Protein AF-A0A5B9FSU8-F1 (afdb_monomer)

Nearest PDB structures (foldseek):
  2pqa-assembly1_A  TM=5.858E-01  e=2.608E-02  Homo sapiens
  4exr-assembly1_A-2  TM=2.260E-01  e=2.233E+00  Clostridioides difficile 630
  5mk8-assembly2_B  TM=1.313E-01  e=3.035E+00  Clostridium botulinum

Solvent-accessible surface area (backbone atoms only — not comparable to full-atom values): 20271 Å² total; per-residue (Å²): 118,74,71,61,54,55,52,50,53,52,50,53,59,64,72,58,73,62,74,68,72,44,78,46,45,26,26,36,35,77,44,79,93,44,38,36,32,27,41,51,53,94,92,38,58,42,76,50,27,38,45,44,40,88,88,60,67,81,46,90,87,69,56,80,27,26,34,28,37,40,30,25,35,77,41,88,46,75,45,87,53,85,61,52,87,26,59,34,31,30,44,42,78,44,62,44,71,48,99,54,96,48,35,47,62,60,49,30,61,76,59,55,76,74,89,66,89,75,56,91,86,38,66,44,62,39,57,35,75,49,39,31,23,41,21,42,64,64,92,53,36,27,34,41,31,42,54,98,90,36,76,68,49,59,22,30,51,27,46,33,51,70,37,50,61,69,70,46,83,79,87,58,86,58,77,51,90,66,68,58,28,74,43,9,24,31,36,30,38,32,34,40,29,40,34,57,49,62,30,63,66,95,41,76,27,61,17,36,32,36,31,65,38,73,84,43,80,39,80,89,45,35,44,45,57,53,48,41,51,40,23,73,76,69,66,34,36,68,54,98,91,30,44,34,31,69,56,76,82,60,50,77,73,44,76,46,43,27,43,29,73,89,89,45,50,30,37,39,38,39,27,30,58,78,52,29,32,46,36,40,43,39,34,37,63,82,93,43,78,74,46,74,54,70,53,59,24,44,43,47,67,90,31,38,39,60,82,71,74,76,98,79,74,77,63,60,41,36,43,24,31,43,72,73,62,93,61,52,56,93,88,37,50,41,42,31,42,35,40,39,70,64,53,48,96,90,65,37,48,38,34,39,38,40,34,53,82,75,75,45,73,52,63,31,39,45,59,88,129

Structure (mmCIF, N/CA/C/O backbone):
data_AF-A0A5B9FSU8-F1
#
_entry.id   AF-A0A5B9FSU8-F1
#
loop_
_atom_site.group_PDB
_atom_site.id
_atom_site.type_symbol
_atom_site.label_atom_id
_atom_site.label_alt_id
_atom_site.label_comp_id
_atom_site.label_asym_id
_atom_site.label_entity_id
_atom_site.label_seq_id
_atom_site.pdbx_PDB_ins_code
_atom_site.Cartn_x
_atom_site.Cartn_y
_atom_site.Cartn_z
_atom_site.occupancy
_atom_site.B_iso_or_equiv
_atom_site.auth_seq_id
_atom_site.auth_comp_id
_atom_site.auth_asym_id
_atom_site.auth_atom_id
_atom_site.pdbx_PDB_model_num
ATOM 1 N N . MET A 1 1 ? 50.768 40.064 -26.486 1.00 48.19 1 MET A N 1
ATOM 2 C CA . MET A 1 1 ? 49.608 39.611 -27.293 1.00 48.19 1 MET A CA 1
ATOM 3 C C . MET A 1 1 ? 49.328 38.103 -27.244 1.00 48.19 1 MET A C 1
ATOM 5 O O . MET A 1 1 ? 48.160 37.755 -27.229 1.00 48.19 1 MET A O 1
ATOM 9 N N . LYS A 1 2 ? 50.318 37.195 -27.144 1.00 49.34 2 LYS A N 1
ATOM 10 C CA . LYS A 1 2 ? 50.050 35.735 -27.096 1.00 49.34 2 LYS A CA 1
ATOM 11 C C . LYS A 1 2 ? 49.323 35.229 -25.831 1.00 49.34 2 LYS A C 1
ATOM 13 O O . LYS A 1 2 ? 48.567 34.277 -25.930 1.00 49.34 2 LYS A O 1
ATOM 18 N N . LYS A 1 3 ? 49.486 35.880 -24.669 1.00 46.88 3 LYS A N 1
ATOM 19 C CA . LYS A 1 3 ? 48.870 35.435 -23.396 1.00 46.88 3 LYS A CA 1
ATOM 20 C C . LYS A 1 3 ? 47.359 35.701 -23.288 1.00 46.88 3 LYS A C 1
ATOM 22 O O . LYS A 1 3 ? 46.664 34.942 -22.628 1.00 46.88 3 LYS A O 1
ATOM 27 N N . HIS A 1 4 ? 46.842 36.733 -23.960 1.00 50.47 4 HIS A N 1
ATOM 28 C CA . HIS A 1 4 ? 45.401 37.024 -23.954 1.00 50.47 4 HIS A CA 1
ATOM 29 C C . HIS A 1 4 ? 44.621 36.155 -24.946 1.00 50.47 4 HIS A C 1
ATOM 31 O O . HIS A 1 4 ? 43.456 35.871 -24.702 1.00 50.47 4 HIS A O 1
ATOM 37 N N . LEU A 1 5 ? 45.270 35.662 -26.009 1.00 48.59 5 LEU A N 1
ATOM 38 C CA . LEU A 1 5 ? 44.647 34.752 -26.973 1.00 48.59 5 LEU A CA 1
ATOM 39 C C . LEU A 1 5 ? 44.392 33.363 -26.362 1.00 48.59 5 LEU A C 1
ATOM 41 O O . LEU A 1 5 ? 43.337 32.782 -26.584 1.00 48.59 5 LEU A O 1
ATOM 45 N N . THR A 1 6 ? 45.317 32.860 -25.536 1.00 53.78 6 THR A N 1
ATOM 46 C CA . THR A 1 6 ? 45.153 31.579 -24.824 1.00 53.78 6 THR A CA 1
ATOM 47 C C . THR A 1 6 ? 44.050 31.648 -23.769 1.00 53.78 6 THR A C 1
ATOM 49 O O . THR A 1 6 ? 43.286 30.700 -23.628 1.00 53.78 6 THR A O 1
ATOM 52 N N . LEU A 1 7 ? 43.922 32.781 -23.067 1.00 48.00 7 LEU A N 1
ATOM 53 C CA . LEU A 1 7 ? 42.854 32.982 -22.085 1.00 48.00 7 LEU A CA 1
ATOM 54 C C . LEU A 1 7 ? 41.479 33.101 -22.762 1.00 48.00 7 LEU A C 1
ATOM 56 O O . LEU A 1 7 ? 40.510 32.552 -22.253 1.00 48.00 7 LEU A O 1
ATOM 60 N N . LEU A 1 8 ? 41.402 33.752 -23.931 1.00 49.97 8 LEU A N 1
ATOM 61 C CA . LEU A 1 8 ? 40.165 33.831 -24.711 1.00 49.97 8 LEU A CA 1
ATOM 62 C C . LEU A 1 8 ? 39.762 32.461 -25.282 1.00 49.97 8 LEU A C 1
ATOM 64 O O . LEU A 1 8 ? 38.589 32.122 -25.253 1.00 49.97 8 LEU A O 1
ATOM 68 N N . LEU A 1 9 ? 40.719 31.646 -25.742 1.00 49.94 9 LEU A N 1
ATOM 69 C CA . LEU A 1 9 ? 40.464 30.273 -26.209 1.00 49.94 9 LEU A CA 1
ATOM 70 C C . LEU A 1 9 ? 40.021 29.335 -25.074 1.00 49.94 9 LEU A C 1
ATOM 72 O O . LEU A 1 9 ? 39.143 28.504 -25.286 1.00 49.94 9 LEU A O 1
ATOM 76 N N . LEU A 1 10 ? 40.563 29.502 -23.863 1.00 49.69 10 LEU A N 1
ATOM 77 C CA . LEU A 1 10 ? 40.094 28.795 -22.665 1.00 49.69 10 LEU A CA 1
ATOM 78 C C . LEU A 1 10 ? 38.692 29.256 -22.239 1.00 49.69 10 LEU A C 1
ATOM 80 O O . LEU A 1 10 ? 37.864 28.422 -21.898 1.00 49.69 10 LEU A O 1
ATOM 84 N N . LEU A 1 11 ? 38.385 30.553 -22.320 1.00 42.56 11 LEU A N 1
ATOM 85 C CA . LEU A 1 11 ? 37.044 31.076 -22.033 1.00 42.56 11 LEU A CA 1
ATOM 86 C C . LEU A 1 11 ? 36.007 3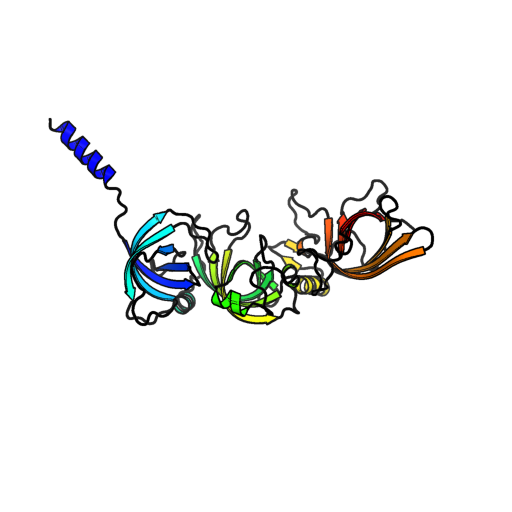0.636 -23.077 1.00 42.56 11 LEU A C 1
ATOM 88 O O . LEU A 1 11 ? 34.906 30.248 -22.703 1.00 42.56 11 LEU A O 1
ATOM 92 N N . VAL A 1 12 ? 36.362 30.594 -24.364 1.00 45.09 12 VAL A N 1
ATOM 93 C CA . VAL A 1 12 ? 35.484 30.052 -25.414 1.00 45.09 12 VAL A CA 1
ATOM 94 C C . VAL A 1 12 ? 35.287 28.542 -25.228 1.00 45.09 12 VAL A C 1
ATOM 96 O O . VAL A 1 12 ? 34.164 28.068 -25.352 1.00 45.09 12 VAL A O 1
ATOM 99 N N . SER A 1 13 ? 36.314 27.790 -24.817 1.00 38.38 13 SER A N 1
ATOM 100 C CA . SER A 1 13 ? 36.191 26.358 -24.492 1.00 38.38 13 SER A CA 1
ATOM 101 C C . SER A 1 13 ? 35.299 26.080 -23.274 1.00 38.38 13 SER A C 1
ATOM 103 O O . SER A 1 13 ? 34.675 25.024 -23.222 1.00 38.38 13 SER A O 1
ATOM 105 N N . VAL A 1 14 ? 35.212 27.000 -22.309 1.00 40.78 14 VAL A N 1
ATOM 106 C CA . VAL A 1 14 ? 34.347 26.861 -21.121 1.00 40.78 14 VAL A CA 1
ATOM 107 C C . VAL A 1 14 ? 32.910 27.332 -21.402 1.00 40.78 14 VAL A C 1
ATOM 109 O O . VAL A 1 14 ? 31.975 26.870 -20.753 1.00 40.78 14 VAL A O 1
ATOM 112 N N . CYS A 1 15 ? 32.694 28.165 -22.425 1.00 38.41 15 CYS A N 1
ATOM 113 C CA . CYS A 1 15 ? 31.359 28.555 -22.895 1.00 38.41 15 CYS A CA 1
ATOM 114 C C . CYS A 1 15 ? 30.721 27.564 -23.893 1.00 38.41 15 CYS A C 1
ATOM 116 O O . CYS A 1 15 ? 29.544 27.715 -24.211 1.00 38.41 15 CYS A O 1
ATOM 118 N N . PHE A 1 16 ? 31.449 26.532 -24.337 1.00 39.12 16 PHE A N 1
ATOM 119 C CA . PHE A 1 16 ? 30.927 25.395 -25.114 1.00 39.12 16 PHE A CA 1
ATOM 120 C C . PHE A 1 16 ? 30.671 24.145 -24.250 1.00 39.12 16 PHE A C 1
ATOM 122 O O . PHE A 1 16 ? 30.711 23.028 -24.752 1.00 39.12 16 PHE A O 1
ATOM 129 N N . TYR A 1 17 ? 30.304 24.300 -22.972 1.00 40.53 17 TYR A N 1
ATOM 130 C CA . TYR A 1 17 ? 29.610 23.234 -22.226 1.00 40.53 17 TYR A CA 1
ATOM 131 C C . TYR A 1 17 ? 28.148 23.101 -22.708 1.00 40.53 17 TYR A C 1
ATOM 133 O O . TYR A 1 17 ? 27.188 23.104 -21.939 1.00 40.53 17 TYR A O 1
ATOM 141 N N . GLY A 1 18 ? 27.955 23.006 -24.024 1.00 40.69 18 GLY A N 1
ATOM 142 C CA . GLY A 1 18 ? 26.762 22.386 -24.570 1.00 40.69 18 GLY A CA 1
ATOM 143 C C . GLY A 1 18 ? 26.937 20.896 -24.332 1.00 40.69 18 GLY A C 1
ATOM 144 O O . GLY A 1 18 ? 27.797 20.307 -24.969 1.00 40.69 18 GLY A O 1
ATOM 145 N N . GLN A 1 19 ? 26.199 20.308 -23.382 1.00 55.69 19 GLN A N 1
ATOM 146 C CA . GLN A 1 19 ? 26.177 18.849 -23.205 1.00 55.69 19 GLN A CA 1
ATOM 147 C C . GLN A 1 19 ? 26.023 18.203 -24.585 1.00 55.69 19 GLN A C 1
ATOM 149 O O . GLN A 1 19 ? 25.004 18.421 -25.248 1.00 55.69 19 GLN A O 1
ATOM 154 N N . GLU A 1 20 ? 27.070 17.509 -25.030 1.00 70.75 20 GLU A N 1
ATOM 155 C CA . GLU A 1 20 ? 27.108 16.871 -26.339 1.00 70.75 20 GLU A CA 1
ATOM 156 C C . GLU A 1 20 ? 25.967 15.854 -26.440 1.00 70.75 20 GLU A C 1
ATOM 158 O O . GLU A 1 20 ? 25.577 15.227 -25.451 1.00 70.75 20 GLU A O 1
ATOM 163 N N . SER A 1 21 ? 25.399 15.732 -27.639 1.00 82.62 21 SER A N 1
ATOM 164 C CA . SER A 1 21 ? 24.368 14.735 -27.924 1.00 82.62 21 SER A CA 1
ATOM 165 C C . SER A 1 21 ? 24.967 13.342 -27.704 1.00 82.62 21 SER A C 1
ATOM 167 O O . SER A 1 21 ? 26.018 13.020 -28.260 1.00 82.62 21 SER A O 1
ATOM 169 N N . VAL A 1 22 ? 24.322 12.534 -26.868 1.00 90.00 22 VAL A N 1
ATOM 170 C CA . VAL A 1 22 ? 24.723 11.161 -26.554 1.00 90.00 22 VAL A CA 1
ATOM 171 C C . VAL A 1 22 ? 23.886 10.187 -27.367 1.00 90.00 22 VAL A C 1
ATOM 173 O O . VAL A 1 22 ? 22.700 10.422 -27.583 1.00 90.00 22 VAL A O 1
ATOM 176 N N . GLU A 1 23 ? 24.491 9.081 -27.788 1.00 93.06 23 GLU A N 1
ATOM 177 C CA . GLU A 1 23 ? 23.778 7.939 -28.362 1.00 93.06 23 GLU A CA 1
ATOM 178 C C . GLU A 1 23 ? 23.727 6.821 -27.321 1.00 93.06 23 GLU A C 1
ATOM 180 O O . GLU A 1 23 ? 24.760 6.394 -26.802 1.00 93.06 23 GLU A O 1
ATOM 185 N N . LEU A 1 24 ? 22.519 6.375 -26.987 1.00 94.12 24 LEU A N 1
ATOM 186 C CA . LEU A 1 24 ? 22.255 5.378 -25.959 1.00 94.12 24 LEU A CA 1
ATOM 187 C C . LEU A 1 24 ? 21.382 4.262 -26.517 1.00 94.12 24 LEU A C 1
ATOM 189 O O . LEU A 1 24 ? 20.408 4.511 -27.224 1.00 94.12 24 LEU A O 1
ATOM 193 N N . GLU A 1 25 ? 21.693 3.030 -26.139 1.00 94.81 25 GLU A N 1
ATOM 194 C CA . GLU A 1 25 ? 20.806 1.886 -26.326 1.00 94.81 25 GLU A CA 1
ATOM 195 C C . GLU A 1 25 ? 20.019 1.644 -25.033 1.00 94.81 25 GLU A C 1
ATOM 197 O O . GLU A 1 25 ? 20.536 1.851 -23.933 1.00 94.81 25 GLU A O 1
ATOM 202 N N . GLY A 1 26 ? 18.755 1.251 -25.144 1.00 95.12 26 GLY A N 1
ATOM 203 C CA . GLY A 1 26 ? 17.894 1.037 -23.986 1.00 95.12 26 GLY A CA 1
ATOM 204 C C . GLY A 1 26 ? 16.468 0.680 -24.373 1.00 95.12 26 GLY A C 1
ATOM 205 O O . GLY A 1 26 ? 16.135 0.600 -25.551 1.00 95.12 26 GLY A O 1
ATOM 206 N N . PHE A 1 27 ? 15.616 0.450 -23.383 1.00 95.69 27 PHE A N 1
ATOM 207 C CA . PHE A 1 27 ? 14.222 0.073 -23.611 1.00 95.69 27 PHE A CA 1
ATOM 208 C C . PHE A 1 27 ? 13.319 1.296 -23.568 1.00 95.69 27 PHE A C 1
ATOM 210 O O . PHE A 1 27 ? 13.476 2.150 -22.698 1.00 95.69 27 PHE A O 1
ATOM 217 N N . TYR A 1 28 ? 12.358 1.383 -24.480 1.00 94.69 28 TYR A N 1
ATOM 218 C CA . TYR A 1 28 ? 11.428 2.506 -24.540 1.00 94.69 28 TYR A CA 1
ATOM 219 C C . TYR A 1 28 ? 10.029 2.081 -24.118 1.00 94.69 28 TYR A C 1
ATOM 221 O O . TYR A 1 28 ? 9.501 1.105 -24.640 1.00 94.69 28 TYR A O 1
ATOM 229 N N . LYS A 1 29 ? 9.399 2.827 -23.213 1.00 93.12 29 LYS A N 1
ATOM 230 C CA . LYS A 1 29 ? 8.042 2.569 -22.730 1.00 93.12 29 LYS A CA 1
ATOM 231 C C . LYS A 1 29 ? 7.175 3.812 -22.879 1.00 93.12 29 LYS A C 1
ATOM 233 O O . LYS A 1 29 ? 7.515 4.881 -22.381 1.00 93.12 29 LYS A O 1
ATOM 238 N N . VAL A 1 30 ? 6.024 3.638 -23.509 1.00 90.69 30 VAL A N 1
ATOM 239 C CA . VAL A 1 30 ? 4.910 4.581 -23.498 1.00 90.69 30 VAL A CA 1
ATOM 240 C C . VAL A 1 30 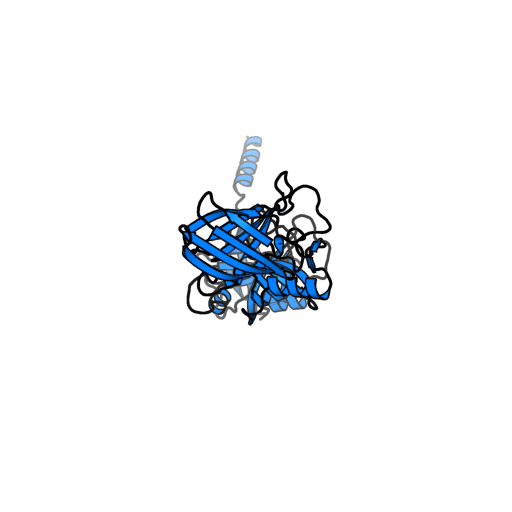? 3.980 4.187 -22.355 1.00 90.69 30 VAL A C 1
ATOM 242 O O . VAL A 1 30 ? 3.554 3.033 -22.271 1.00 90.69 30 VAL A O 1
ATOM 245 N N . ASN A 1 31 ? 3.678 5.137 -21.475 1.00 87.44 31 ASN A N 1
ATOM 246 C CA . ASN A 1 31 ? 2.759 4.968 -20.358 1.00 87.44 31 ASN A CA 1
ATOM 247 C C . ASN A 1 31 ? 1.807 6.171 -20.278 1.00 87.44 31 ASN A C 1
ATOM 249 O O . ASN A 1 31 ? 2.149 7.217 -19.727 1.00 87.44 31 ASN A O 1
ATOM 253 N N . GLY A 1 32 ? 0.622 6.056 -20.879 1.00 83.88 32 GLY A N 1
ATOM 254 C CA . GLY A 1 32 ? -0.297 7.186 -21.008 1.00 83.88 32 GLY A CA 1
ATOM 255 C C . GLY A 1 32 ? 0.342 8.343 -21.783 1.00 83.88 32 GLY A C 1
ATOM 256 O O . GLY A 1 32 ? 0.636 8.219 -22.970 1.00 83.88 32 GLY A O 1
ATOM 257 N N . ARG A 1 33 ? 0.559 9.479 -21.109 1.00 82.25 33 ARG A N 1
ATOM 258 C CA . ARG A 1 33 ? 1.248 10.657 -21.678 1.00 82.25 33 ARG A CA 1
ATOM 259 C C . ARG A 1 33 ? 2.761 10.647 -21.451 1.00 82.25 33 ARG A C 1
ATOM 261 O O . ARG A 1 33 ? 3.462 11.510 -21.980 1.00 82.25 33 ARG A O 1
ATOM 268 N N . GLU A 1 34 ? 3.259 9.714 -20.651 1.00 85.94 34 GLU A N 1
ATOM 269 C CA . GLU A 1 34 ? 4.663 9.627 -20.276 1.00 85.94 34 GLU A CA 1
ATOM 270 C C . GLU A 1 34 ? 5.426 8.754 -21.266 1.00 85.94 34 GLU A C 1
ATOM 272 O O . GLU A 1 34 ? 4.993 7.670 -21.657 1.00 85.94 34 GLU A O 1
ATOM 277 N N . ASN A 1 35 ? 6.599 9.241 -21.649 1.00 91.19 35 ASN A N 1
ATOM 278 C CA . ASN A 1 35 ? 7.537 8.542 -22.505 1.00 91.19 35 ASN A CA 1
ATOM 279 C C . ASN A 1 35 ? 8.789 8.278 -21.677 1.00 91.19 35 ASN A C 1
ATOM 281 O O . ASN A 1 35 ? 9.449 9.215 -21.228 1.00 91.19 35 ASN A O 1
ATOM 285 N N . LEU A 1 36 ? 9.089 7.009 -21.440 1.00 92.69 36 LEU A N 1
ATOM 286 C CA . LEU A 1 36 ? 10.152 6.563 -20.553 1.00 92.69 36 LEU A CA 1
ATOM 287 C C . LEU A 1 36 ? 11.209 5.833 -21.372 1.00 92.69 36 LEU A C 1
ATOM 289 O O . LEU A 1 36 ? 10.890 4.971 -22.188 1.00 92.69 36 LEU A O 1
ATOM 293 N N . PHE A 1 37 ? 12.473 6.144 -21.125 1.00 94.56 37 PHE A N 1
ATOM 294 C CA . PHE A 1 37 ? 13.600 5.440 -21.718 1.00 94.56 37 PHE A CA 1
ATOM 295 C C . PHE A 1 37 ? 14.468 4.860 -20.610 1.00 94.56 37 PHE A C 1
ATOM 297 O O . PHE A 1 37 ? 14.911 5.600 -19.741 1.00 94.56 37 PHE A O 1
ATOM 304 N N . PHE A 1 38 ? 14.706 3.553 -20.642 1.00 94.38 38 PHE A N 1
ATOM 305 C CA . PHE A 1 38 ? 15.491 2.796 -19.672 1.00 94.38 38 PHE A CA 1
ATOM 306 C C . PHE A 1 38 ? 16.858 2.469 -20.286 1.00 94.38 38 PHE A C 1
ATOM 308 O O . PHE A 1 38 ? 16.955 1.499 -21.047 1.00 94.38 38 PHE A O 1
ATOM 315 N N . PRO A 1 39 ? 17.912 3.258 -20.006 1.00 94.31 39 PRO A N 1
ATOM 316 C CA . PRO A 1 39 ? 19.217 3.049 -20.619 1.00 94.31 39 PRO A CA 1
ATOM 317 C C . PRO A 1 39 ? 19.784 1.675 -20.267 1.00 94.31 39 PRO A C 1
ATOM 319 O O . PRO A 1 39 ? 19.705 1.239 -19.118 1.00 94.31 39 PRO A O 1
ATOM 322 N N . LEU A 1 40 ? 20.402 1.012 -21.239 1.00 92.12 40 LEU A N 1
ATOM 323 C CA . LEU A 1 40 ? 21.154 -0.215 -21.033 1.00 92.12 40 LEU A CA 1
ATOM 324 C C . LEU A 1 40 ? 22.646 0.122 -20.985 1.00 92.12 40 LEU A C 1
ATOM 326 O O . LEU A 1 40 ? 23.246 0.501 -21.987 1.00 92.12 40 LEU A O 1
ATOM 330 N N . GLN A 1 41 ? 23.264 -0.027 -19.815 1.00 88.06 41 GLN A N 1
ATOM 331 C CA . GLN A 1 41 ? 24.688 0.241 -19.622 1.00 88.06 41 GLN A CA 1
ATOM 332 C C . GLN A 1 41 ? 25.352 -0.957 -18.954 1.00 88.06 41 GLN A C 1
ATOM 334 O O . GLN A 1 41 ? 24.918 -1.398 -17.894 1.00 88.06 41 GLN A O 1
ATOM 339 N N . ASN A 1 42 ? 26.420 -1.486 -19.557 1.00 84.62 42 ASN A N 1
ATOM 340 C CA . ASN A 1 42 ? 27.147 -2.654 -19.040 1.00 84.62 42 ASN A CA 1
ATOM 341 C C . ASN A 1 42 ? 26.222 -3.857 -18.756 1.00 84.62 42 ASN A C 1
ATOM 343 O O . ASN A 1 42 ? 26.344 -4.504 -17.719 1.00 84.62 42 ASN A O 1
ATOM 347 N N . ASN A 1 43 ? 25.274 -4.132 -19.660 1.00 84.50 43 ASN A N 1
ATOM 348 C CA . ASN A 1 43 ? 24.224 -5.155 -19.520 1.00 84.50 43 ASN A CA 1
ATOM 349 C C . ASN A 1 43 ? 23.238 -4.936 -18.355 1.00 84.50 43 ASN A C 1
ATOM 351 O O . ASN A 1 43 ? 22.410 -5.810 -18.087 1.00 84.50 43 ASN A O 1
ATOM 355 N N . LEU A 1 44 ? 23.285 -3.781 -17.689 1.00 86.81 44 LEU A N 1
ATOM 356 C CA . LEU A 1 44 ? 22.375 -3.401 -16.616 1.00 86.81 44 LEU A CA 1
ATOM 357 C C . LEU A 1 44 ? 21.402 -2.333 -17.100 1.00 86.81 44 LEU A C 1
ATOM 359 O O . LEU A 1 44 ? 21.810 -1.287 -17.613 1.00 86.81 44 LEU A O 1
ATOM 363 N N . VAL A 1 45 ? 20.114 -2.586 -16.886 1.00 91.06 45 VAL A N 1
ATOM 364 C CA . VAL A 1 45 ? 19.069 -1.593 -17.120 1.00 91.06 45 VAL A CA 1
ATOM 365 C C . VAL A 1 45 ? 19.127 -0.549 -16.007 1.00 91.06 45 VAL A C 1
ATOM 367 O O . VAL A 1 45 ? 19.099 -0.890 -14.824 1.00 91.06 45 VAL A O 1
ATOM 370 N N . GLN A 1 46 ? 19.233 0.716 -16.396 1.00 89.56 46 GLN A N 1
ATOM 371 C CA . GLN A 1 46 ? 19.279 1.865 -15.499 1.00 89.56 46 GLN A CA 1
ATOM 372 C C . GLN A 1 46 ? 17.877 2.431 -15.248 1.00 89.56 46 GLN A C 1
ATOM 374 O O . GLN A 1 46 ? 16.919 2.126 -15.964 1.00 89.56 46 GLN A O 1
ATOM 379 N N . VAL A 1 47 ? 17.761 3.276 -14.220 1.00 88.62 47 VAL A N 1
ATOM 380 C CA . VAL A 1 47 ? 16.522 4.013 -13.925 1.00 88.62 47 VAL A CA 1
ATOM 381 C C . VAL A 1 47 ? 16.075 4.842 -15.123 1.00 88.62 47 VAL A C 1
ATOM 383 O O . VAL A 1 47 ? 16.927 5.365 -15.848 1.00 88.62 47 VAL A O 1
ATOM 386 N N . PRO A 1 48 ? 14.756 4.958 -15.358 1.00 91.25 48 PRO A N 1
ATOM 387 C CA . PRO A 1 48 ? 14.279 5.597 -16.564 1.00 91.25 48 PRO A CA 1
ATOM 388 C C . PRO A 1 48 ? 14.589 7.092 -16.572 1.00 91.25 48 PRO A C 1
ATOM 390 O O . PRO A 1 48 ? 14.511 7.790 -15.557 1.00 91.25 48 PRO A O 1
ATOM 393 N N . LEU A 1 49 ? 14.885 7.574 -17.770 1.00 91.56 49 LEU A N 1
ATOM 394 C CA . LEU A 1 49 ? 14.856 8.974 -18.151 1.00 91.56 49 LEU A CA 1
ATOM 395 C C . LEU A 1 49 ? 13.483 9.278 -18.748 1.00 91.56 49 LEU A C 1
ATOM 397 O O . LEU A 1 49 ? 12.880 8.424 -19.402 1.00 91.56 49 LEU A O 1
ATOM 401 N N . ILE A 1 50 ? 13.020 10.513 -18.597 1.00 91.06 50 ILE A N 1
ATOM 402 C CA . ILE A 1 50 ? 11.885 10.987 -19.397 1.00 91.06 50 ILE A CA 1
ATOM 403 C C . ILE A 1 50 ? 12.385 11.262 -20.808 1.00 91.06 50 ILE A C 1
ATOM 405 O O . ILE A 1 50 ? 13.355 11.991 -20.976 1.00 91.06 50 ILE A O 1
ATOM 409 N N . ALA A 1 51 ? 11.741 10.701 -21.821 1.00 92.19 51 ALA A N 1
ATOM 410 C CA . ALA A 1 51 ? 12.078 10.936 -23.215 1.00 92.19 51 ALA A CA 1
ATOM 411 C C . ALA A 1 51 ? 11.149 11.999 -23.811 1.00 92.19 51 ALA A C 1
ATOM 413 O O . ALA A 1 51 ? 9.981 11.738 -24.096 1.00 92.19 51 ALA A O 1
ATOM 414 N N . ASN A 1 52 ? 11.667 13.204 -24.037 1.00 91.31 52 ASN A N 1
ATOM 415 C CA . ASN A 1 52 ? 10.937 14.234 -24.764 1.00 91.31 52 ASN A CA 1
ATOM 416 C C . ASN A 1 52 ? 11.214 14.091 -26.262 1.00 91.31 52 ASN A C 1
ATOM 418 O O . ASN A 1 52 ? 12.283 14.474 -26.740 1.00 91.31 52 ASN A O 1
ATOM 422 N N . LEU A 1 53 ? 10.239 13.558 -26.999 1.00 88.12 53 LEU A N 1
ATOM 423 C CA . LEU A 1 53 ? 10.362 13.329 -28.438 1.00 88.12 53 LEU A CA 1
ATOM 424 C C . LEU A 1 53 ? 10.405 14.618 -29.275 1.00 88.12 53 LEU A C 1
ATOM 426 O O . LEU A 1 53 ? 10.769 14.544 -30.444 1.00 88.12 53 LEU A O 1
ATOM 430 N N . LYS A 1 54 ? 10.064 15.794 -28.725 1.00 81.44 54 LYS A N 1
ATOM 431 C CA . LYS A 1 54 ? 9.913 17.055 -29.479 1.00 81.44 54 LYS A CA 1
ATOM 432 C C . LYS A 1 54 ? 9.034 16.866 -30.732 1.00 81.44 54 LYS A C 1
ATOM 434 O O . LYS A 1 54 ? 7.817 16.821 -30.609 1.00 81.44 54 LYS A O 1
ATOM 439 N N . ASN A 1 55 ? 9.650 16.737 -31.913 1.00 79.19 55 ASN A N 1
ATOM 440 C CA . ASN A 1 55 ? 8.989 16.542 -33.213 1.00 79.19 55 ASN A CA 1
ATOM 441 C C . ASN A 1 55 ? 9.175 15.128 -33.793 1.00 79.19 55 ASN A C 1
ATOM 443 O O . ASN A 1 55 ? 8.666 14.833 -34.875 1.00 79.19 55 ASN A O 1
ATOM 447 N N . ASN A 1 56 ? 9.930 14.268 -33.112 1.00 82.38 56 ASN A N 1
ATOM 448 C CA . ASN A 1 56 ? 10.167 12.900 -33.537 1.00 82.38 56 ASN A CA 1
ATOM 449 C C . ASN A 1 56 ? 8.940 12.028 -33.276 1.00 82.38 56 ASN A C 1
ATOM 451 O O . ASN A 1 56 ? 8.182 12.236 -32.327 1.00 82.38 56 ASN A O 1
ATOM 455 N N . LYS A 1 57 ? 8.760 11.023 -34.131 1.00 85.12 57 LYS A N 1
ATOM 456 C CA . LYS A 1 57 ? 7.780 9.956 -33.933 1.00 85.12 57 LYS A CA 1
ATOM 457 C C . LYS A 1 57 ? 8.503 8.694 -33.500 1.00 85.12 57 LYS A C 1
ATOM 459 O O . LYS A 1 57 ? 9.683 8.515 -33.796 1.00 85.12 57 LYS A O 1
ATOM 464 N N . LEU A 1 58 ? 7.775 7.816 -32.823 1.00 88.25 58 LEU A N 1
ATOM 465 C CA . LEU A 1 58 ? 8.254 6.460 -32.607 1.00 88.25 58 LEU A CA 1
ATOM 466 C C . LEU A 1 58 ? 8.408 5.747 -33.960 1.00 88.25 58 LEU A C 1
ATOM 468 O O . LEU A 1 58 ? 7.650 6.056 -34.885 1.00 88.25 58 LEU A O 1
ATOM 472 N N . PRO A 1 59 ? 9.368 4.817 -34.084 1.00 85.94 59 PRO A N 1
ATOM 473 C CA . PRO A 1 59 ? 9.539 4.031 -35.300 1.00 85.94 59 PRO A CA 1
ATOM 474 C C . PRO A 1 59 ? 8.257 3.285 -35.698 1.00 85.94 59 PRO A C 1
ATOM 476 O O . PRO A 1 59 ? 7.480 2.858 -34.840 1.00 85.94 59 PRO A O 1
ATOM 479 N N . ASP A 1 60 ? 8.050 3.086 -37.000 1.00 84.31 60 ASP A N 1
ATOM 480 C CA . ASP A 1 60 ? 6.913 2.307 -37.494 1.00 84.31 60 ASP A CA 1
ATOM 481 C C . ASP A 1 60 ? 6.951 0.873 -36.943 1.00 84.31 60 ASP A C 1
ATOM 483 O O . ASP A 1 60 ? 7.995 0.218 -36.931 1.00 84.31 60 ASP A O 1
ATOM 487 N N . GLY A 1 61 ? 5.799 0.375 -36.484 1.00 82.88 61 GLY A N 1
ATOM 488 C CA . GLY A 1 61 ? 5.696 -0.956 -35.877 1.00 82.88 61 GLY A CA 1
ATOM 489 C C . GLY A 1 61 ? 6.310 -1.061 -34.477 1.00 82.88 61 GLY A C 1
ATOM 490 O O . GLY A 1 61 ? 6.551 -2.174 -34.012 1.00 82.88 61 GLY A O 1
ATOM 491 N N . PHE A 1 62 ? 6.562 0.070 -33.807 1.00 87.62 62 PHE A N 1
ATOM 492 C CA . PHE A 1 62 ? 7.035 0.099 -32.427 1.00 87.62 62 PHE A CA 1
ATOM 493 C C . PHE A 1 62 ? 6.166 -0.765 -31.500 1.00 87.62 62 PHE A C 1
ATOM 495 O O . PHE A 1 62 ? 4.941 -0.631 -31.451 1.00 87.62 62 PHE A O 1
ATOM 502 N N . VAL A 1 63 ? 6.832 -1.621 -30.726 1.00 90.25 63 VAL A N 1
ATOM 503 C CA . VAL A 1 63 ? 6.230 -2.424 -29.660 1.00 90.25 63 VAL A CA 1
ATOM 504 C C . VAL A 1 63 ? 6.604 -1.792 -28.326 1.00 90.25 63 VAL A C 1
ATOM 506 O O . VAL A 1 63 ? 7.776 -1.477 -28.102 1.00 90.25 63 VAL A O 1
ATOM 509 N N . ASN A 1 64 ? 5.624 -1.600 -27.441 1.00 91.06 64 ASN A N 1
ATOM 510 C CA . ASN A 1 64 ? 5.886 -1.025 -26.125 1.00 91.06 64 ASN A CA 1
ATOM 511 C C . ASN A 1 64 ? 6.933 -1.858 -25.370 1.00 91.06 64 ASN A C 1
ATOM 513 O O . ASN A 1 64 ? 6.917 -3.078 -25.472 1.00 91.06 64 ASN A O 1
ATOM 517 N N . THR A 1 65 ? 7.831 -1.187 -24.649 1.00 93.62 65 THR A N 1
ATOM 518 C CA . THR A 1 65 ? 8.974 -1.772 -23.918 1.00 93.62 65 THR A CA 1
ATOM 519 C C . THR A 1 65 ? 10.069 -2.411 -24.778 1.00 93.62 65 THR A C 1
ATOM 521 O O . THR A 1 65 ? 10.971 -3.053 -24.239 1.00 93.62 65 THR A O 1
ATOM 524 N N . SER A 1 66 ? 10.058 -2.196 -26.098 1.00 93.94 66 SER A N 1
ATOM 525 C CA . SER A 1 66 ? 11.104 -2.699 -26.999 1.00 93.94 66 SER A CA 1
ATOM 526 C C . SER A 1 66 ? 12.437 -1.956 -26.872 1.00 93.94 66 SER A C 1
ATOM 528 O O . SER A 1 66 ? 12.503 -0.801 -26.436 1.00 93.94 66 SER A O 1
ATOM 530 N N . LEU A 1 67 ? 13.516 -2.638 -27.266 1.00 94.00 67 LEU A N 1
ATOM 531 C CA . LEU A 1 67 ? 14.858 -2.068 -27.342 1.00 94.00 67 LEU A CA 1
ATOM 532 C C . LEU A 1 67 ? 14.986 -1.089 -28.523 1.00 94.00 67 LEU A C 1
ATOM 534 O O . LEU A 1 67 ? 14.699 -1.411 -29.680 1.00 94.00 67 LEU A O 1
ATOM 538 N N . VAL A 1 68 ? 15.476 0.110 -28.231 1.00 93.62 68 VAL A N 1
ATOM 539 C CA . VAL A 1 68 ? 15.717 1.182 -29.198 1.00 93.62 68 VAL A CA 1
ATOM 540 C C . VAL A 1 68 ? 17.108 1.774 -28.999 1.00 93.62 68 VAL A C 1
ATOM 542 O O . VAL A 1 68 ? 17.712 1.660 -27.929 1.00 93.62 68 VAL A O 1
ATOM 545 N N . LYS A 1 69 ? 17.595 2.464 -30.028 1.00 93.81 69 LYS A N 1
ATOM 546 C CA . LYS A 1 69 ? 18.684 3.430 -29.893 1.00 93.81 69 LYS A CA 1
ATOM 547 C C . LYS A 1 69 ? 18.115 4.831 -29.958 1.00 93.81 69 LYS A C 1
ATOM 549 O O . LYS A 1 69 ? 17.283 5.132 -30.813 1.00 93.81 69 LYS A O 1
ATOM 554 N N . LEU A 1 70 ? 18.562 5.665 -29.036 1.00 92.94 70 LEU A N 1
ATOM 555 C CA . LEU A 1 70 ? 18.120 7.034 -28.866 1.00 92.94 70 LEU A CA 1
ATOM 556 C C . LEU A 1 70 ? 19.354 7.931 -28.902 1.00 92.94 70 LEU A C 1
ATOM 558 O O . LEU A 1 70 ? 20.308 7.708 -28.157 1.00 92.94 70 LEU A O 1
ATOM 562 N N . LYS A 1 71 ? 19.319 8.955 -29.750 1.00 93.81 71 LYS A N 1
ATOM 563 C CA . LYS A 1 71 ? 20.307 10.029 -29.764 1.00 93.81 71 LYS A CA 1
ATOM 564 C C . LYS A 1 71 ? 19.680 11.322 -29.271 1.00 93.81 71 LYS A C 1
ATOM 566 O O . LYS A 1 71 ? 18.594 11.690 -29.722 1.00 93.81 71 LYS A O 1
ATOM 571 N N . GLY A 1 72 ? 20.332 12.006 -28.340 1.00 92.69 72 GLY A N 1
ATOM 572 C CA . GLY A 1 72 ? 19.757 13.207 -27.751 1.00 92.69 72 GLY A CA 1
ATOM 573 C C . GLY A 1 72 ? 20.597 13.845 -26.659 1.00 92.69 72 GLY A C 1
ATOM 574 O O . GLY A 1 72 ? 21.707 13.415 -26.356 1.00 92.69 72 GLY A O 1
ATOM 575 N N . LYS A 1 73 ? 20.041 14.878 -26.029 1.00 92.38 73 LYS A N 1
ATOM 576 C CA . LYS A 1 73 ? 20.696 15.629 -24.954 1.00 92.38 73 LYS A CA 1
ATOM 577 C C . LYS A 1 73 ? 20.065 15.306 -23.603 1.00 92.38 73 LYS A C 1
ATOM 579 O O . LYS A 1 73 ? 18.869 15.518 -23.417 1.00 92.38 73 LYS A O 1
ATOM 584 N N . ILE A 1 74 ? 20.866 14.837 -22.645 1.00 91.06 74 ILE A N 1
ATOM 585 C CA . ILE A 1 74 ? 20.410 14.600 -21.266 1.00 91.06 74 ILE A CA 1
ATOM 586 C C . ILE A 1 74 ? 20.447 15.905 -20.479 1.00 91.06 74 ILE A C 1
ATOM 588 O O . ILE A 1 74 ? 21.471 16.577 -20.438 1.00 91.06 74 ILE A O 1
ATOM 592 N N . ILE A 1 75 ? 19.360 16.224 -19.790 1.00 89.81 75 ILE A N 1
ATOM 593 C CA . ILE A 1 75 ? 19.203 17.416 -18.964 1.00 89.81 75 ILE A CA 1
ATOM 594 C C . ILE A 1 75 ? 18.847 16.978 -17.543 1.00 89.81 75 ILE A C 1
ATOM 596 O O . ILE A 1 75 ? 17.992 16.112 -17.338 1.00 89.81 75 ILE A O 1
ATOM 600 N N . GLU A 1 76 ? 19.504 17.577 -16.548 1.00 86.81 76 GLU A N 1
ATOM 601 C CA . GLU A 1 76 ? 19.086 17.438 -15.153 1.00 86.81 76 GLU A CA 1
ATOM 602 C C . GLU A 1 76 ? 17.823 18.265 -14.927 1.00 86.81 76 GLU A C 1
ATOM 604 O O . GLU A 1 76 ? 17.862 19.484 -14.781 1.00 86.81 76 GLU A O 1
ATOM 609 N N . GLN A 1 77 ? 16.690 17.576 -14.916 1.00 79.69 77 GLN A N 1
ATOM 610 C CA . GLN A 1 77 ? 15.389 18.139 -14.619 1.00 79.69 77 GLN A CA 1
ATOM 611 C C . GLN A 1 77 ? 14.646 17.104 -13.790 1.00 79.69 77 GLN A C 1
ATOM 613 O O . GLN A 1 77 ? 14.206 16.076 -14.303 1.00 79.69 77 GLN A O 1
ATOM 618 N N . ARG A 1 78 ? 14.550 17.370 -12.485 1.00 67.19 78 ARG A N 1
ATOM 619 C CA . ARG A 1 78 ? 13.775 16.520 -11.586 1.00 67.19 78 ARG A CA 1
ATOM 620 C C . ARG A 1 78 ? 12.309 16.675 -11.941 1.00 67.19 78 ARG A C 1
ATOM 622 O O . ARG A 1 78 ? 11.784 17.789 -11.924 1.00 67.19 78 ARG A O 1
ATOM 629 N N . SER A 1 79 ? 11.660 15.559 -12.214 1.00 63.56 79 SER A N 1
ATOM 630 C CA . SER A 1 79 ? 10.235 15.541 -12.483 1.00 63.56 79 SER A CA 1
ATOM 631 C C . SER A 1 79 ? 9.574 14.480 -11.628 1.00 63.56 79 SER A C 1
ATOM 633 O O . SER A 1 79 ? 10.056 13.354 -11.507 1.00 63.56 79 SER A O 1
ATOM 635 N N . PHE A 1 80 ? 8.470 14.880 -11.008 1.00 58.47 80 PHE A N 1
ATOM 636 C CA . PHE A 1 80 ? 7.570 13.962 -10.341 1.00 58.47 80 PHE A CA 1
ATOM 637 C C . PHE A 1 80 ? 6.463 13.631 -11.334 1.00 58.47 80 PHE A C 1
ATOM 639 O O . PHE A 1 80 ? 5.611 14.470 -11.618 1.00 58.47 80 PHE A O 1
ATOM 646 N N . PHE A 1 81 ? 6.552 12.444 -11.918 1.00 60.66 81 PHE A N 1
ATOM 647 C CA . PHE A 1 81 ? 5.575 11.925 -12.862 1.00 60.66 81 PHE A CA 1
ATOM 648 C C . PHE A 1 81 ? 4.700 10.875 -12.175 1.00 60.66 81 PHE A C 1
ATOM 650 O O . PHE A 1 81 ? 5.054 10.356 -11.115 1.00 60.66 81 PHE A O 1
ATOM 657 N N . GLU A 1 82 ? 3.541 10.582 -12.760 1.00 62.28 82 GLU A N 1
ATOM 658 C CA . GLU A 1 82 ? 2.543 9.696 -12.162 1.00 62.28 82 GLU A CA 1
ATOM 659 C C . GLU A 1 82 ? 3.020 8.245 -12.073 1.00 62.28 82 GLU A C 1
ATOM 661 O O . GLU A 1 82 ? 2.402 7.459 -11.358 1.00 62.28 82 GLU A O 1
ATOM 666 N N . SER A 1 83 ? 4.093 7.874 -12.786 1.00 67.06 83 SER A N 1
ATOM 667 C CA . SER A 1 83 ? 4.642 6.520 -12.743 1.00 67.06 83 SER A CA 1
ATOM 668 C C . SER A 1 83 ? 6.073 6.415 -12.204 1.00 67.06 83 SER A C 1
ATOM 670 O O . SER A 1 83 ? 6.327 5.530 -11.394 1.00 67.06 83 SER A O 1
ATOM 672 N N . TYR A 1 84 ? 7.023 7.292 -12.550 1.00 74.06 84 TYR A N 1
ATOM 673 C CA . TYR A 1 84 ? 8.414 7.187 -12.065 1.00 74.06 84 TYR A CA 1
ATOM 674 C C . TYR A 1 84 ? 8.957 8.479 -11.455 1.00 74.06 84 TYR A C 1
ATOM 676 O O . TYR A 1 84 ? 8.769 9.570 -11.990 1.00 74.06 84 TYR A O 1
ATOM 684 N N . PHE A 1 85 ? 9.730 8.340 -10.370 1.00 72.88 85 PHE A N 1
ATOM 685 C CA . PHE A 1 85 ? 10.592 9.414 -9.885 1.00 72.88 85 PHE A CA 1
ATOM 686 C C . PHE A 1 85 ? 11.894 9.438 -10.688 1.00 72.88 85 PHE A C 1
ATOM 688 O O . PHE A 1 85 ? 12.760 8.577 -10.503 1.00 72.88 85 PHE A O 1
ATOM 695 N N . THR A 1 86 ? 12.057 10.438 -11.553 1.00 77.12 86 THR A N 1
ATOM 696 C CA . THR A 1 86 ? 13.247 10.566 -12.402 1.00 77.12 86 THR A CA 1
ATOM 697 C C . THR A 1 86 ? 13.996 11.867 -12.105 1.00 77.12 86 THR A C 1
ATOM 699 O O . THR A 1 86 ? 13.418 12.906 -11.772 1.00 77.12 86 THR A O 1
ATOM 702 N N . LYS A 1 87 ? 15.328 11.809 -12.194 1.00 79.81 87 LYS A N 1
ATOM 703 C CA . LYS A 1 87 ? 16.204 12.980 -12.019 1.00 79.81 87 LYS A CA 1
ATOM 704 C C . LYS A 1 87 ? 16.505 13.690 -13.347 1.00 79.81 87 LYS A C 1
ATOM 706 O O . LYS A 1 87 ? 16.891 14.858 -13.349 1.00 79.81 87 LYS A O 1
ATOM 711 N N . TYR A 1 88 ? 16.368 12.974 -14.457 1.00 87.31 88 TYR A N 1
ATOM 712 C CA . TYR A 1 88 ? 16.895 13.377 -15.750 1.00 87.31 88 TYR A CA 1
ATOM 713 C C . TYR A 1 88 ? 15.854 13.178 -16.854 1.00 87.31 88 TYR A C 1
ATOM 715 O O . TYR A 1 88 ? 15.086 12.212 -16.853 1.00 87.31 88 TYR A O 1
ATOM 723 N N . THR A 1 89 ? 15.887 14.084 -17.823 1.00 90.50 89 THR A N 1
ATOM 724 C CA . THR A 1 89 ? 15.128 14.020 -19.076 1.00 90.50 89 THR A CA 1
ATOM 725 C C . THR A 1 89 ? 16.118 13.936 -20.231 1.00 90.50 89 THR A C 1
ATOM 727 O O . THR A 1 89 ? 17.173 14.561 -20.177 1.00 90.50 89 THR A O 1
ATOM 730 N N . ILE A 1 90 ? 15.801 13.182 -21.276 1.00 91.75 90 ILE A N 1
ATOM 731 C CA . ILE A 1 90 ? 16.518 13.192 -22.545 1.00 91.75 90 ILE A CA 1
ATOM 732 C C . ILE A 1 90 ? 15.654 13.865 -23.612 1.00 91.75 90 ILE A C 1
ATOM 734 O O . ILE A 1 90 ? 14.532 13.445 -23.897 1.00 91.75 90 ILE A O 1
ATOM 738 N N . GLU A 1 91 ? 16.173 14.942 -24.188 1.00 92.81 91 GLU A N 1
ATOM 739 C CA . GLU A 1 91 ? 15.604 15.564 -25.376 1.00 92.81 91 GLU A CA 1
ATOM 740 C C . GLU A 1 91 ? 16.060 14.783 -26.603 1.00 92.81 91 GLU A C 1
ATOM 742 O O . GLU A 1 91 ? 17.251 14.762 -26.910 1.00 92.81 91 GLU A O 1
ATOM 747 N N . VAL A 1 92 ? 15.123 14.121 -27.277 1.00 92.81 92 VAL A N 1
ATOM 748 C CA . VAL A 1 92 ? 15.425 13.163 -28.343 1.00 92.81 92 VAL A CA 1
ATOM 749 C C . VAL A 1 92 ? 15.584 13.880 -29.678 1.00 92.81 92 VAL A C 1
ATOM 751 O O . VAL A 1 92 ? 14.640 14.503 -30.166 1.00 92.81 92 VAL A O 1
ATOM 754 N N . ASP A 1 93 ? 16.761 13.734 -30.283 1.00 90.94 93 ASP A N 1
ATOM 755 C CA . ASP A 1 93 ? 17.060 14.180 -31.644 1.00 90.94 93 ASP A CA 1
ATOM 756 C C . ASP A 1 93 ? 16.719 13.084 -32.665 1.00 90.94 93 ASP A C 1
ATOM 758 O O . ASP A 1 93 ? 16.201 13.390 -33.737 1.00 90.94 93 ASP A O 1
ATOM 762 N N . GLU A 1 94 ? 16.953 11.813 -32.320 1.00 91.19 94 GLU A N 1
ATOM 763 C CA . GLU A 1 94 ? 16.695 10.650 -33.176 1.00 91.19 94 GLU A CA 1
ATOM 764 C C . GLU A 1 94 ? 16.336 9.413 -32.334 1.00 91.19 94 GLU A C 1
ATOM 766 O O . GLU A 1 94 ? 16.893 9.199 -31.254 1.00 91.19 94 GLU A O 1
ATOM 771 N N . ILE A 1 95 ? 15.418 8.583 -32.837 1.00 91.69 95 ILE A N 1
ATOM 772 C CA . ILE A 1 95 ? 15.060 7.288 -32.249 1.00 91.69 95 ILE A CA 1
ATOM 773 C C . ILE A 1 95 ? 14.913 6.236 -33.349 1.00 91.69 95 ILE A C 1
ATOM 775 O O . ILE A 1 95 ? 14.202 6.444 -34.330 1.00 91.69 95 ILE A O 1
ATOM 779 N N . VAL A 1 96 ? 15.572 5.090 -33.177 1.00 90.38 96 VAL A N 1
ATOM 780 C CA . VAL A 1 96 ? 15.514 3.967 -34.122 1.00 90.38 96 VAL A CA 1
ATOM 781 C C . VAL A 1 96 ? 15.300 2.649 -33.387 1.00 90.38 96 VAL A C 1
ATOM 783 O O . VAL A 1 96 ? 15.914 2.386 -32.351 1.00 90.38 96 VAL A O 1
ATOM 786 N N . SER A 1 97 ? 14.433 1.793 -33.928 1.00 83.88 97 SER A N 1
ATOM 787 C CA . SER A 1 97 ? 14.243 0.441 -33.398 1.00 83.88 97 SER A CA 1
ATOM 788 C C . SER A 1 97 ? 15.470 -0.419 -33.667 1.00 83.88 97 SER A C 1
ATOM 790 O O . SER A 1 97 ? 16.018 -0.425 -34.773 1.00 83.88 97 SER A O 1
ATOM 792 N N . VAL A 1 98 ? 15.873 -1.201 -32.669 1.00 82.56 98 VAL A N 1
ATOM 793 C CA . VAL A 1 98 ? 16.855 -2.265 -32.873 1.00 82.56 98 VAL A CA 1
ATOM 794 C C . VAL A 1 98 ? 16.119 -3.475 -33.454 1.00 82.56 98 VAL A C 1
ATOM 796 O O . VAL A 1 98 ? 14.995 -3.775 -33.070 1.00 82.56 98 VAL A O 1
ATOM 799 N N . LYS A 1 99 ? 16.727 -4.193 -34.409 1.00 71.31 99 LYS A N 1
ATOM 800 C CA . LYS A 1 99 ? 16.104 -5.355 -35.086 1.00 71.31 99 LYS A CA 1
ATOM 801 C C . LYS A 1 99 ? 15.909 -6.588 -34.181 1.00 71.31 99 LYS A C 1
ATOM 803 O O . LYS A 1 99 ? 15.708 -7.689 -34.691 1.00 71.31 99 LYS A O 1
ATOM 808 N N . ASN A 1 100 ? 16.009 -6.441 -32.861 1.00 68.62 100 ASN A N 1
ATOM 809 C CA . ASN A 1 100 ? 15.714 -7.494 -31.904 1.00 68.62 100 ASN A CA 1
ATOM 810 C C . ASN A 1 100 ? 14.345 -7.228 -31.255 1.00 68.62 100 ASN A C 1
ATOM 812 O O . ASN A 1 100 ? 14.072 -6.156 -30.734 1.00 68.62 100 ASN A O 1
ATOM 816 N N . ASN A 1 101 ? 13.470 -8.233 -31.245 1.00 71.19 101 ASN A N 1
ATOM 817 C CA . ASN A 1 101 ? 12.169 -8.144 -30.568 1.00 71.19 101 ASN A CA 1
ATOM 818 C C . ASN A 1 101 ? 12.320 -8.330 -29.048 1.00 71.19 101 ASN A C 1
ATOM 820 O O . ASN A 1 101 ? 11.543 -9.047 -28.424 1.00 71.19 101 ASN A O 1
ATOM 824 N N . GLN A 1 102 ? 13.381 -7.780 -28.459 1.00 89.19 102 GLN A N 1
ATOM 825 C CA . GLN A 1 102 ? 13.655 -7.942 -27.041 1.00 89.19 102 GLN A CA 1
ATOM 826 C C . GLN A 1 102 ? 12.864 -6.908 -26.244 1.00 89.19 102 GLN A C 1
ATOM 828 O O . GLN A 1 102 ? 13.004 -5.707 -26.472 1.00 89.19 102 GLN A O 1
ATOM 833 N N . LEU A 1 103 ? 12.055 -7.395 -25.306 1.00 93.56 103 LEU A N 1
ATOM 834 C CA . LEU A 1 103 ? 11.249 -6.574 -24.409 1.00 93.56 103 LEU A CA 1
ATOM 835 C C . LEU A 1 103 ? 11.956 -6.387 -23.065 1.00 93.56 103 LEU A C 1
ATOM 837 O O . LEU A 1 103 ? 12.709 -7.262 -22.621 1.00 93.56 103 LEU A O 1
ATOM 841 N N . LEU A 1 104 ? 11.698 -5.253 -22.415 1.00 93.75 104 LEU A N 1
ATOM 842 C CA . LEU A 1 104 ? 12.280 -4.887 -21.123 1.00 93.75 104 LEU A CA 1
ATOM 843 C C . LEU A 1 104 ? 12.046 -5.964 -20.058 1.00 93.75 104 LEU A C 1
ATOM 845 O O . LEU A 1 104 ? 12.982 -6.387 -19.383 1.00 93.75 104 LEU A O 1
ATOM 849 N N . GLU A 1 105 ? 10.809 -6.433 -19.922 1.00 92.88 105 GLU A N 1
ATOM 850 C CA . GLU A 1 105 ? 10.412 -7.425 -18.927 1.00 92.88 105 GLU A CA 1
ATOM 851 C C . GLU A 1 105 ? 11.143 -8.754 -19.139 1.00 92.88 105 GLU A C 1
ATOM 853 O O . GLU A 1 105 ? 11.656 -9.341 -18.186 1.00 92.88 105 GLU A O 1
ATOM 858 N N . ASP A 1 106 ? 11.248 -9.209 -20.389 1.00 92.31 106 ASP A N 1
ATOM 859 C CA . ASP A 1 106 ? 11.957 -10.440 -20.741 1.00 92.31 106 ASP A CA 1
ATOM 860 C C . ASP A 1 106 ? 13.468 -10.301 -20.521 1.00 92.31 106 ASP A C 1
ATOM 862 O O . ASP A 1 106 ? 14.122 -11.235 -20.043 1.00 92.31 106 ASP A O 1
ATOM 866 N N . TYR A 1 107 ? 14.031 -9.122 -20.815 1.00 93.12 107 TYR A N 1
ATOM 867 C CA . TYR A 1 107 ? 15.426 -8.818 -20.509 1.00 93.12 107 TYR A CA 1
ATOM 868 C C . TYR A 1 107 ? 15.682 -8.884 -19.002 1.00 93.12 107 TYR A C 1
ATOM 870 O O . TYR A 1 107 ? 16.613 -9.575 -18.581 1.00 93.12 107 TYR A O 1
ATOM 878 N N . LEU A 1 108 ? 14.855 -8.208 -18.197 1.00 92.19 108 LEU A N 1
ATOM 879 C CA . LEU A 1 108 ? 14.980 -8.159 -16.740 1.00 92.19 108 LEU A CA 1
ATOM 880 C C . LEU A 1 108 ? 14.775 -9.535 -16.094 1.00 92.19 108 LEU A C 1
ATOM 882 O O . LEU A 1 108 ? 15.499 -9.861 -15.159 1.00 92.19 108 LEU A O 1
ATOM 886 N N . LYS A 1 109 ? 13.852 -10.366 -16.600 1.00 90.62 109 LYS A N 1
ATOM 887 C CA . LYS A 1 109 ? 13.675 -11.762 -16.152 1.00 90.62 109 LYS A CA 1
ATOM 888 C C . LYS A 1 109 ? 14.919 -12.609 -16.400 1.00 90.62 109 LYS A C 1
ATOM 890 O O . LYS A 1 109 ? 15.335 -13.362 -15.526 1.00 90.62 109 LYS A O 1
ATOM 895 N N . LYS A 1 110 ? 15.504 -12.504 -17.598 1.00 88.50 110 LYS A N 1
ATOM 896 C CA . LYS A 1 110 ? 16.669 -13.305 -17.998 1.00 88.50 110 LYS A CA 1
ATOM 897 C C . LYS A 1 110 ? 17.954 -12.859 -17.299 1.00 88.50 110 LYS A C 1
ATOM 899 O O . LYS A 1 110 ? 18.791 -13.699 -16.979 1.00 88.50 110 LYS A O 1
ATOM 904 N N . HIS A 1 111 ? 18.113 -11.556 -17.087 1.00 82.12 111 HIS A N 1
ATOM 905 C CA . HIS A 1 111 ? 19.322 -10.947 -16.532 1.00 82.12 111 HIS A CA 1
ATOM 906 C C . HIS A 1 111 ? 19.102 -10.416 -15.115 1.00 82.12 111 HIS A C 1
ATOM 908 O O . HIS A 1 111 ? 19.739 -9.431 -14.744 1.00 82.12 111 HIS A O 1
ATOM 914 N N . GLN A 1 112 ? 18.208 -11.042 -14.332 1.00 65.25 112 GLN A N 1
ATOM 915 C CA . GLN A 1 112 ? 18.014 -10.675 -12.930 1.00 65.25 112 GLN A CA 1
ATOM 916 C C . GLN A 1 112 ? 19.379 -10.574 -12.253 1.00 65.25 112 GLN A C 1
ATOM 918 O O . GLN A 1 112 ? 20.164 -11.527 -12.238 1.00 65.25 112 GLN A O 1
ATOM 923 N N . VAL A 1 113 ? 19.683 -9.378 -11.755 1.00 60.94 113 VAL A N 1
ATOM 924 C CA . VAL A 1 113 ? 20.970 -9.096 -11.138 1.00 60.94 113 VAL A CA 1
ATOM 925 C C . VAL A 1 113 ? 20.976 -9.833 -9.811 1.00 60.94 113 VAL A C 1
ATOM 927 O O . VAL A 1 113 ? 20.367 -9.389 -8.840 1.00 60.94 113 VAL A O 1
ATOM 930 N N . TYR A 1 114 ? 21.636 -10.991 -9.777 1.00 54.50 114 TYR A N 1
ATOM 931 C CA . TYR A 1 114 ? 21.916 -11.685 -8.529 1.00 54.50 114 TYR A CA 1
ATOM 932 C C . TYR A 1 114 ? 22.595 -10.695 -7.583 1.00 54.50 114 TYR A C 1
ATOM 934 O O . TYR A 1 114 ? 23.611 -10.093 -7.931 1.00 54.50 114 TYR A O 1
ATOM 942 N N . ILE A 1 115 ? 21.945 -10.505 -6.434 1.00 55.44 115 ILE A N 1
ATOM 943 C CA . ILE A 1 115 ? 22.248 -9.603 -5.320 1.00 55.44 115 ILE A CA 1
ATOM 944 C C . ILE A 1 115 ? 23.758 -9.346 -5.210 1.00 55.44 115 ILE A C 1
ATOM 946 O O . ILE A 1 115 ? 24.494 -10.104 -4.584 1.00 55.44 115 ILE A O 1
ATOM 950 N N . THR A 1 116 ? 24.215 -8.266 -5.837 1.00 56.00 116 THR A N 1
ATOM 951 C CA . THR A 1 116 ? 25.493 -7.630 -5.521 1.00 56.00 116 THR A CA 1
ATOM 952 C C . THR A 1 116 ? 25.192 -6.465 -4.593 1.00 56.00 116 THR A C 1
ATOM 954 O O . THR A 1 116 ? 24.134 -5.839 -4.694 1.00 56.00 116 THR A O 1
ATOM 957 N N . GLU A 1 117 ? 26.083 -6.222 -3.638 1.00 65.44 117 GLU A N 1
ATOM 958 C CA . GLU A 1 117 ? 25.951 -5.115 -2.696 1.00 65.44 117 GLU A CA 1
ATOM 959 C C . GLU A 1 117 ? 25.838 -3.793 -3.470 1.00 65.44 117 GLU A C 1
ATOM 961 O O . GLU A 1 117 ? 26.663 -3.493 -4.338 1.00 65.44 117 GLU A O 1
ATOM 966 N N . LEU A 1 118 ? 24.771 -3.035 -3.207 1.00 73.69 118 LEU A N 1
ATOM 967 C CA . LEU A 1 118 ? 24.551 -1.735 -3.830 1.00 73.69 118 LEU A CA 1
ATOM 968 C C . LEU A 1 118 ? 25.518 -0.717 -3.237 1.00 73.69 118 LEU A C 1
ATOM 970 O O . LEU A 1 118 ? 25.620 -0.601 -2.016 1.00 73.69 118 LEU A O 1
ATOM 974 N N . LYS A 1 119 ? 26.188 0.060 -4.091 1.00 76.38 119 LYS A N 1
ATOM 975 C CA . LYS A 1 119 ? 26.942 1.221 -3.611 1.00 76.38 119 LYS A CA 1
ATOM 976 C C . LYS A 1 119 ? 25.985 2.349 -3.238 1.00 76.38 119 LYS A C 1
ATOM 978 O O . LYS A 1 119 ? 24.872 2.439 -3.757 1.00 76.38 119 LYS A O 1
ATOM 983 N N . GLU A 1 120 ? 26.436 3.231 -2.355 1.00 72.25 120 GLU A N 1
ATOM 984 C CA . GLU A 1 120 ? 25.674 4.419 -1.976 1.00 72.25 120 GLU A CA 1
ATOM 985 C C . GLU A 1 120 ? 25.293 5.247 -3.216 1.00 72.25 120 GLU A C 1
ATOM 987 O O . GLU A 1 120 ? 26.138 5.567 -4.053 1.00 72.25 120 GLU A O 1
ATOM 992 N N . GLY A 1 121 ? 24.003 5.568 -3.341 1.00 72.44 121 GLY A N 1
ATOM 993 C CA . GLY A 1 121 ? 23.459 6.321 -4.473 1.00 72.44 121 GLY A CA 1
ATOM 994 C C . GLY A 1 121 ? 23.196 5.501 -5.741 1.00 72.44 121 GLY A C 1
ATOM 995 O O . GLY A 1 121 ? 22.700 6.072 -6.712 1.00 72.44 121 GLY A O 1
ATOM 996 N N . GLU A 1 122 ? 23.483 4.194 -5.757 1.00 80.19 122 GLU A N 1
ATOM 997 C CA . GLU A 1 122 ? 23.114 3.324 -6.876 1.00 80.19 122 GLU A CA 1
ATOM 998 C C . GLU A 1 122 ? 21.658 2.859 -6.783 1.00 80.19 122 GLU A C 1
ATOM 1000 O O . GLU A 1 122 ? 21.169 2.429 -5.740 1.00 80.19 122 GLU A O 1
ATOM 1005 N N . GLU A 1 123 ? 20.980 2.881 -7.927 1.00 85.06 123 GLU A N 1
ATOM 1006 C CA . GLU A 1 123 ? 19.643 2.326 -8.096 1.00 85.06 123 GLU A CA 1
ATOM 1007 C C . GLU A 1 123 ? 19.700 1.113 -9.033 1.00 85.06 123 GLU A C 1
ATOM 1009 O O . GLU A 1 123 ? 20.568 1.004 -9.911 1.00 85.06 123 GLU A O 1
ATOM 1014 N N . ARG A 1 124 ? 18.775 0.174 -8.841 1.00 86.62 124 ARG A N 1
ATOM 1015 C CA . ARG A 1 124 ? 18.628 -1.026 -9.672 1.00 86.62 124 ARG A CA 1
ATOM 1016 C C . ARG A 1 124 ? 17.171 -1.291 -9.982 1.00 86.62 124 ARG A C 1
ATOM 1018 O O . ARG A 1 124 ? 16.285 -0.895 -9.226 1.00 86.62 124 ARG A O 1
ATOM 1025 N N . LEU A 1 125 ? 16.969 -1.972 -11.103 1.00 89.62 125 LEU A N 1
ATOM 1026 C CA . LEU A 1 125 ? 15.672 -2.387 -11.596 1.00 89.62 125 LEU A CA 1
ATOM 1027 C C . LEU A 1 125 ? 15.649 -3.903 -11.657 1.00 89.62 125 LEU A C 1
ATOM 1029 O O . LEU A 1 125 ? 16.595 -4.531 -12.131 1.00 89.62 125 LEU A O 1
ATOM 1033 N N . GLU A 1 126 ? 14.545 -4.476 -11.212 1.00 90.75 126 GLU A N 1
ATOM 1034 C CA . GLU A 1 126 ? 14.271 -5.896 -11.353 1.00 90.75 126 GLU A CA 1
ATOM 1035 C C . GLU A 1 126 ? 12.859 -6.110 -11.886 1.00 90.75 126 GLU A C 1
ATOM 1037 O O . GLU A 1 126 ? 11.950 -5.308 -11.643 1.00 90.75 126 GLU A O 1
ATOM 1042 N N . TYR A 1 127 ? 12.678 -7.212 -12.613 1.00 93.56 127 TYR A N 1
ATOM 1043 C CA . TYR A 1 127 ? 11.339 -7.696 -12.909 1.00 93.56 127 TYR A CA 1
ATOM 1044 C C . TYR A 1 127 ? 10.656 -8.087 -11.598 1.00 93.56 127 TYR A C 1
ATOM 1046 O O . TYR A 1 127 ? 11.231 -8.821 -10.791 1.00 93.56 127 TYR A O 1
ATOM 1054 N N . PHE A 1 128 ? 9.433 -7.606 -11.412 1.00 93.44 128 PHE A N 1
ATOM 1055 C CA . PHE A 1 128 ? 8.650 -7.802 -10.205 1.00 93.44 128 PHE A CA 1
ATOM 1056 C C . PHE A 1 128 ? 7.386 -8.590 -10.541 1.00 93.44 128 PHE A C 1
ATOM 1058 O O . PHE A 1 128 ? 6.583 -8.156 -11.362 1.00 93.44 128 PHE A O 1
ATOM 1065 N N . GLU A 1 129 ? 7.207 -9.744 -9.905 1.00 95.31 129 GLU A N 1
ATOM 1066 C CA . GLU A 1 129 ? 5.993 -10.556 -10.000 1.00 95.31 129 GLU A CA 1
ATOM 1067 C C . GLU A 1 129 ? 5.716 -11.163 -8.633 1.00 95.31 129 GLU A C 1
ATOM 1069 O O . GLU A 1 129 ? 6.399 -12.087 -8.194 1.00 95.31 129 GLU A O 1
ATOM 1074 N N . GLU A 1 130 ? 4.751 -10.585 -7.928 1.00 95.81 130 GLU A N 1
ATOM 1075 C CA . GLU A 1 130 ? 4.446 -10.952 -6.552 1.00 95.81 130 GLU A CA 1
ATOM 1076 C C . GLU A 1 130 ? 2.945 -10.828 -6.284 1.00 95.81 130 GLU A C 1
ATOM 1078 O O . GLU A 1 130 ? 2.204 -10.126 -6.979 1.00 95.81 130 GLU A O 1
ATOM 1083 N N . GLU A 1 131 ? 2.509 -11.496 -5.224 1.00 96.12 131 GLU A N 1
ATOM 1084 C CA . GLU A 1 131 ? 1.202 -11.292 -4.617 1.00 96.12 131 GLU A CA 1
ATOM 1085 C C . GLU A 1 131 ? 1.337 -10.461 -3.339 1.00 96.12 131 GLU A C 1
ATOM 1087 O O . GLU A 1 131 ? 2.370 -10.478 -2.661 1.00 96.12 131 GLU A O 1
ATOM 1092 N N . GLY A 1 132 ? 0.298 -9.712 -2.993 1.00 94.06 132 GLY A N 1
ATOM 1093 C CA . GLY A 1 132 ? 0.373 -8.788 -1.875 1.00 94.06 132 GLY A CA 1
ATOM 1094 C C . GLY A 1 132 ? -0.881 -7.966 -1.692 1.00 94.06 132 GLY A C 1
ATOM 1095 O O . GLY A 1 132 ? -1.925 -8.266 -2.263 1.00 94.06 132 GLY A O 1
ATOM 1096 N N . TYR A 1 133 ? -0.755 -6.914 -0.892 1.00 90.12 133 TYR A N 1
ATOM 1097 C CA . TYR A 1 133 ? -1.844 -5.999 -0.603 1.00 90.12 133 TYR A CA 1
ATOM 1098 C C . TYR A 1 133 ? -1.482 -4.571 -0.983 1.00 90.12 133 TYR A C 1
ATOM 1100 O O . TYR A 1 133 ? -0.439 -4.059 -0.571 1.00 90.12 133 TYR A O 1
ATOM 1108 N N . TYR A 1 134 ? -2.362 -3.920 -1.736 1.00 86.19 134 TYR A N 1
ATOM 1109 C CA . TYR A 1 134 ? -2.236 -2.519 -2.112 1.00 86.19 134 TYR A CA 1
ATOM 1110 C C . TYR A 1 134 ? -3.074 -1.623 -1.201 1.00 86.19 134 TYR A C 1
ATOM 1112 O O . TYR A 1 134 ? -4.294 -1.776 -1.141 1.00 86.19 134 TYR A O 1
ATOM 1120 N N . THR A 1 135 ? -2.424 -0.673 -0.525 1.00 77.94 135 THR A N 1
ATOM 1121 C CA . THR A 1 135 ? -3.046 0.305 0.374 1.00 77.94 135 THR A CA 1
ATOM 1122 C C . THR A 1 135 ? -3.005 1.724 -0.200 1.00 77.94 135 THR A C 1
ATOM 1124 O O . THR A 1 135 ? -1.924 2.197 -0.546 1.00 77.94 135 THR A O 1
ATOM 1127 N N . GLY A 1 136 ? -4.141 2.430 -0.164 1.00 64.94 136 GLY A N 1
ATOM 1128 C CA . GLY A 1 136 ? -4.232 3.900 -0.217 1.00 64.94 136 GLY A CA 1
ATOM 1129 C C . GLY A 1 136 ? -4.226 4.575 -1.609 1.00 64.94 136 GLY A C 1
ATOM 1130 O O . GLY A 1 136 ? -3.527 4.115 -2.507 1.00 64.94 136 GLY A O 1
ATOM 1131 N N . PRO A 1 137 ? -4.967 5.694 -1.782 1.00 50.44 137 PRO A N 1
ATOM 1132 C CA . PRO A 1 137 ? -4.913 6.569 -2.961 1.00 50.44 137 PRO A CA 1
ATOM 1133 C C . PRO A 1 137 ? -4.087 7.877 -2.813 1.00 50.44 137 PRO A C 1
ATOM 1135 O O . PRO A 1 137 ? -3.979 8.604 -3.795 1.00 50.44 137 PRO A O 1
ATOM 1138 N N . PHE A 1 138 ? -3.507 8.196 -1.642 1.00 45.53 138 PHE A N 1
ATOM 1139 C CA . PHE A 1 138 ? -2.562 9.321 -1.436 1.00 45.53 138 PHE A CA 1
ATOM 1140 C C . PHE A 1 138 ? -1.655 9.085 -0.213 1.00 45.53 138 PHE A C 1
ATOM 1142 O O . PHE A 1 138 ? -2.082 8.362 0.685 1.00 45.53 138 PHE A O 1
ATOM 1149 N N . GLU A 1 139 ? -0.434 9.667 -0.209 1.00 41.88 139 GLU A N 1
ATOM 1150 C CA . GLU A 1 139 ? 0.713 9.641 0.755 1.00 41.88 139 GLU A CA 1
ATOM 1151 C C . GLU A 1 139 ? 1.112 8.303 1.430 1.00 41.88 139 GLU A C 1
ATOM 1153 O O . GLU A 1 139 ? 2.231 8.145 1.920 1.00 41.88 139 GLU A O 1
ATOM 1158 N N . GLY A 1 140 ? 0.245 7.299 1.374 1.00 54.84 140 GLY A N 1
ATOM 1159 C CA . GLY A 1 140 ? 0.365 5.946 1.886 1.00 54.84 140 GLY A CA 1
ATOM 1160 C C . GLY A 1 140 ? 0.209 4.882 0.798 1.00 54.84 140 GLY A C 1
ATOM 1161 O O . GLY A 1 140 ? -0.075 3.739 1.150 1.00 54.84 140 GLY A O 1
ATOM 1162 N N . HIS A 1 141 ? 0.415 5.228 -0.486 1.00 74.25 141 HIS A N 1
ATOM 1163 C CA . HIS A 1 141 ? 0.481 4.248 -1.578 1.00 74.25 141 HIS A CA 1
ATOM 1164 C C . HIS A 1 141 ? 1.550 3.221 -1.258 1.00 74.25 141 HIS A C 1
ATOM 1166 O O . HIS A 1 141 ? 2.754 3.510 -1.263 1.00 74.25 141 HIS A O 1
ATOM 1172 N N . THR A 1 142 ? 1.110 2.008 -0.976 1.00 81.81 142 THR A N 1
ATOM 1173 C CA . THR A 1 142 ? 2.039 0.912 -0.792 1.00 81.81 142 THR A CA 1
ATOM 1174 C C . THR A 1 142 ? 1.500 -0.387 -1.267 1.00 81.81 142 THR A C 1
ATOM 1176 O O . THR A 1 142 ? 0.350 -0.726 -1.029 1.00 81.81 142 THR A O 1
ATOM 1179 N N . PHE A 1 143 ? 2.401 -1.136 -1.878 1.00 88.75 143 PHE A N 1
ATOM 1180 C CA . PHE A 1 143 ? 2.221 -2.547 -2.079 1.00 88.75 143 PHE A CA 1
ATOM 1181 C C . PHE A 1 143 ? 3.063 -3.302 -1.055 1.00 88.75 143 PHE A C 1
ATOM 1183 O O . PHE A 1 143 ? 4.291 -3.209 -1.083 1.00 88.75 143 PHE A O 1
ATOM 1190 N N . VAL A 1 144 ? 2.402 -4.002 -0.134 1.00 90.06 144 VAL A N 1
ATOM 1191 C CA . VAL A 1 144 ? 3.031 -4.949 0.792 1.00 90.06 144 VAL A CA 1
ATOM 1192 C C . VAL A 1 144 ? 2.975 -6.318 0.135 1.00 90.06 144 VAL A C 1
ATOM 1194 O O . VAL A 1 144 ? 1.899 -6.909 0.062 1.00 90.06 144 VAL A O 1
ATOM 1197 N N . TRP A 1 145 ? 4.102 -6.835 -0.345 1.00 93.38 145 TRP A N 1
ATOM 1198 C CA . TRP A 1 145 ? 4.129 -8.164 -0.951 1.00 93.38 145 TRP A CA 1
ATOM 1199 C C . TRP A 1 145 ? 4.491 -9.237 0.068 1.00 93.38 145 TRP A C 1
ATOM 1201 O O . TRP A 1 145 ? 5.307 -9.050 0.983 1.00 93.38 145 TRP A O 1
ATOM 1211 N N . ILE A 1 146 ? 3.856 -10.386 -0.113 1.00 92.00 146 ILE A N 1
ATOM 1212 C CA . ILE A 1 146 ? 3.956 -11.531 0.777 1.00 92.00 146 ILE A CA 1
ATOM 1213 C C . ILE A 1 146 ? 4.586 -12.706 0.035 1.00 92.00 146 ILE A C 1
ATOM 1215 O O . ILE A 1 146 ? 4.445 -12.853 -1.174 1.00 92.00 146 ILE A O 1
ATOM 1219 N N . LYS A 1 147 ? 5.289 -13.569 0.765 1.00 90.12 147 LYS A N 1
ATOM 1220 C CA . LYS A 1 147 ? 5.811 -14.828 0.228 1.00 90.12 147 LYS A CA 1
ATOM 1221 C C . LYS A 1 147 ? 5.621 -15.931 1.248 1.00 90.12 147 LYS A C 1
ATOM 1223 O O . LYS A 1 147 ? 5.954 -15.756 2.416 1.00 90.12 147 LYS A O 1
ATOM 1228 N N . HIS A 1 148 ? 5.064 -17.059 0.806 1.00 88.12 148 HIS A N 1
ATOM 1229 C CA . HIS A 1 148 ? 4.681 -18.173 1.684 1.00 88.12 148 HIS A CA 1
ATOM 1230 C C . HIS A 1 148 ? 3.798 -17.716 2.863 1.00 88.12 148 HIS A C 1
ATOM 1232 O O . HIS A 1 148 ? 3.925 -18.195 3.987 1.00 88.12 148 HIS A O 1
ATOM 1238 N N . GLY A 1 149 ? 2.918 -16.744 2.599 1.00 84.44 149 GLY A N 1
ATOM 1239 C CA . GLY A 1 149 ? 2.016 -16.178 3.594 1.00 84.44 149 GLY A CA 1
ATOM 1240 C C . GLY A 1 149 ? 2.682 -15.302 4.658 1.00 84.44 149 GLY A C 1
ATOM 1241 O O . GLY A 1 149 ? 2.048 -15.067 5.677 1.00 84.44 149 GLY A O 1
ATOM 1242 N N . GLU A 1 150 ? 3.912 -14.828 4.469 1.00 86.81 150 GLU A N 1
ATOM 1243 C CA . GLU A 1 150 ? 4.603 -13.922 5.399 1.00 86.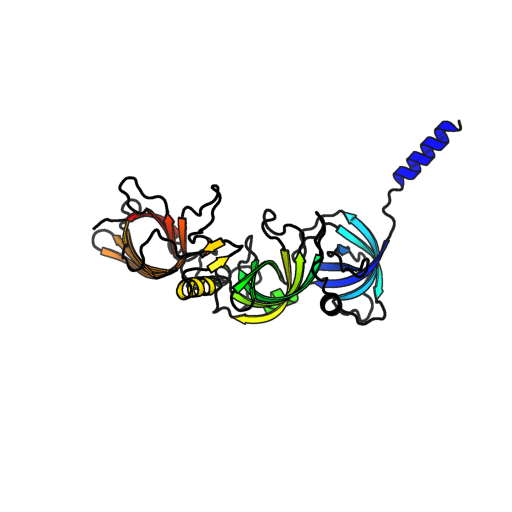81 150 GLU A CA 1
ATOM 1244 C C . GLU A 1 150 ? 5.038 -12.632 4.693 1.00 86.81 150 GLU A C 1
ATOM 1246 O O . GLU A 1 150 ? 5.210 -12.619 3.472 1.00 86.81 150 GLU A O 1
ATOM 1251 N N . TYR A 1 151 ? 5.237 -11.552 5.458 1.00 88.06 151 TYR A N 1
ATOM 1252 C CA . TYR A 1 151 ? 5.783 -10.294 4.939 1.00 88.06 151 TYR A CA 1
ATOM 1253 C C . TYR A 1 151 ? 7.142 -10.534 4.276 1.00 88.06 151 TYR A C 1
ATOM 1255 O O . TYR A 1 151 ? 8.065 -11.054 4.906 1.00 88.06 151 TYR A O 1
ATOM 1263 N N . LYS A 1 152 ? 7.283 -10.109 3.019 1.00 89.19 152 LYS A N 1
ATOM 1264 C CA . LYS A 1 152 ? 8.562 -10.152 2.301 1.00 89.19 152 LYS A CA 1
ATOM 1265 C C . LYS A 1 152 ? 9.131 -8.756 2.076 1.00 89.19 152 LYS A C 1
ATOM 1267 O O . LYS A 1 152 ? 10.346 -8.583 2.145 1.00 89.19 152 LYS A O 1
ATOM 1272 N N . GLY A 1 153 ? 8.283 -7.769 1.819 1.00 88.19 153 GLY A N 1
ATOM 1273 C CA . GLY A 1 153 ? 8.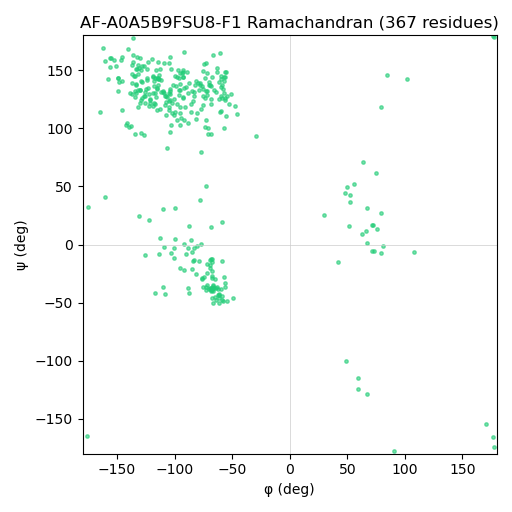722 -6.397 1.629 1.00 88.19 153 GLY A CA 1
ATOM 1274 C C . GLY A 1 153 ? 7.579 -5.460 1.286 1.00 88.19 153 GLY A C 1
ATOM 1275 O O . GLY A 1 153 ? 6.424 -5.869 1.164 1.00 88.19 153 GLY A O 1
ATOM 1276 N N . GLU A 1 154 ? 7.924 -4.190 1.133 1.00 88.69 154 GLU A N 1
ATOM 1277 C CA . GLU A 1 154 ? 6.986 -3.174 0.694 1.00 88.69 154 GLU A CA 1
ATOM 1278 C C . GLU A 1 154 ? 7.663 -2.100 -0.156 1.00 88.69 154 GLU A C 1
ATOM 1280 O O . GLU A 1 154 ? 8.877 -1.874 -0.086 1.00 88.69 154 GLU A O 1
ATOM 1285 N N . GLY A 1 155 ? 6.857 -1.406 -0.949 1.00 87.56 155 GLY A N 1
ATOM 1286 C CA . GLY A 1 155 ? 7.333 -0.347 -1.821 1.00 87.56 155 GLY A CA 1
ATOM 1287 C C . GLY A 1 155 ? 6.232 0.636 -2.162 1.00 87.56 155 GLY A C 1
ATOM 1288 O O . GLY A 1 155 ? 5.044 0.341 -2.010 1.00 87.56 155 GLY A O 1
ATOM 1289 N N . TRP A 1 156 ? 6.648 1.822 -2.598 1.00 85.62 156 TRP A N 1
ATOM 1290 C CA . TRP A 1 156 ? 5.725 2.827 -3.102 1.00 85.62 156 TRP A CA 1
ATOM 1291 C C . TRP A 1 156 ? 5.142 2.339 -4.418 1.00 85.62 156 TRP A C 1
ATOM 1293 O O . TRP A 1 156 ? 5.898 2.058 -5.344 1.00 85.62 156 TRP A O 1
ATOM 1303 N N . ALA A 1 157 ? 3.827 2.204 -4.494 1.00 84.62 157 ALA A N 1
ATOM 1304 C CA . ALA A 1 157 ? 3.182 1.593 -5.646 1.00 84.62 157 ALA A CA 1
ATOM 1305 C C . ALA A 1 157 ? 2.712 2.650 -6.648 1.00 84.62 157 ALA A C 1
ATOM 1307 O O . ALA A 1 157 ? 2.060 3.620 -6.270 1.00 84.62 157 ALA A O 1
ATOM 1308 N N . PHE A 1 158 ? 3.016 2.416 -7.919 1.00 84.06 158 PHE A N 1
ATOM 1309 C CA . PHE A 1 158 ? 2.471 3.124 -9.069 1.00 84.06 158 PHE A CA 1
ATOM 1310 C C . PHE A 1 158 ? 1.895 2.105 -10.042 1.00 84.06 158 PHE A C 1
ATOM 1312 O O . PHE A 1 158 ? 2.354 0.966 -10.092 1.00 84.06 158 PHE A O 1
ATOM 1319 N N . PHE A 1 159 ? 0.920 2.523 -10.835 1.00 84.56 159 PHE A N 1
ATOM 1320 C CA . PHE A 1 159 ? 0.307 1.694 -11.864 1.00 84.56 159 PHE A CA 1
ATOM 1321 C C . PHE A 1 159 ? 0.540 2.347 -13.220 1.00 84.56 159 PHE A C 1
ATOM 1323 O O . PHE A 1 159 ? 0.520 3.576 -13.327 1.00 84.56 159 PHE A O 1
ATOM 1330 N N . ASP A 1 160 ? 0.753 1.532 -14.243 1.00 85.81 160 ASP A N 1
ATOM 1331 C CA . ASP A 1 160 ? 0.675 2.009 -15.618 1.00 85.81 160 ASP A CA 1
ATOM 1332 C C . ASP A 1 160 ? -0.747 2.495 -15.925 1.00 85.81 160 ASP A C 1
ATOM 1334 O O . ASP A 1 160 ? -1.713 2.065 -15.299 1.00 85.81 160 ASP A O 1
ATOM 1338 N N . GLU A 1 161 ? -0.881 3.441 -16.846 1.00 81.00 161 GLU A N 1
ATOM 1339 C CA . GLU A 1 161 ? -2.124 4.165 -17.109 1.00 81.00 161 GLU A CA 1
ATOM 1340 C C . GLU A 1 161 ? -3.258 3.248 -17.592 1.00 81.00 161 GLU A C 1
ATOM 1342 O O . GLU A 1 161 ? -4.408 3.397 -17.183 1.00 81.00 161 GLU A O 1
ATOM 1347 N N . ASP A 1 162 ? -2.933 2.257 -18.416 1.00 78.56 162 ASP A N 1
ATOM 1348 C CA . ASP A 1 162 ? -3.863 1.222 -18.871 1.00 78.56 162 ASP A CA 1
ATOM 1349 C C . ASP A 1 162 ? -4.289 0.292 -17.724 1.00 78.56 162 ASP A C 1
ATOM 1351 O O . ASP A 1 162 ? -5.464 -0.064 -17.596 1.00 78.56 162 ASP A O 1
ATOM 1355 N N . VAL A 1 163 ? -3.360 -0.038 -16.825 1.00 80.44 163 VAL A N 1
ATOM 1356 C CA . VAL A 1 163 ? -3.657 -0.817 -15.621 1.00 80.44 163 VAL A CA 1
ATOM 1357 C C . VAL A 1 163 ? -4.522 -0.023 -14.659 1.00 80.44 163 VAL A C 1
ATOM 1359 O O . VAL A 1 163 ? -5.518 -0.565 -14.180 1.00 80.44 163 VAL A O 1
ATOM 1362 N N . LYS A 1 164 ? -4.191 1.251 -14.401 1.00 73.94 164 LYS A N 1
ATOM 1363 C CA . LYS A 1 164 ? -4.988 2.152 -13.558 1.00 73.94 164 LYS A CA 1
ATOM 1364 C C . LYS A 1 164 ? -6.443 2.100 -13.985 1.00 73.94 164 LYS A C 1
ATOM 1366 O O . LYS A 1 164 ? -7.285 1.946 -13.114 1.00 73.94 164 LYS A O 1
ATOM 1371 N N . GLN A 1 165 ? -6.708 2.165 -15.295 1.00 64.81 165 GLN A N 1
ATOM 1372 C CA . GLN A 1 165 ? -8.049 2.088 -15.881 1.00 64.81 165 GLN A CA 1
ATOM 1373 C C . GLN A 1 165 ? -8.726 0.724 -15.681 1.00 64.81 165 GLN A C 1
ATOM 1375 O O . GLN A 1 165 ? -9.927 0.671 -15.436 1.00 64.81 165 GLN A O 1
ATOM 1380 N N . SER A 1 166 ? -7.974 -0.377 -15.747 1.00 63.06 166 SER A N 1
ATOM 1381 C CA . SER A 1 166 ? -8.508 -1.737 -15.553 1.00 63.06 166 SER A CA 1
ATOM 1382 C C . SER A 1 166 ? -8.786 -2.109 -14.089 1.00 63.06 166 SER A C 1
ATOM 1384 O O . SER A 1 166 ? -9.690 -2.891 -13.810 1.00 63.06 166 SER A O 1
ATOM 1386 N N . VAL A 1 167 ? -8.038 -1.528 -13.146 1.00 61.66 167 VAL A N 1
ATOM 1387 C CA . VAL A 1 167 ? -8.220 -1.708 -11.693 1.00 61.66 167 VAL A CA 1
ATOM 1388 C C . VAL A 1 167 ? -9.356 -0.810 -11.163 1.00 61.66 167 VAL A C 1
ATOM 1390 O O . VAL A 1 167 ? -9.710 -0.880 -9.985 1.00 61.66 167 VAL A O 1
ATOM 1393 N N . ILE A 1 168 ? -9.985 0.001 -12.029 1.00 54.62 168 ILE A N 1
ATOM 1394 C CA . ILE A 1 168 ? -11.190 0.781 -11.711 1.00 54.62 168 ILE A CA 1
ATOM 1395 C C . ILE A 1 168 ? -12.369 -0.173 -11.502 1.00 54.62 168 ILE A C 1
ATOM 1397 O O . ILE A 1 168 ? -13.076 -0.565 -12.430 1.00 54.62 168 ILE A O 1
ATOM 1401 N N . VAL A 1 169 ? -12.614 -0.508 -10.240 1.00 47.78 169 VAL A N 1
ATOM 1402 C CA . VAL A 1 169 ? -13.842 -1.160 -9.785 1.00 47.78 169 VAL A CA 1
ATOM 1403 C C . VAL A 1 169 ? -14.992 -0.143 -9.858 1.00 47.78 169 VAL A C 1
ATOM 1405 O O . VAL A 1 169 ? -15.211 0.632 -8.929 1.00 47.78 169 VAL A O 1
ATOM 1408 N N . GLU A 1 170 ? -15.735 -0.168 -10.967 1.00 38.22 170 GLU A N 1
ATOM 1409 C CA . GLU A 1 170 ? -17.011 0.543 -11.177 1.00 38.22 170 GLU A CA 1
ATOM 1410 C C . GLU A 1 170 ? -16.950 2.089 -11.143 1.00 38.22 170 GLU A C 1
ATOM 1412 O O . GLU A 1 170 ? -17.520 2.740 -10.270 1.00 38.22 170 GLU A O 1
ATOM 1417 N N . GLY A 1 171 ? -16.354 2.697 -12.173 1.00 34.69 171 GLY A N 1
ATOM 1418 C CA . GLY A 1 171 ? -16.898 3.946 -12.728 1.00 34.69 171 GLY A CA 1
ATOM 1419 C C . GLY A 1 171 ? -16.629 5.280 -12.016 1.00 34.69 171 GLY A C 1
ATOM 1420 O O . GLY A 1 171 ? -17.415 6.203 -12.216 1.00 34.69 171 GLY A O 1
ATOM 1421 N N . ILE A 1 172 ? -15.536 5.453 -11.267 1.00 35.03 172 ILE A N 1
ATOM 1422 C CA . ILE A 1 172 ? -15.078 6.788 -10.832 1.00 35.03 172 ILE A CA 1
ATOM 1423 C C . ILE A 1 172 ? -13.570 6.905 -11.085 1.00 35.03 172 ILE A C 1
ATOM 1425 O O . ILE A 1 172 ? -12.795 6.006 -10.782 1.00 35.03 172 ILE A O 1
ATOM 1429 N N . MET A 1 173 ? -13.170 7.997 -11.727 1.00 30.31 173 MET A N 1
ATOM 1430 C CA . MET A 1 173 ? -11.792 8.305 -12.102 1.00 30.31 173 MET A CA 1
ATOM 1431 C C . MET A 1 173 ? -10.917 8.526 -10.849 1.00 30.31 173 MET A C 1
ATOM 1433 O O . MET A 1 173 ? -11.301 9.289 -9.966 1.00 30.31 173 MET A O 1
ATOM 1437 N N . GLY A 1 174 ? -9.729 7.911 -10.811 1.00 31.67 174 GLY A N 1
ATOM 1438 C CA . GLY A 1 174 ? -8.754 7.982 -9.708 1.00 31.67 174 GLY A CA 1
ATOM 1439 C C . GLY A 1 174 ? -8.803 6.710 -8.853 1.00 31.67 174 GLY A C 1
ATOM 1440 O O . GLY A 1 174 ? -9.861 6.191 -8.555 1.00 31.67 174 GLY A O 1
ATOM 1441 N N . LEU A 1 175 ? -7.727 6.140 -8.319 1.00 43.94 175 LEU A N 1
ATOM 1442 C CA . LEU A 1 175 ? -6.854 6.790 -7.332 1.00 43.94 175 LEU A CA 1
ATOM 1443 C C . LEU A 1 175 ? -7.582 7.808 -6.420 1.00 43.94 175 LEU A C 1
ATOM 1445 O O . LEU A 1 175 ? -6.964 8.715 -5.889 1.00 43.94 175 LEU A O 1
ATOM 1449 N N . GLY A 1 176 ? -8.892 7.641 -6.225 1.00 39.50 176 GLY A N 1
ATOM 1450 C CA . GLY A 1 176 ? -9.774 8.482 -5.439 1.00 39.50 176 GLY A CA 1
ATOM 1451 C C . GLY A 1 176 ? -11.081 7.732 -5.178 1.00 39.50 176 GLY A C 1
ATOM 1452 O O . GLY A 1 176 ? -11.867 7.499 -6.086 1.00 39.50 176 GLY A O 1
ATOM 1453 N N . ILE A 1 177 ? -11.317 7.415 -3.903 1.00 38.97 177 ILE A N 1
ATOM 1454 C CA . ILE A 1 177 ? -12.653 7.206 -3.328 1.00 38.97 177 ILE A CA 1
ATOM 1455 C C . ILE A 1 177 ? -13.367 5.878 -3.696 1.00 38.97 177 ILE A C 1
ATOM 1457 O O . ILE A 1 177 ? -14.493 5.856 -4.183 1.00 38.97 177 ILE A O 1
ATOM 1461 N N . LYS A 1 178 ? -12.777 4.734 -3.316 1.00 37.56 178 LYS A N 1
ATOM 1462 C CA . LYS A 1 178 ? -13.543 3.666 -2.633 1.00 37.56 178 LYS A CA 1
ATOM 1463 C C . LYS A 1 178 ? -12.792 3.257 -1.358 1.00 37.56 178 LYS A C 1
ATOM 1465 O O . LYS A 1 178 ? -11.613 2.935 -1.351 1.00 37.56 178 LYS A O 1
ATOM 1470 N N . SER A 1 179 ? -13.490 3.332 -0.241 1.00 45.38 179 SER A N 1
ATOM 1471 C CA . SER A 1 179 ? -13.020 3.232 1.148 1.00 45.38 179 SER A CA 1
ATOM 1472 C C . SER A 1 179 ? -12.302 1.935 1.559 1.00 45.38 179 SER A C 1
ATOM 1474 O O . SER A 1 179 ? -11.652 1.903 2.608 1.00 45.38 179 SER A O 1
ATOM 1476 N N . SER A 1 180 ? -12.393 0.870 0.759 1.00 44.38 180 SER A N 1
ATOM 1477 C CA . SER A 1 180 ? -11.776 -0.435 1.031 1.00 44.38 180 SER A CA 1
ATOM 1478 C C . SER A 1 180 ? -10.247 -0.427 0.883 1.00 44.38 180 SER A C 1
ATOM 1480 O O . SER A 1 180 ? -9.563 -1.200 1.555 1.00 44.38 180 SER A O 1
ATOM 1482 N N . PHE A 1 181 ? -9.675 0.497 0.098 1.00 50.88 181 PHE A N 1
ATOM 1483 C CA . PHE A 1 181 ? -8.227 0.552 -0.149 1.00 50.88 181 PHE A CA 1
ATOM 1484 C C . PHE A 1 181 ? -7.388 0.937 1.078 1.00 50.88 181 PHE A C 1
ATOM 1486 O O . PHE A 1 181 ? -6.214 0.580 1.135 1.00 50.88 181 PHE A O 1
ATOM 1493 N N . ASN A 1 182 ? -7.935 1.620 2.090 1.00 60.03 182 ASN A N 1
ATOM 1494 C CA . ASN A 1 182 ? -7.151 1.963 3.292 1.00 60.03 182 ASN A CA 1
ATOM 1495 C C . ASN A 1 182 ? -6.771 0.726 4.115 1.00 60.03 182 ASN A C 1
ATOM 1497 O O . ASN A 1 182 ? -5.743 0.719 4.795 1.00 60.03 182 ASN A O 1
ATOM 1501 N N . LYS A 1 183 ? -7.583 -0.333 4.024 1.00 71.44 183 LYS A N 1
ATOM 1502 C CA . LYS A 1 183 ? -7.336 -1.610 4.702 1.00 71.44 183 LYS A CA 1
ATOM 1503 C C . LYS A 1 183 ? -6.475 -2.561 3.875 1.00 71.44 183 LYS A C 1
ATOM 1505 O O . LYS A 1 183 ? -6.091 -3.608 4.385 1.00 71.44 183 LYS A O 1
ATOM 1510 N N . GLY A 1 184 ? -6.124 -2.150 2.655 1.00 80.06 184 GLY A N 1
ATOM 1511 C CA . GLY A 1 184 ? -5.284 -2.859 1.699 1.00 80.06 184 GLY A CA 1
ATOM 1512 C C . GLY A 1 184 ? -6.048 -3.945 0.962 1.00 80.06 184 GLY A C 1
ATOM 1513 O O . GLY A 1 184 ? -6.489 -4.866 1.623 1.00 80.06 184 GLY A O 1
ATOM 1514 N N . ILE A 1 185 ? -6.179 -3.882 -0.362 1.00 81.69 185 ILE A N 1
ATOM 1515 C CA . ILE A 1 185 ? -6.823 -4.954 -1.145 1.00 81.69 185 ILE A CA 1
ATOM 1516 C C . ILE A 1 185 ? -5.796 -5.959 -1.643 1.00 81.69 185 ILE A C 1
ATOM 1518 O O . ILE A 1 185 ? -4.665 -5.576 -1.942 1.00 81.69 185 ILE A O 1
ATOM 1522 N N . TYR A 1 186 ? -6.178 -7.223 -1.773 1.00 88.00 186 TYR A N 1
ATOM 1523 C CA . TYR A 1 186 ? -5.286 -8.236 -2.316 1.00 88.00 186 TYR A CA 1
ATOM 1524 C C . TYR A 1 186 ? -5.145 -8.109 -3.837 1.00 88.00 186 TYR A C 1
ATOM 1526 O O . TYR A 1 186 ? -6.142 -8.006 -4.554 1.00 88.00 186 TYR A O 1
ATOM 1534 N N . LEU A 1 187 ? -3.903 -8.168 -4.325 1.00 90.62 187 LEU A N 1
ATOM 1535 C CA . LEU A 1 187 ? -3.564 -8.185 -5.746 1.00 90.62 187 LEU A CA 1
ATOM 1536 C C . LEU A 1 187 ? -2.460 -9.210 -6.044 1.00 90.62 187 LEU A C 1
ATOM 1538 O O . LEU A 1 187 ? -1.507 -9.354 -5.272 1.00 90.62 187 LEU A O 1
ATOM 1542 N N . LYS A 1 188 ? -2.524 -9.827 -7.229 1.00 94.12 188 LYS A N 1
ATOM 1543 C CA . LYS A 1 188 ? -1.356 -10.421 -7.903 1.00 94.12 188 LYS A CA 1
ATOM 1544 C C . LYS A 1 188 ? -0.928 -9.513 -9.037 1.00 94.12 188 LYS A C 1
ATOM 1546 O O . LYS A 1 188 ? -1.741 -9.190 -9.905 1.00 94.12 188 LYS A O 1
ATOM 1551 N N . VAL A 1 189 ? 0.333 -9.095 -9.025 1.00 93.31 189 VAL A N 1
ATOM 1552 C CA . VAL A 1 189 ? 0.819 -8.035 -9.910 1.00 93.31 189 VAL A CA 1
ATOM 1553 C C . VAL A 1 189 ? 2.098 -8.430 -10.629 1.00 93.31 189 VAL A C 1
ATOM 1555 O O . VAL A 1 189 ? 2.907 -9.204 -10.117 1.00 93.31 189 VAL A O 1
ATOM 1558 N N . LYS A 1 190 ? 2.292 -7.848 -11.810 1.00 95.00 190 LYS A N 1
ATOM 1559 C CA . LYS A 1 190 ? 3.545 -7.870 -12.566 1.00 95.00 190 LYS A CA 1
ATOM 1560 C C . LYS A 1 190 ? 3.985 -6.447 -12.853 1.00 95.00 190 LYS A C 1
ATOM 1562 O O . LYS A 1 190 ? 3.152 -5.545 -12.962 1.00 95.00 190 LYS A O 1
ATOM 1567 N N . GLY A 1 191 ? 5.288 -6.246 -12.971 1.00 93.62 191 GLY A N 1
ATOM 1568 C CA . GLY A 1 191 ? 5.836 -4.919 -13.144 1.00 93.62 191 GLY A CA 1
ATOM 1569 C C . GLY A 1 191 ? 7.346 -4.849 -13.023 1.00 93.62 191 GLY A C 1
ATOM 1570 O O . GLY A 1 191 ? 8.070 -5.823 -13.239 1.00 93.62 191 GLY A O 1
ATOM 1571 N N . ILE A 1 192 ? 7.809 -3.663 -12.653 1.00 92.88 192 ILE A N 1
ATOM 1572 C CA . ILE A 1 192 ? 9.219 -3.354 -12.445 1.00 92.88 192 ILE A CA 1
ATOM 1573 C C . ILE A 1 192 ? 9.373 -2.767 -11.051 1.00 92.88 192 ILE A C 1
ATOM 1575 O O . ILE A 1 192 ? 8.645 -1.850 -10.672 1.00 92.88 192 ILE A O 1
ATOM 1579 N N . ARG A 1 193 ? 10.336 -3.273 -10.287 1.00 91.38 193 ARG A N 1
ATOM 1580 C CA . ARG A 1 193 ? 10.701 -2.704 -8.993 1.00 91.38 193 ARG A CA 1
ATOM 1581 C C . ARG A 1 193 ? 12.012 -1.950 -9.119 1.00 91.38 193 ARG A C 1
ATOM 1583 O O . ARG A 1 193 ? 12.995 -2.502 -9.604 1.00 91.38 193 ARG A O 1
ATOM 1590 N N . THR A 1 194 ? 12.024 -0.718 -8.623 1.00 89.44 194 THR A N 1
ATOM 1591 C CA . THR A 1 194 ? 13.226 0.107 -8.501 1.00 89.44 194 THR A CA 1
ATOM 1592 C C . THR A 1 194 ? 13.630 0.192 -7.031 1.00 89.44 194 THR A C 1
ATOM 1594 O O . THR A 1 194 ? 12.812 0.528 -6.173 1.00 89.44 194 THR A O 1
ATOM 1597 N N . TYR A 1 195 ? 14.882 -0.128 -6.712 1.00 87.31 195 TYR A N 1
ATOM 1598 C CA . TYR A 1 195 ? 15.397 -0.172 -5.338 1.00 87.31 195 TYR A CA 1
ATOM 1599 C C . TYR A 1 195 ? 16.820 0.396 -5.253 1.00 87.31 195 TYR A C 1
ATOM 1601 O O . TYR A 1 195 ? 17.452 0.646 -6.277 1.00 87.31 195 TYR A O 1
ATOM 1609 N N . GLY A 1 196 ? 17.306 0.638 -4.031 1.00 82.19 196 GLY A N 1
ATOM 1610 C CA . GLY A 1 196 ? 18.651 1.179 -3.766 1.00 82.19 196 GLY A CA 1
ATOM 1611 C C . GLY A 1 196 ? 18.693 2.630 -3.285 1.00 82.19 196 GLY A C 1
ATOM 1612 O O . GLY A 1 196 ? 19.724 3.105 -2.818 1.00 82.19 196 GLY A O 1
ATOM 1613 N N . LYS A 1 197 ? 17.542 3.307 -3.278 1.00 79.56 197 LYS A N 1
ATOM 1614 C CA . LYS A 1 197 ? 17.351 4.577 -2.575 1.00 79.56 197 LYS A CA 1
ATOM 1615 C C . LYS A 1 197 ? 16.029 4.594 -1.819 1.00 79.56 197 LYS A C 1
ATOM 1617 O O . LYS A 1 197 ? 15.231 3.662 -1.882 1.00 79.56 197 LYS A O 1
ATOM 1622 N N . ARG A 1 198 ? 15.808 5.697 -1.116 1.00 74.25 198 ARG A N 1
ATOM 1623 C CA . ARG A 1 198 ? 14.558 6.019 -0.441 1.00 74.25 198 ARG A CA 1
ATOM 1624 C C . ARG A 1 198 ? 13.557 6.655 -1.416 1.00 74.25 198 ARG A C 1
ATOM 1626 O O . ARG A 1 198 ? 13.881 7.634 -2.082 1.00 74.25 198 ARG A O 1
ATOM 1633 N N . TYR A 1 199 ? 12.352 6.105 -1.476 1.00 72.69 199 TYR A N 1
ATOM 1634 C CA . TYR A 1 199 ? 11.215 6.517 -2.297 1.00 72.69 199 TYR A CA 1
ATOM 1635 C C . TYR A 1 199 ? 10.020 6.890 -1.415 1.00 72.69 199 TYR A C 1
ATOM 1637 O O . TYR A 1 199 ? 9.912 6.453 -0.264 1.00 72.69 199 TYR A O 1
ATOM 1645 N N . GLY A 1 200 ? 9.095 7.669 -1.979 1.00 63.72 200 GLY A N 1
ATOM 1646 C CA . GLY A 1 200 ? 7.854 8.061 -1.319 1.00 63.72 200 GLY A CA 1
ATOM 1647 C C . GLY A 1 200 ? 7.914 9.357 -0.520 1.00 63.72 200 GLY A C 1
ATOM 1648 O O . GLY A 1 200 ? 8.943 10.033 -0.476 1.00 63.72 200 GLY A O 1
ATOM 1649 N N . HIS A 1 201 ? 6.800 9.696 0.130 1.00 58.16 201 HIS A N 1
ATOM 1650 C CA . HIS A 1 201 ? 6.707 10.857 1.013 1.00 58.16 201 HIS A CA 1
ATOM 1651 C C . HIS A 1 201 ? 7.766 10.771 2.128 1.00 58.16 201 HIS A C 1
ATOM 1653 O O . HIS A 1 201 ? 7.977 9.709 2.720 1.00 58.16 201 HIS A O 1
ATOM 1659 N N . TYR A 1 202 ? 8.514 11.863 2.321 1.00 54.66 202 TYR A N 1
ATOM 1660 C CA . TYR A 1 202 ? 9.714 11.959 3.172 1.00 54.66 202 TYR A CA 1
ATOM 1661 C C . TYR A 1 202 ? 10.816 10.900 2.930 1.00 54.66 202 TYR A C 1
ATOM 1663 O O . TYR A 1 202 ? 11.703 10.731 3.766 1.00 54.66 202 TYR A O 1
ATOM 1671 N N . GLY A 1 203 ? 10.799 10.181 1.800 1.00 57.88 203 GLY A N 1
ATOM 1672 C CA . GLY A 1 203 ? 11.754 9.104 1.524 1.00 57.88 203 GLY A CA 1
ATOM 1673 C C . GLY A 1 203 ? 11.594 7.890 2.451 1.00 57.88 203 GLY A C 1
ATOM 1674 O O . GLY A 1 203 ? 12.575 7.235 2.791 1.00 57.88 203 GLY A O 1
ATOM 1675 N N . GLY A 1 204 ? 10.382 7.589 2.918 1.00 59.78 204 GLY A N 1
ATOM 1676 C CA . GLY A 1 204 ? 10.166 6.535 3.915 1.00 59.78 204 GLY A CA 1
ATOM 1677 C C . GLY A 1 204 ? 10.339 5.085 3.427 1.00 59.78 204 GLY A C 1
ATOM 1678 O O . GLY A 1 204 ? 10.462 4.189 4.262 1.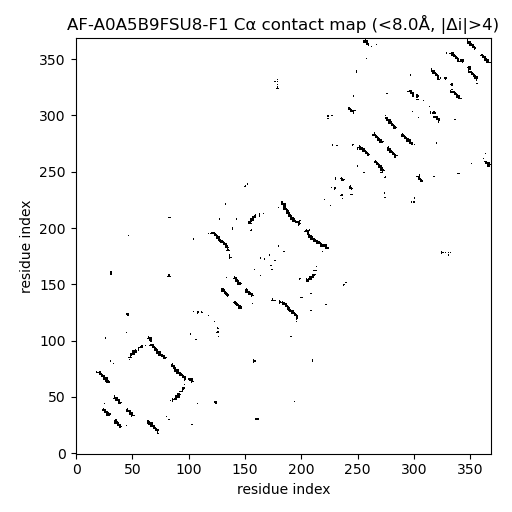00 59.78 204 GLY A O 1
ATOM 1679 N N . ARG A 1 205 ? 10.330 4.811 2.112 1.00 69.75 205 ARG A N 1
ATOM 1680 C CA . ARG A 1 205 ? 10.320 3.435 1.566 1.00 69.75 205 ARG A CA 1
ATOM 1681 C C . ARG A 1 205 ? 11.593 3.086 0.820 1.00 69.75 205 ARG A C 1
ATOM 1683 O O . ARG A 1 205 ? 12.113 3.889 0.069 1.00 69.75 205 ARG A O 1
ATOM 1690 N N . GLU A 1 206 ? 12.061 1.853 0.944 1.00 78.12 206 GLU A N 1
ATOM 1691 C CA . GLU A 1 206 ? 13.324 1.409 0.327 1.00 78.12 206 GLU A CA 1
ATOM 1692 C C . GLU A 1 206 ? 13.184 0.996 -1.150 1.00 78.12 206 GLU A C 1
ATOM 1694 O O . GLU A 1 206 ? 14.163 0.626 -1.802 1.00 78.12 206 GLU A O 1
ATOM 1699 N N . SER A 1 207 ? 11.962 1.024 -1.690 1.00 87.81 207 SER A N 1
ATOM 1700 C CA . SER A 1 207 ? 11.715 0.740 -3.102 1.00 87.81 207 SER A CA 1
ATOM 1701 C C . SER A 1 207 ? 10.441 1.389 -3.632 1.00 87.81 207 SER A C 1
ATOM 1703 O O . SER A 1 207 ? 9.530 1.741 -2.875 1.00 87.81 207 SER A O 1
ATOM 1705 N N . GLN A 1 208 ? 10.394 1.502 -4.952 1.00 88.81 208 GLN A N 1
ATOM 1706 C CA . GLN A 1 208 ? 9.228 1.826 -5.755 1.00 88.81 208 GLN A CA 1
ATOM 1707 C C . GLN A 1 208 ? 8.837 0.591 -6.582 1.00 88.81 208 GLN A C 1
ATOM 1709 O O . GLN A 1 208 ? 9.709 -0.119 -7.078 1.00 88.81 208 GLN A O 1
ATOM 1714 N N . VAL A 1 209 ? 7.540 0.335 -6.741 1.00 90.19 209 VAL A N 1
ATOM 1715 C CA . VAL A 1 209 ? 6.982 -0.756 -7.547 1.00 90.19 209 VAL A CA 1
ATOM 1716 C C . VAL A 1 209 ? 6.057 -0.162 -8.605 1.00 90.19 209 VAL A C 1
ATOM 1718 O O . VAL A 1 209 ? 5.066 0.484 -8.278 1.00 90.19 209 VAL A O 1
ATOM 1721 N N . ASN A 1 210 ? 6.383 -0.397 -9.870 1.00 89.88 210 ASN A N 1
ATOM 1722 C CA . ASN A 1 210 ? 5.633 0.036 -11.041 1.00 89.88 210 ASN A CA 1
ATOM 1723 C C . ASN A 1 210 ? 4.865 -1.140 -11.621 1.00 89.88 210 ASN A C 1
ATOM 1725 O O . ASN A 1 210 ? 5.456 -2.000 -12.271 1.00 89.88 210 ASN A O 1
ATOM 1729 N N . ILE A 1 211 ? 3.566 -1.182 -11.364 1.00 90.88 211 ILE A N 1
ATOM 1730 C CA . ILE A 1 211 ? 2.670 -2.275 -11.721 1.00 90.88 211 ILE A CA 1
ATOM 1731 C C . ILE A 1 211 ? 2.174 -2.073 -13.154 1.00 90.88 211 ILE A C 1
ATOM 1733 O O . ILE A 1 211 ? 1.429 -1.135 -13.428 1.00 90.88 211 ILE A O 1
ATOM 1737 N N . SER A 1 212 ? 2.573 -2.976 -14.048 1.00 90.62 212 SER A N 1
ATOM 1738 C CA . SER A 1 212 ? 2.189 -2.997 -15.467 1.00 90.62 212 SER A CA 1
ATOM 1739 C C . SER A 1 212 ? 1.121 -4.038 -15.795 1.00 90.62 212 SER A C 1
ATOM 1741 O O . SER A 1 212 ? 0.588 -4.067 -16.899 1.00 90.62 212 SER A O 1
ATOM 1743 N N . SER A 1 213 ? 0.768 -4.902 -14.843 1.00 90.81 213 SER A N 1
ATOM 1744 C CA . SER A 1 213 ? -0.365 -5.813 -14.983 1.00 90.81 213 SER A CA 1
ATOM 1745 C C . SER A 1 213 ? -0.869 -6.264 -13.617 1.00 90.81 213 SER A C 1
ATOM 1747 O O . SER A 1 213 ? -0.076 -6.533 -12.713 1.00 90.81 213 SER A O 1
ATOM 1749 N N . VAL A 1 214 ? -2.188 -6.390 -13.486 1.00 89.38 214 VAL A N 1
ATOM 1750 C CA . VAL A 1 214 ? -2.853 -7.054 -12.361 1.00 89.38 214 VAL A CA 1
ATOM 1751 C C . VAL A 1 214 ? -3.510 -8.319 -12.900 1.00 89.38 214 VAL A C 1
ATOM 1753 O O . VAL A 1 214 ? -4.384 -8.248 -13.759 1.00 89.38 214 VAL A O 1
ATOM 1756 N N . THR A 1 215 ? -3.067 -9.483 -12.428 1.00 90.75 215 THR A N 1
ATOM 1757 C CA . THR A 1 215 ? -3.586 -10.784 -12.883 1.00 90.75 215 THR A CA 1
ATOM 1758 C C . THR A 1 215 ? -4.677 -11.339 -11.979 1.00 90.75 215 THR A C 1
ATOM 1760 O O . THR A 1 215 ? -5.431 -12.209 -12.401 1.00 90.75 215 THR A O 1
ATOM 1763 N N . GLU A 1 216 ? -4.757 -10.861 -10.740 1.00 89.88 216 GLU A N 1
ATOM 1764 C CA . GLU A 1 216 ? -5.797 -11.227 -9.781 1.00 89.88 216 GLU A CA 1
ATOM 1765 C C . GLU A 1 216 ? -6.075 -10.038 -8.864 1.00 89.88 216 GLU A C 1
ATOM 1767 O O . GLU A 1 216 ? -5.141 -9.357 -8.434 1.00 89.88 216 GLU A O 1
ATOM 1772 N N . ILE A 1 217 ? -7.351 -9.816 -8.562 1.00 85.62 217 ILE A N 1
ATOM 1773 C CA . ILE A 1 217 ? -7.832 -8.816 -7.614 1.00 85.62 217 ILE A CA 1
ATOM 1774 C C . ILE A 1 217 ? -8.883 -9.463 -6.719 1.00 85.62 217 ILE A C 1
ATOM 1776 O O . ILE A 1 217 ? -9.790 -10.135 -7.206 1.00 85.62 217 ILE A O 1
ATOM 1780 N N . ASP A 1 218 ? -8.749 -9.259 -5.413 1.00 83.62 218 ASP A N 1
ATOM 1781 C CA . ASP A 1 218 ? -9.728 -9.699 -4.425 1.00 83.62 218 ASP A CA 1
ATOM 1782 C C . ASP A 1 218 ? -9.906 -8.586 -3.386 1.00 83.62 218 ASP A C 1
ATOM 1784 O O . ASP A 1 218 ? -9.047 -8.352 -2.530 1.00 83.62 218 ASP A O 1
ATOM 1788 N N . ALA A 1 219 ? -11.007 -7.845 -3.521 1.00 77.75 219 ALA A N 1
ATOM 1789 C CA . ALA A 1 219 ? -11.330 -6.717 -2.655 1.00 77.75 219 ALA A CA 1
ATOM 1790 C C . ALA A 1 219 ? -11.907 -7.149 -1.295 1.00 77.75 219 ALA A C 1
ATOM 1792 O O . ALA A 1 219 ? -11.936 -6.330 -0.377 1.00 77.75 219 ALA A O 1
ATOM 1793 N N . ASP A 1 220 ? -12.312 -8.417 -1.156 1.00 77.00 220 ASP A N 1
ATOM 1794 C CA . ASP A 1 220 ? -12.831 -8.980 0.094 1.00 77.00 220 ASP A CA 1
ATOM 1795 C C . ASP A 1 220 ? -11.697 -9.450 1.019 1.00 77.00 220 ASP A C 1
ATOM 1797 O O . ASP A 1 220 ? -11.903 -9.687 2.208 1.00 77.00 220 ASP A O 1
ATOM 1801 N N . LYS A 1 221 ? -10.470 -9.566 0.495 1.00 82.25 221 LYS A N 1
ATOM 1802 C CA . LYS A 1 221 ? -9.264 -9.851 1.279 1.00 82.25 221 LYS A CA 1
ATOM 1803 C C . LYS A 1 221 ? -8.545 -8.564 1.659 1.00 82.25 221 LYS A C 1
ATOM 1805 O O . LYS A 1 221 ? -7.867 -7.962 0.822 1.00 82.25 221 LYS A O 1
ATOM 1810 N N . SER A 1 222 ? -8.596 -8.204 2.944 1.00 82.56 222 SER A N 1
ATOM 1811 C CA . SER A 1 222 ? -7.865 -7.039 3.447 1.00 82.56 222 SER A CA 1
ATOM 1812 C C . SER A 1 222 ? -6.487 -7.356 4.054 1.00 82.56 222 SER A C 1
ATOM 1814 O O . SER A 1 222 ? -6.290 -8.395 4.692 1.00 82.56 222 SER A O 1
ATOM 1816 N N . LEU A 1 223 ? -5.523 -6.430 3.930 1.00 86.81 223 LEU A N 1
ATOM 1817 C CA . LEU A 1 223 ? -4.235 -6.510 4.642 1.00 86.81 223 LEU A CA 1
ATOM 1818 C C . LEU A 1 223 ? -4.450 -6.529 6.158 1.00 86.81 223 LEU A C 1
ATOM 1820 O O . LEU A 1 223 ? -3.736 -7.220 6.883 1.00 86.81 223 LEU A O 1
ATOM 1824 N N . TRP A 1 224 ? -5.422 -5.760 6.645 1.00 86.81 224 TRP A N 1
ATOM 1825 C CA . TRP A 1 224 ? -5.709 -5.668 8.074 1.00 86.81 224 TRP A CA 1
ATOM 1826 C C . TRP A 1 224 ? -6.189 -7.004 8.641 1.00 86.81 224 TRP A C 1
ATOM 1828 O O . TRP A 1 224 ? -5.642 -7.462 9.643 1.00 86.81 224 TRP A O 1
ATOM 1838 N N . GLU A 1 225 ? -7.141 -7.664 7.980 1.00 85.88 225 GLU A N 1
ATOM 1839 C CA . GLU A 1 225 ? -7.614 -8.997 8.379 1.00 85.88 225 GLU A CA 1
ATOM 1840 C C . GLU A 1 225 ? -6.533 -10.062 8.202 1.00 85.88 225 GLU A C 1
ATOM 1842 O O . GLU A 1 225 ? -6.423 -10.977 9.014 1.00 85.88 225 GLU A O 1
ATOM 1847 N N . PHE A 1 226 ? -5.684 -9.938 7.178 1.00 90.19 226 PHE A N 1
ATOM 1848 C CA . PHE A 1 226 ? -4.529 -10.815 7.022 1.00 90.19 226 PHE A CA 1
ATOM 1849 C C . PHE A 1 226 ? -3.582 -10.739 8.230 1.00 90.19 226 PHE A C 1
ATOM 1851 O O . PHE A 1 226 ? -3.191 -11.781 8.762 1.00 90.19 226 PHE A O 1
ATOM 1858 N N . ILE A 1 227 ? -3.235 -9.528 8.682 1.00 90.81 227 ILE A N 1
ATOM 1859 C CA . ILE A 1 227 ? -2.383 -9.318 9.863 1.00 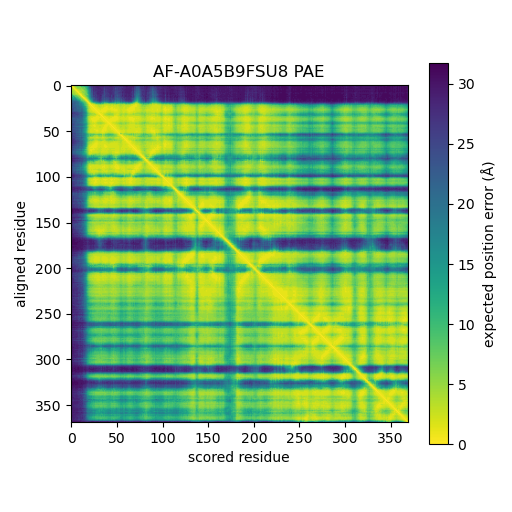90.81 227 ILE A CA 1
ATOM 1860 C C . ILE A 1 227 ? -3.088 -9.825 11.127 1.00 90.81 227 ILE A C 1
ATOM 1862 O O . ILE A 1 227 ? -2.485 -10.539 11.927 1.00 90.81 227 ILE A O 1
ATOM 1866 N N . GLU A 1 228 ? -4.368 -9.500 11.295 1.00 89.50 228 GLU A N 1
ATOM 1867 C CA . GLU A 1 228 ? -5.184 -9.921 12.436 1.00 89.50 228 GLU A CA 1
ATOM 1868 C C . GLU A 1 228 ? -5.242 -11.447 12.569 1.00 89.50 228 GLU A C 1
ATOM 1870 O O . GLU A 1 228 ? -4.932 -11.986 13.637 1.00 89.50 228 GLU A O 1
ATOM 1875 N N . ARG A 1 229 ? -5.519 -12.153 11.468 1.00 90.81 229 ARG A N 1
ATOM 1876 C CA . ARG A 1 229 ? -5.523 -13.617 11.420 1.00 90.81 229 ARG A CA 1
ATOM 1877 C C . ARG A 1 229 ? -4.168 -14.190 11.821 1.00 90.81 229 ARG A C 1
ATOM 1879 O O . ARG A 1 229 ? -4.110 -15.121 12.621 1.00 90.81 229 ARG A O 1
ATOM 1886 N N . LYS A 1 230 ? -3.069 -13.615 11.322 1.00 92.88 230 LYS A N 1
ATOM 1887 C CA . LYS A 1 230 ? -1.710 -14.063 11.669 1.00 92.88 230 LYS A CA 1
ATOM 1888 C C . LYS A 1 230 ? -1.413 -13.916 13.158 1.00 92.88 230 LYS A C 1
ATOM 1890 O O . LYS A 1 230 ? -0.874 -14.846 13.756 1.00 92.88 230 LYS A O 1
ATOM 1895 N N . ILE A 1 231 ? -1.808 -12.799 13.768 1.00 92.88 231 ILE A N 1
ATOM 1896 C CA . ILE A 1 231 ? -1.643 -12.595 15.212 1.00 92.88 231 ILE A CA 1
ATOM 1897 C C . ILE A 1 231 ? -2.521 -13.566 16.003 1.00 92.88 231 ILE A C 1
ATOM 1899 O O . ILE A 1 231 ? -2.049 -14.118 16.989 1.00 92.88 231 ILE A O 1
ATOM 1903 N N . LYS A 1 232 ? -3.756 -13.842 15.573 1.00 90.38 232 LYS A N 1
ATOM 1904 C CA . LYS A 1 232 ? -4.601 -14.860 16.221 1.00 90.38 232 LYS A CA 1
ATOM 1905 C C . LYS A 1 232 ? -3.992 -16.258 16.175 1.00 90.38 232 LYS A C 1
ATOM 1907 O O . LYS A 1 232 ? -4.027 -16.966 17.174 1.00 90.38 232 LYS A O 1
ATOM 1912 N N . GLU A 1 233 ? -3.438 -16.649 15.032 1.00 91.94 233 GLU A N 1
ATOM 1913 C CA . GLU A 1 233 ? -2.856 -17.980 14.831 1.00 91.94 233 GLU A CA 1
ATOM 1914 C C . GLU A 1 233 ? -1.526 -18.163 15.575 1.00 91.94 233 GLU A C 1
ATOM 1916 O O . GLU A 1 233 ? -1.254 -19.242 16.097 1.00 91.94 233 GLU A O 1
ATOM 1921 N N . LYS A 1 234 ? -0.678 -17.126 15.606 1.00 91.88 234 LYS A N 1
ATOM 1922 C CA . LYS A 1 234 ? 0.719 -17.228 16.071 1.00 91.88 234 LYS A CA 1
ATOM 1923 C C . LYS A 1 234 ? 1.021 -16.451 17.352 1.00 91.88 234 LYS A C 1
ATOM 1925 O O . LYS A 1 234 ? 2.128 -16.540 17.876 1.00 91.88 234 LYS A O 1
ATOM 1930 N N . GLY A 1 235 ? 0.082 -15.640 17.825 1.00 91.44 235 GLY A N 1
ATOM 1931 C CA . GLY A 1 235 ? 0.280 -14.648 18.883 1.00 91.44 235 GLY A CA 1
ATOM 1932 C C . GLY A 1 235 ? 0.954 -13.354 18.414 1.00 91.44 235 GLY A C 1
ATOM 1933 O O . GLY A 1 235 ? 1.051 -12.416 19.201 1.00 91.44 235 GLY A O 1
ATOM 1934 N N . PHE A 1 236 ? 1.433 -13.279 17.164 1.00 92.44 236 PHE A N 1
ATOM 1935 C CA . PHE A 1 236 ? 2.114 -12.103 16.620 1.00 92.44 236 PHE A CA 1
ATOM 1936 C C . PHE A 1 236 ? 2.189 -12.072 15.086 1.00 92.44 236 PHE A C 1
ATOM 1938 O O . PHE A 1 236 ? 1.955 -13.075 14.414 1.00 92.44 236 PHE A O 1
ATOM 1945 N N . TYR A 1 237 ? 2.587 -10.918 14.544 1.00 91.25 237 TYR A N 1
ATOM 1946 C CA . TYR A 1 237 ? 2.920 -10.713 13.134 1.00 91.25 237 TYR A CA 1
ATOM 1947 C C . TYR A 1 237 ? 4.257 -9.981 13.005 1.00 91.25 237 TYR A C 1
ATOM 1949 O O . TYR A 1 237 ? 4.479 -8.989 13.694 1.00 91.25 237 TYR A O 1
ATOM 1957 N N . ILE A 1 238 ? 5.158 -10.456 12.141 1.00 88.00 238 ILE A N 1
ATOM 1958 C CA . ILE A 1 238 ? 6.448 -9.791 11.915 1.00 88.00 238 ILE A CA 1
ATOM 1959 C C . ILE A 1 238 ? 6.306 -8.789 10.770 1.00 88.00 238 ILE A C 1
ATOM 1961 O O . ILE A 1 238 ? 6.072 -9.170 9.626 1.00 88.00 238 ILE A O 1
ATOM 1965 N N . TYR A 1 239 ? 6.523 -7.513 11.069 1.00 80.88 239 TYR A N 1
ATOM 1966 C CA . TYR A 1 239 ? 6.550 -6.421 10.105 1.00 80.88 239 TYR A CA 1
ATOM 1967 C C . TYR A 1 239 ? 7.868 -5.660 10.234 1.00 80.88 239 TYR A C 1
ATOM 1969 O O . TYR A 1 239 ? 8.196 -5.182 11.311 1.00 80.88 239 TYR A O 1
ATOM 1977 N N . LYS A 1 240 ? 8.659 -5.568 9.156 1.00 78.25 240 LYS A N 1
ATOM 1978 C CA . LYS A 1 240 ? 9.963 -4.865 9.155 1.00 78.25 240 LYS A CA 1
ATOM 1979 C C . LYS A 1 240 ? 10.881 -5.238 10.335 1.00 78.25 240 LYS A C 1
ATOM 1981 O O . LYS A 1 240 ? 11.504 -4.376 10.943 1.00 78.25 240 LYS A O 1
ATOM 1986 N N . LYS A 1 241 ? 10.974 -6.538 10.645 1.00 80.06 241 LYS A N 1
ATOM 1987 C CA . LYS A 1 241 ? 11.722 -7.105 11.793 1.00 80.06 241 LYS A CA 1
ATOM 1988 C C . LYS A 1 241 ? 11.149 -6.759 13.178 1.00 80.06 241 LYS A C 1
ATOM 1990 O O . LYS A 1 241 ? 11.695 -7.212 14.175 1.00 80.06 241 LYS A O 1
ATOM 1995 N N . GLN A 1 242 ? 10.042 -6.026 13.251 1.00 82.00 242 GLN A N 1
ATOM 1996 C CA . GLN A 1 242 ? 9.299 -5.780 14.481 1.00 82.00 242 GLN A CA 1
ATOM 1997 C C . GLN A 1 242 ? 8.198 -6.818 14.642 1.00 82.00 242 GLN A C 1
ATOM 1999 O O . GLN A 1 242 ? 7.571 -7.242 13.672 1.00 82.00 242 GLN A O 1
ATOM 2004 N N . LYS A 1 243 ? 7.944 -7.212 15.884 1.00 88.62 243 LYS A N 1
ATOM 2005 C CA . LYS A 1 243 ? 6.835 -8.090 16.232 1.00 88.62 243 LYS A CA 1
ATOM 2006 C C . 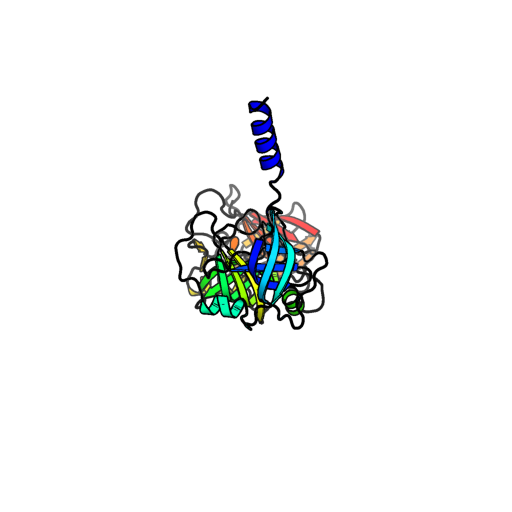LYS A 1 243 ? 5.647 -7.246 16.675 1.00 88.62 243 LYS A C 1
ATOM 2008 O O . LYS A 1 243 ? 5.754 -6.532 17.669 1.00 88.62 243 LYS A O 1
ATOM 2013 N N . LEU A 1 244 ? 4.549 -7.349 15.934 1.00 89.19 244 LEU A N 1
ATOM 2014 C CA . LEU A 1 244 ? 3.265 -6.729 16.240 1.00 89.19 244 LEU A CA 1
ATOM 2015 C C . LEU A 1 244 ? 2.395 -7.693 17.053 1.00 89.19 244 LEU A C 1
ATOM 2017 O O . LEU A 1 244 ? 2.262 -8.863 16.678 1.00 89.19 244 LEU A O 1
ATOM 2021 N N . THR A 1 245 ? 1.759 -7.197 18.110 1.00 91.44 245 THR A N 1
ATOM 2022 C CA . THR A 1 245 ? 0.733 -7.913 18.889 1.00 91.44 245 THR A CA 1
ATOM 2023 C C . THR A 1 245 ? -0.509 -7.048 19.072 1.00 91.44 245 THR A C 1
ATOM 2025 O O . THR A 1 245 ? -0.446 -5.827 18.928 1.00 91.44 245 THR A O 1
ATOM 2028 N N . PHE A 1 246 ? -1.655 -7.659 19.389 1.00 91.31 246 PHE A N 1
ATOM 2029 C CA . PHE A 1 246 ? -2.864 -6.873 19.636 1.00 91.31 246 PHE A CA 1
ATOM 2030 C C . PHE A 1 246 ? -2.650 -5.852 20.761 1.00 91.31 246 PHE A C 1
ATOM 2032 O O . PHE A 1 246 ? -1.946 -6.169 21.722 1.00 91.31 246 PHE A O 1
ATOM 2039 N N . PRO A 1 247 ? -3.261 -4.658 20.659 1.00 88.06 247 PRO A N 1
ATOM 2040 C CA . PRO A 1 247 ? -3.137 -3.638 21.686 1.00 88.06 247 PRO A CA 1
ATOM 2041 C C . PRO A 1 247 ? -3.620 -4.118 23.056 1.00 88.06 247 PRO A C 1
ATOM 2043 O O . PRO A 1 247 ? -4.691 -4.719 23.172 1.00 88.06 247 PRO A O 1
ATOM 2046 N N . ASN A 1 248 ? -2.863 -3.793 24.100 1.00 86.88 248 ASN A N 1
ATOM 2047 C CA . ASN A 1 248 ? -3.141 -4.229 25.471 1.00 86.88 248 ASN A CA 1
ATOM 2048 C C . ASN A 1 248 ? -3.999 -3.265 26.321 1.00 86.88 248 ASN A C 1
ATOM 2050 O O . ASN A 1 248 ? -4.268 -3.572 27.482 1.00 86.88 248 ASN A O 1
ATOM 2054 N N . ILE A 1 249 ? -4.432 -2.120 25.777 1.00 90.00 249 ILE A N 1
ATOM 2055 C CA . ILE A 1 249 ? -5.157 -1.083 26.541 1.00 90.00 249 ILE A CA 1
ATOM 2056 C C . ILE A 1 249 ? -6.532 -1.586 27.002 1.00 90.00 249 ILE A C 1
ATOM 2058 O O . ILE A 1 249 ? -6.869 -1.483 28.180 1.00 90.00 249 ILE A O 1
ATOM 2062 N N . LEU A 1 250 ? -7.309 -2.146 26.069 1.00 92.75 250 LEU A N 1
ATOM 2063 C CA . LEU A 1 250 ? -8.559 -2.847 26.361 1.00 92.75 250 LEU A CA 1
ATOM 2064 C C . LEU A 1 250 ? -8.236 -4.332 26.527 1.00 92.75 250 LEU A C 1
ATOM 2066 O O . LEU A 1 250 ? -7.624 -4.932 25.643 1.00 92.75 250 LEU A O 1
ATOM 2070 N N . GLN A 1 251 ? -8.633 -4.950 27.634 1.00 91.94 251 GLN A N 1
ATOM 2071 C CA . GLN A 1 251 ? -8.386 -6.377 27.844 1.00 91.94 251 GLN A CA 1
ATOM 2072 C C . GLN A 1 251 ? -9.281 -7.241 26.944 1.00 91.94 251 GLN A C 1
ATOM 2074 O O . GLN A 1 251 ? -10.406 -6.866 26.610 1.00 91.94 251 GLN A O 1
ATOM 2079 N N . GLU A 1 252 ? -8.769 -8.405 26.526 1.00 92.25 252 GLU A N 1
ATOM 2080 C CA . GLU A 1 252 ? -9.523 -9.349 25.688 1.00 92.25 252 GLU A CA 1
ATOM 2081 C C . GLU A 1 252 ? -10.787 -9.786 26.427 1.00 92.25 252 GLU A C 1
ATOM 2083 O O . GLU A 1 252 ? -10.717 -10.240 27.567 1.00 92.25 252 GLU A O 1
ATOM 2088 N N . GLY A 1 253 ? -11.945 -9.667 25.781 1.00 93.56 253 GLY A N 1
ATOM 2089 C CA . GLY A 1 253 ? -13.207 -10.140 26.336 1.00 93.56 253 GLY A CA 1
ATOM 2090 C C . GLY A 1 253 ? -13.783 -9.300 27.483 1.00 93.56 253 GLY A C 1
ATOM 2091 O O . GLY A 1 253 ? -14.915 -9.569 27.886 1.00 93.56 253 GLY A O 1
ATOM 2092 N N . GLN A 1 254 ? -13.076 -8.277 27.973 1.00 94.94 254 GLN A N 1
ATOM 2093 C CA . GLN A 1 254 ? -13.615 -7.337 28.955 1.00 94.94 254 GLN A CA 1
ATOM 2094 C C . GLN A 1 254 ? -14.512 -6.304 28.260 1.00 94.94 254 GLN A C 1
ATOM 2096 O O . GLN A 1 254 ? -14.140 -5.730 27.234 1.00 94.94 254 GLN A O 1
ATOM 2101 N N . THR A 1 255 ? -15.694 -6.071 28.831 1.00 96.12 255 THR A N 1
ATOM 2102 C CA . THR A 1 255 ? -16.590 -4.988 28.413 1.00 96.12 255 THR A CA 1
ATOM 2103 C C . THR A 1 255 ? -16.248 -3.723 29.187 1.00 96.12 255 THR A C 1
ATOM 2105 O O . THR A 1 255 ? -16.163 -3.747 30.414 1.00 96.12 255 THR A O 1
ATOM 2108 N N . TYR A 1 256 ? -16.090 -2.625 28.461 1.00 96.06 256 TYR A N 1
ATOM 2109 C CA . TYR A 1 256 ? -15.864 -1.289 28.991 1.00 96.06 256 TYR A CA 1
ATOM 2110 C C . TYR A 1 256 ? -17.053 -0.399 28.655 1.00 96.06 256 TYR A C 1
ATOM 2112 O O . TYR A 1 256 ? -17.609 -0.491 27.559 1.00 96.06 256 TYR A O 1
ATOM 2120 N N . THR A 1 257 ? -17.408 0.487 29.579 1.00 96.62 257 THR A N 1
ATOM 2121 C CA . THR A 1 257 ? -18.427 1.513 29.365 1.00 96.62 257 THR A CA 1
ATOM 2122 C C . THR A 1 257 ? -17.762 2.875 29.455 1.00 96.62 257 THR A C 1
ATOM 2124 O O . THR A 1 257 ? -17.118 3.185 30.451 1.00 96.62 257 THR A O 1
ATOM 2127 N N . PHE A 1 258 ? -17.945 3.704 28.437 1.00 95.38 258 PHE A N 1
ATOM 2128 C CA . PHE A 1 258 ? -17.441 5.070 28.375 1.00 95.38 258 PHE A CA 1
ATOM 2129 C C . PHE A 1 258 ? -18.610 6.043 28.339 1.00 95.38 258 PHE A C 1
ATOM 2131 O O . PHE A 1 258 ? -19.625 5.747 27.705 1.00 95.38 258 PHE A O 1
ATOM 2138 N N . LYS A 1 259 ? -18.485 7.204 28.987 1.00 94.00 259 LYS A N 1
ATOM 2139 C CA . LYS A 1 259 ? -19.527 8.241 28.980 1.00 94.00 259 LYS A CA 1
ATOM 2140 C C . LYS A 1 259 ? -18.969 9.626 28.680 1.00 94.00 259 LYS A C 1
ATOM 2142 O O . LYS A 1 259 ? -17.861 9.963 29.091 1.00 94.00 259 LYS A O 1
ATOM 2147 N N . SER A 1 260 ? -19.779 10.432 28.001 1.00 88.44 260 SER A N 1
ATOM 2148 C CA . SER A 1 260 ? -19.632 11.884 27.910 1.00 88.44 260 SER A CA 1
ATOM 2149 C C . SER A 1 260 ? -20.928 12.530 28.385 1.00 88.44 260 SER A C 1
ATOM 2151 O O . SER A 1 260 ? -22.006 11.990 28.155 1.00 88.44 260 SER A O 1
ATOM 2153 N N . LEU A 1 261 ? -20.809 13.664 29.074 1.00 73.56 261 LEU A N 1
ATOM 2154 C CA . LEU A 1 261 ? -21.925 14.556 29.419 1.00 73.56 261 LEU A CA 1
ATOM 2155 C C . LEU A 1 261 ? -21.661 15.999 28.961 1.00 73.56 261 LEU A C 1
ATOM 2157 O O . LEU A 1 261 ? -22.550 16.842 29.038 1.00 73.56 261 LEU A O 1
ATOM 2161 N N . ALA A 1 262 ? -20.437 16.293 28.508 1.00 74.94 262 ALA A N 1
ATOM 2162 C CA . ALA A 1 262 ? -20.010 17.646 28.166 1.00 74.94 262 ALA A CA 1
ATOM 2163 C C . ALA A 1 262 ? -20.588 18.117 26.823 1.00 74.94 262 ALA A C 1
ATOM 2165 O O . ALA A 1 262 ? -20.936 19.286 26.681 1.00 74.94 262 ALA A O 1
ATOM 2166 N N . VAL A 1 263 ? -20.696 17.206 25.850 1.00 73.56 263 VAL A N 1
ATOM 2167 C CA . VAL A 1 263 ? -21.163 17.509 24.484 1.00 73.56 263 VAL A CA 1
ATOM 2168 C C . VAL A 1 263 ? -22.561 16.938 24.235 1.00 73.56 263 VAL A C 1
ATOM 2170 O O . VAL A 1 263 ? -23.425 17.598 23.660 1.00 73.56 263 VAL A O 1
ATOM 2173 N N . CYS A 1 264 ? -22.800 15.712 24.693 1.00 78.56 264 CYS A N 1
ATOM 2174 C CA . CYS A 1 264 ? -24.073 15.002 24.621 1.00 78.56 264 CYS A CA 1
ATOM 2175 C C . CYS A 1 264 ? -24.157 14.006 25.780 1.00 78.56 264 CYS A C 1
ATOM 2177 O O . CYS A 1 264 ? -23.116 13.633 26.310 1.00 78.56 264 CYS A O 1
ATOM 2179 N N . ASP A 1 265 ? -25.361 13.564 26.161 1.00 89.88 265 ASP A N 1
ATOM 2180 C CA . ASP A 1 265 ? -25.535 12.424 27.077 1.00 89.88 265 ASP A CA 1
ATOM 2181 C C . ASP A 1 265 ? -25.303 11.131 26.287 1.00 89.88 265 ASP A C 1
ATOM 2183 O O . ASP A 1 265 ? -26.232 10.510 25.768 1.00 89.88 265 ASP A O 1
ATOM 2187 N N . CYS A 1 266 ? -24.026 10.815 26.085 1.00 91.06 266 CYS A N 1
ATOM 2188 C CA . CYS A 1 266 ? -23.566 9.769 25.185 1.00 91.06 266 CYS A CA 1
ATOM 2189 C C . CYS A 1 266 ? -22.814 8.681 25.947 1.00 91.06 266 CYS A C 1
ATOM 2191 O O . CYS A 1 266 ? -22.013 8.958 26.841 1.00 91.06 266 CYS A O 1
ATOM 2193 N N . MET A 1 267 ? -23.037 7.434 25.548 1.00 94.12 267 MET A N 1
ATOM 2194 C CA . MET A 1 267 ? -22.400 6.256 26.116 1.00 94.12 267 MET A CA 1
ATOM 2195 C C . MET A 1 267 ? -21.901 5.336 25.005 1.00 94.12 267 MET A C 1
ATOM 2197 O O . MET A 1 267 ? -22.618 5.087 24.036 1.00 94.12 267 MET A O 1
ATOM 2201 N N . LEU A 1 268 ? -20.693 4.806 25.174 1.00 94.94 268 LEU A N 1
ATOM 2202 C CA . LEU A 1 268 ? -20.141 3.751 24.334 1.00 94.94 268 LEU A CA 1
ATOM 2203 C C . LEU A 1 268 ? -19.859 2.531 25.205 1.00 94.94 268 LEU A C 1
ATOM 2205 O O . LEU A 1 268 ? -19.048 2.599 26.123 1.00 94.94 268 LEU A O 1
ATOM 2209 N N . GLU A 1 269 ? -20.497 1.413 24.900 1.00 96.62 269 GLU A N 1
ATOM 2210 C CA . GLU A 1 269 ? -20.088 0.109 25.413 1.00 96.62 269 GLU A CA 1
ATOM 2211 C C . GLU A 1 269 ? -19.214 -0.566 24.364 1.00 96.62 269 GLU A C 1
ATOM 2213 O O . GLU A 1 269 ? -19.605 -0.641 23.200 1.00 96.62 269 GLU A O 1
ATOM 2218 N N . ALA A 1 270 ? -18.032 -1.035 24.754 1.00 95.50 270 ALA A N 1
ATOM 2219 C CA . ALA A 1 270 ? -17.076 -1.654 23.845 1.00 95.50 270 ALA A CA 1
ATOM 2220 C C . ALA A 1 270 ? -16.450 -2.903 24.467 1.00 95.50 270 ALA A C 1
ATOM 2222 O O . ALA A 1 270 ? -16.077 -2.910 25.641 1.00 95.50 270 ALA A O 1
ATOM 2223 N N . LYS A 1 271 ? -16.294 -3.954 23.663 1.00 95.69 271 LYS A N 1
ATOM 2224 C CA . LYS A 1 271 ? -15.635 -5.202 24.053 1.00 95.69 271 LYS A CA 1
ATOM 2225 C C . LYS A 1 271 ? -14.599 -5.582 23.007 1.00 95.69 271 LYS A C 1
ATOM 2227 O O . LYS A 1 271 ? -14.942 -5.774 21.842 1.00 95.69 271 LYS A O 1
ATOM 2232 N N . ARG A 1 272 ? -13.333 -5.716 23.417 1.00 93.75 272 ARG A N 1
ATOM 2233 C CA . ARG A 1 272 ? -12.266 -6.151 22.505 1.00 93.75 272 ARG A CA 1
ATOM 2234 C C . ARG A 1 272 ? -12.343 -7.650 22.257 1.00 93.75 272 ARG A C 1
ATOM 2236 O O . ARG A 1 272 ? -12.528 -8.436 23.187 1.00 93.75 272 ARG A O 1
ATOM 2243 N N . THR A 1 273 ? -12.176 -8.046 21.001 1.00 90.88 273 THR A N 1
ATOM 2244 C CA . THR A 1 273 ? -11.961 -9.440 20.613 1.00 90.88 273 THR A CA 1
ATOM 2245 C C . THR A 1 273 ? -10.898 -9.501 19.515 1.00 90.88 273 THR A C 1
ATOM 2247 O O . THR A 1 273 ? -11.145 -9.190 18.354 1.00 90.88 273 THR A O 1
ATOM 2250 N N . GLY A 1 274 ? -9.665 -9.847 19.883 1.00 88.25 274 GLY A N 1
ATOM 2251 C CA . GLY A 1 274 ? -8.499 -9.766 19.001 1.00 88.25 274 GLY A CA 1
ATOM 2252 C C . GLY A 1 274 ? -8.238 -8.342 18.497 1.00 88.25 274 GLY A C 1
ATOM 2253 O O . GLY A 1 274 ? -8.078 -7.413 19.293 1.00 88.25 274 GLY A O 1
ATOM 2254 N N . GLY A 1 275 ? -8.186 -8.185 17.171 1.00 88.06 275 GLY A N 1
ATOM 2255 C CA . GLY A 1 275 ? -7.925 -6.920 16.479 1.00 88.06 275 GLY A CA 1
ATOM 2256 C C . GLY A 1 275 ? -9.164 -6.064 16.213 1.00 88.06 275 GLY A C 1
ATOM 2257 O O . GLY A 1 275 ? -9.098 -5.170 15.375 1.00 88.06 275 GLY A O 1
ATOM 2258 N N . TYR A 1 276 ? -10.295 -6.330 16.868 1.00 91.19 276 TYR A N 1
ATOM 2259 C CA . TYR A 1 276 ? -11.517 -5.539 16.725 1.00 91.19 276 TYR A CA 1
ATOM 2260 C C . TYR A 1 276 ? -12.186 -5.251 18.069 1.00 91.19 276 TYR A C 1
ATOM 2262 O O . TYR A 1 276 ? -11.910 -5.911 19.075 1.00 91.19 276 TYR A O 1
ATOM 2270 N N . ILE A 1 277 ? -13.081 -4.263 18.068 1.00 92.88 277 ILE A N 1
ATOM 2271 C CA . ILE A 1 277 ? -14.052 -4.041 19.139 1.00 92.88 277 ILE A CA 1
ATOM 2272 C C . ILE A 1 277 ? -15.463 -4.203 18.585 1.00 92.88 277 ILE A C 1
ATOM 2274 O O . ILE A 1 277 ? -15.803 -3.624 17.552 1.00 92.88 277 ILE A O 1
ATOM 2278 N N . ASP A 1 278 ? -16.273 -4.992 19.278 1.00 93.81 278 ASP A N 1
ATOM 2279 C CA . ASP A 1 278 ? -17.722 -4.947 19.123 1.00 93.81 278 ASP A CA 1
ATOM 2280 C C . ASP A 1 278 ? -18.237 -3.834 20.042 1.00 93.81 278 ASP A C 1
ATOM 2282 O O . ASP A 1 278 ? -17.814 -3.741 21.201 1.00 93.81 278 ASP A O 1
ATOM 2286 N N . TYR A 1 279 ? -19.101 -2.959 19.526 1.00 93.00 279 TYR A N 1
ATOM 2287 C CA . TYR A 1 279 ? -19.543 -1.772 20.255 1.00 93.00 279 TYR A CA 1
ATOM 2288 C C . TYR A 1 279 ? -21.046 -1.525 20.154 1.00 93.00 279 TYR A C 1
ATOM 2290 O O . TYR A 1 279 ? -21.704 -1.942 19.201 1.00 93.00 279 TYR A O 1
ATOM 2298 N N . THR A 1 280 ? -21.568 -0.794 21.135 1.00 94.12 280 THR A N 1
ATOM 2299 C CA . THR A 1 280 ? -22.891 -0.167 21.110 1.00 94.12 280 THR A CA 1
ATOM 2300 C C . THR A 1 280 ? -22.752 1.280 21.555 1.00 94.12 280 THR A C 1
ATOM 2302 O O . THR A 1 280 ? -22.331 1.556 22.677 1.00 94.12 280 THR A O 1
ATOM 2305 N N . PHE A 1 281 ? -23.104 2.208 20.674 1.00 92.50 281 PHE A N 1
ATOM 2306 C CA . PHE A 1 281 ? -23.171 3.631 20.974 1.00 92.50 281 PHE A CA 1
ATOM 2307 C C . PHE A 1 281 ? -24.619 4.026 21.257 1.00 92.50 281 PHE A C 1
ATOM 2309 O O . PHE A 1 281 ? -25.532 3.611 20.545 1.00 92.50 281 PHE A O 1
ATOM 2316 N N . THR A 1 282 ? -24.837 4.827 22.295 1.00 93.19 282 THR A N 1
ATOM 2317 C CA . THR A 1 282 ? -26.152 5.345 22.684 1.00 93.19 282 THR A CA 1
ATOM 2318 C C . THR A 1 282 ? -26.047 6.831 22.995 1.00 93.19 282 THR A C 1
ATOM 2320 O O . THR A 1 282 ? -25.261 7.225 23.849 1.00 93.19 282 THR A O 1
ATOM 2323 N N . GLU A 1 283 ? -26.880 7.650 22.361 1.00 91.31 283 GLU A N 1
ATOM 2324 C CA . GLU A 1 283 ? -27.069 9.070 22.669 1.00 91.31 283 GLU A CA 1
ATOM 2325 C C . GLU A 1 283 ? -28.473 9.275 23.245 1.00 91.31 283 GLU A C 1
ATOM 2327 O O . GLU A 1 283 ? -29.470 8.821 22.672 1.00 91.31 283 GLU A O 1
ATOM 2332 N N . LYS A 1 284 ? -28.570 9.986 24.366 1.00 91.19 284 LYS A N 1
ATOM 2333 C CA . LYS A 1 284 ? -29.820 10.309 25.051 1.00 91.19 284 LYS A CA 1
ATOM 2334 C C . LYS A 1 284 ? -30.106 11.808 25.042 1.00 91.19 284 LYS A C 1
ATOM 2336 O O . LYS A 1 284 ? -29.221 12.650 24.909 1.00 91.19 284 LYS A O 1
ATOM 2341 N N . LYS A 1 285 ? -31.386 12.142 25.200 1.00 87.25 285 LYS A N 1
ATOM 2342 C CA . LYS A 1 285 ? -31.881 13.490 25.497 1.00 87.25 285 LYS A CA 1
ATOM 2343 C C . LYS A 1 285 ? -32.774 13.401 26.732 1.00 87.25 285 LYS A C 1
ATOM 2345 O O . LYS A 1 285 ? -33.959 13.082 26.630 1.00 87.25 285 LYS A O 1
ATOM 2350 N N . GLY A 1 286 ? -32.194 13.650 27.905 1.00 85.56 286 GLY A N 1
ATOM 2351 C CA . GLY A 1 286 ? -32.840 13.327 29.176 1.00 85.56 286 GLY A CA 1
ATOM 2352 C C . GLY A 1 286 ? -32.962 11.811 29.334 1.00 85.56 286 GLY A C 1
ATOM 2353 O O . GLY A 1 286 ? -31.997 11.083 29.148 1.00 85.56 286 GLY A O 1
ATOM 2354 N N . THR A 1 287 ? -34.156 11.306 29.636 1.00 84.12 287 THR A N 1
ATOM 2355 C CA . THR A 1 287 ? -34.381 9.857 29.784 1.00 84.12 287 THR A CA 1
ATOM 2356 C C . THR A 1 287 ? -34.612 9.126 28.458 1.00 84.12 287 THR A C 1
ATOM 2358 O O . THR A 1 287 ? -34.555 7.897 28.429 1.00 84.12 287 THR A O 1
ATOM 2361 N N . ALA A 1 288 ? -34.865 9.849 27.363 1.00 88.75 288 ALA A N 1
ATOM 2362 C CA . ALA A 1 288 ? -35.181 9.265 26.062 1.00 88.75 288 ALA A CA 1
ATOM 2363 C C . ALA A 1 288 ? -33.917 8.969 25.242 1.00 88.75 288 ALA A C 1
ATOM 2365 O O . ALA A 1 288 ? -33.007 9.795 25.175 1.00 88.75 288 ALA A O 1
ATOM 2366 N N . ILE A 1 289 ? -33.887 7.816 24.567 1.00 91.12 289 ILE A N 1
ATOM 2367 C CA . ILE A 1 289 ? -32.842 7.471 23.593 1.00 91.12 289 ILE A CA 1
ATOM 2368 C C . ILE A 1 289 ? -33.102 8.267 22.311 1.00 91.12 289 ILE A C 1
ATOM 2370 O O . ILE A 1 289 ? -34.162 8.144 21.702 1.00 91.12 289 ILE A O 1
ATOM 2374 N N . LYS A 1 290 ? -32.134 9.098 21.921 1.00 89.44 290 LYS A N 1
ATOM 2375 C CA . LYS A 1 290 ? -32.154 9.881 20.681 1.00 89.44 290 LYS A CA 1
ATOM 2376 C C . LYS A 1 290 ? -31.580 9.077 19.514 1.00 89.44 290 LYS A C 1
ATOM 2378 O O . LYS A 1 290 ? -32.119 9.142 18.417 1.00 89.44 290 LYS A O 1
ATOM 2383 N N . SER A 1 291 ? -30.491 8.348 19.749 1.00 87.50 291 SER A N 1
ATOM 2384 C CA . SER A 1 291 ? -29.843 7.493 18.754 1.00 87.50 291 SER A CA 1
ATOM 2385 C C . SER A 1 291 ? -29.195 6.301 19.444 1.00 87.50 291 SER A C 1
ATOM 2387 O O . SER A 1 291 ? -28.662 6.438 20.546 1.00 87.50 291 SER A O 1
ATOM 2389 N N . GLN A 1 292 ? -29.243 5.138 18.806 1.00 90.81 292 GLN A N 1
ATOM 2390 C CA . GLN A 1 292 ? -28.526 3.953 19.251 1.00 90.81 292 GLN A CA 1
ATOM 2391 C C . GLN A 1 292 ? -28.147 3.111 18.041 1.00 90.81 292 GLN A C 1
ATOM 2393 O O . GLN A 1 292 ? -28.986 2.837 17.184 1.00 90.81 292 GLN A O 1
ATOM 2398 N N . PHE A 1 293 ? -26.891 2.691 17.984 1.00 88.56 293 PHE A N 1
ATOM 2399 C CA . PHE A 1 293 ? -26.400 1.795 16.947 1.00 88.56 293 PHE A CA 1
ATOM 2400 C C . PHE A 1 293 ? -25.255 0.945 17.481 1.00 88.56 293 PHE A C 1
ATOM 2402 O O . PHE A 1 293 ? -24.542 1.331 18.409 1.00 88.56 293 PHE A O 1
ATOM 2409 N N . SER A 1 294 ? -25.088 -0.221 16.876 1.00 89.62 294 SER A N 1
ATOM 2410 C CA . SER A 1 294 ? -24.077 -1.197 17.255 1.00 89.62 294 SER A CA 1
ATOM 2411 C C . SER A 1 294 ? -23.343 -1.671 16.016 1.00 89.62 294 SER A C 1
ATOM 2413 O O . SER A 1 294 ? -23.890 -1.648 14.914 1.00 89.62 294 SER A O 1
ATOM 2415 N N . GLY A 1 295 ? -22.114 -2.129 16.200 1.00 88.75 295 GLY A N 1
ATOM 2416 C CA . GLY A 1 295 ? -21.319 -2.629 15.094 1.00 88.75 295 GLY A CA 1
ATOM 2417 C C . GLY A 1 295 ? -19.983 -3.189 15.541 1.00 88.75 295 GLY A C 1
ATOM 2418 O O . GLY A 1 295 ? -19.746 -3.442 16.723 1.00 88.75 295 GLY A O 1
ATOM 2419 N N . ARG A 1 296 ? -19.101 -3.360 14.559 1.00 88.94 296 ARG A N 1
ATOM 2420 C CA . ARG A 1 296 ? -17.726 -3.809 14.752 1.00 88.94 296 ARG A CA 1
ATOM 2421 C C . ARG A 1 296 ? -16.760 -2.819 14.126 1.00 88.94 296 ARG A C 1
ATOM 2423 O O . ARG A 1 296 ? -16.930 -2.424 12.973 1.00 88.94 296 ARG A O 1
ATOM 2430 N N . LEU A 1 297 ? -15.717 -2.475 14.871 1.00 88.50 297 LEU A N 1
ATOM 2431 C CA . LEU A 1 297 ? -14.622 -1.629 14.406 1.00 88.50 297 LEU A CA 1
ATOM 2432 C C . LEU A 1 297 ? -13.331 -2.441 14.385 1.00 88.50 297 LEU A C 1
ATOM 2434 O O . LEU A 1 297 ? -13.020 -3.132 15.354 1.00 88.50 297 LEU A O 1
ATOM 2438 N N . ILE A 1 298 ? -12.570 -2.349 13.296 1.00 87.25 298 ILE A N 1
ATOM 2439 C CA . ILE A 1 298 ? -11.283 -3.043 13.150 1.00 87.25 298 ILE A CA 1
ATOM 2440 C C . ILE A 1 298 ? -10.165 -2.082 13.532 1.00 87.25 298 ILE A C 1
ATOM 2442 O O . ILE A 1 298 ? -10.131 -0.943 13.068 1.00 87.25 298 ILE A O 1
ATOM 2446 N N . ALA A 1 299 ? -9.238 -2.550 14.358 1.00 88.06 299 ALA A N 1
ATOM 2447 C CA . ALA A 1 299 ? -8.064 -1.797 14.753 1.00 88.06 299 ALA A CA 1
ATOM 2448 C C . ALA A 1 299 ? -7.070 -1.675 13.593 1.00 88.06 299 ALA A C 1
ATOM 2450 O O . ALA A 1 299 ? -6.687 -2.679 12.988 1.00 88.06 299 ALA A O 1
ATOM 2451 N N . LYS A 1 300 ? -6.584 -0.458 13.347 1.00 85.38 300 LYS A N 1
ATOM 2452 C CA . LYS A 1 300 ? -5.491 -0.168 12.418 1.00 85.38 300 LYS A CA 1
ATOM 2453 C C . LYS A 1 300 ? -4.226 -0.920 12.868 1.00 85.38 300 LYS A C 1
ATOM 2455 O O . LYS A 1 300 ? -3.675 -0.561 13.914 1.00 85.38 300 LYS A O 1
ATOM 2460 N N . PRO A 1 301 ? -3.706 -1.897 12.094 1.00 85.31 301 PRO A N 1
ATOM 2461 C CA . PRO A 1 301 ? -2.545 -2.709 12.478 1.00 85.31 301 PRO A CA 1
ATOM 2462 C C . PRO A 1 301 ? -1.299 -1.886 12.786 1.00 85.31 301 PRO A C 1
ATOM 2464 O O . PRO A 1 301 ? -0.470 -2.266 13.602 1.00 85.31 301 PRO A O 1
ATOM 2467 N N . TRP A 1 302 ? -1.183 -0.712 12.170 1.00 82.12 302 TRP A N 1
ATOM 2468 C CA . TRP A 1 302 ? -0.066 0.196 12.402 1.00 82.12 302 TRP A CA 1
ATOM 2469 C C . TRP A 1 302 ? -0.062 0.823 13.796 1.00 82.12 302 TRP A C 1
ATOM 2471 O O . TRP A 1 302 ? 0.954 1.384 14.169 1.00 82.12 302 TRP A O 1
ATOM 2481 N N . THR A 1 303 ? -1.154 0.710 14.559 1.00 82.56 303 THR A N 1
ATOM 2482 C CA . THR A 1 303 ? -1.272 1.179 15.953 1.00 82.56 303 THR A CA 1
ATOM 2483 C C . THR A 1 303 ? -1.093 0.060 16.991 1.00 82.56 303 THR A C 1
ATOM 2485 O O . THR A 1 303 ? -1.252 0.295 18.192 1.00 82.56 303 THR A O 1
ATOM 2488 N N . TYR A 1 304 ? -0.759 -1.156 16.538 1.00 87.06 304 TYR A N 1
ATOM 2489 C CA . TYR A 1 304 ? -0.535 -2.330 17.388 1.00 87.06 304 TYR A CA 1
ATOM 2490 C C . TYR A 1 304 ? 0.706 -2.183 18.271 1.00 87.06 304 TYR A C 1
ATOM 2492 O O . TYR A 1 304 ? 1.567 -1.334 18.032 1.00 87.06 304 TYR A O 1
ATOM 2500 N N . ASP A 1 305 ? 0.781 -3.021 19.305 1.00 85.69 305 ASP A N 1
ATOM 2501 C CA . ASP A 1 305 ? 1.923 -3.064 20.218 1.00 85.69 305 ASP A CA 1
ATOM 2502 C C . ASP A 1 305 ? 3.142 -3.644 19.493 1.00 85.69 305 ASP A C 1
ATOM 2504 O O . ASP A 1 305 ? 3.017 -4.625 18.758 1.00 85.69 305 ASP A O 1
ATOM 2508 N N . MET A 1 306 ? 4.317 -3.041 19.698 1.00 84.88 306 MET A N 1
ATOM 2509 C CA . MET A 1 306 ? 5.568 -3.428 19.039 1.00 84.88 306 MET A CA 1
ATOM 2510 C C . MET A 1 306 ? 6.622 -3.811 20.083 1.00 84.88 306 MET A C 1
ATOM 2512 O O . MET A 1 306 ? 6.932 -3.010 20.959 1.00 84.88 306 MET A O 1
ATOM 2516 N N . GLU A 1 307 ? 7.201 -5.013 19.979 1.00 78.19 307 GLU A N 1
ATOM 2517 C CA . GLU A 1 307 ? 8.169 -5.528 20.975 1.00 78.19 307 GLU A CA 1
ATOM 2518 C C . GLU A 1 307 ? 9.527 -4.787 20.961 1.00 78.19 307 GLU A C 1
ATOM 2520 O O . GLU A 1 307 ? 10.253 -4.810 21.950 1.00 78.19 307 GLU A O 1
ATOM 2525 N N . GLN A 1 308 ? 9.879 -4.094 19.872 1.00 66.19 308 GLN A N 1
ATOM 2526 C CA . GLN A 1 308 ? 11.129 -3.330 19.756 1.00 66.19 308 GLN A CA 1
ATOM 2527 C C . GLN A 1 308 ? 10.842 -1.905 19.276 1.00 66.19 308 GLN A C 1
ATOM 2529 O O . GLN A 1 308 ? 10.720 -1.667 18.071 1.00 66.19 308 GLN A O 1
ATOM 2534 N N . TYR A 1 309 ? 10.735 -0.962 20.217 1.00 61.06 309 TYR A N 1
ATOM 2535 C CA . TYR A 1 309 ? 10.660 0.466 19.913 1.00 61.06 309 TYR A CA 1
ATOM 2536 C C . TYR A 1 309 ? 11.807 1.224 20.596 1.00 61.06 309 TYR A C 1
ATOM 2538 O O . TYR A 1 309 ? 11.954 1.177 21.815 1.00 61.06 309 TYR A O 1
ATOM 2546 N N . ASP A 1 310 ? 12.609 1.910 19.780 1.00 44.88 310 ASP A N 1
ATOM 2547 C CA . ASP A 1 310 ? 13.570 2.934 20.195 1.00 44.88 310 ASP A CA 1
ATOM 2548 C C . ASP A 1 310 ? 12.799 4.248 20.424 1.00 44.88 310 ASP A C 1
ATOM 2550 O O . ASP A 1 310 ? 11.873 4.553 19.678 1.00 44.88 310 ASP A O 1
ATOM 2554 N N . ALA A 1 311 ? 13.126 4.995 21.473 1.00 47.16 311 ALA A N 1
ATOM 2555 C CA . ALA A 1 311 ? 12.243 5.831 22.307 1.00 47.16 311 ALA A CA 1
ATOM 2556 C C . ALA A 1 311 ? 11.401 6.990 21.682 1.00 47.16 311 ALA A C 1
ATOM 2558 O O . ALA A 1 311 ? 10.970 7.868 22.426 1.00 47.16 311 ALA A O 1
ATOM 2559 N N . LEU A 1 312 ? 11.134 7.063 20.370 1.00 44.31 312 LEU A N 1
ATOM 2560 C CA . LEU A 1 312 ? 10.693 8.313 19.712 1.00 44.31 312 LEU A CA 1
ATOM 2561 C C . LEU A 1 312 ? 9.449 8.247 18.799 1.00 44.31 312 LEU A C 1
ATOM 2563 O O . LEU A 1 312 ? 9.282 9.105 17.938 1.00 44.31 312 LEU A O 1
ATOM 2567 N N . GLY A 1 313 ? 8.529 7.293 18.963 1.00 47.53 313 GLY A N 1
ATOM 2568 C CA . GLY A 1 313 ? 7.343 7.266 18.085 1.00 47.53 313 GLY A CA 1
ATOM 2569 C C . GLY A 1 313 ? 6.270 6.222 18.373 1.00 47.53 313 GLY A C 1
ATOM 2570 O O . GLY A 1 313 ? 5.640 5.741 17.436 1.00 47.53 313 GLY A O 1
ATOM 2571 N N . ALA A 1 314 ? 6.057 5.843 19.634 1.00 53.72 314 ALA A N 1
ATOM 2572 C CA . ALA A 1 314 ? 4.952 4.951 19.969 1.00 53.72 314 ALA A CA 1
ATOM 2573 C C . ALA A 1 314 ? 3.622 5.597 19.543 1.00 53.72 314 ALA A C 1
ATOM 2575 O O . ALA A 1 314 ? 3.336 6.728 19.934 1.00 53.72 314 ALA A O 1
ATOM 2576 N N . ASN A 1 315 ? 2.809 4.890 18.752 1.00 65.06 315 ASN A N 1
ATOM 2577 C CA . ASN A 1 315 ? 1.436 5.306 18.467 1.00 65.06 315 ASN A CA 1
ATOM 2578 C C . ASN A 1 315 ? 0.692 5.448 19.798 1.00 65.06 315 ASN A C 1
ATOM 2580 O O . ASN A 1 315 ? 0.293 4.446 20.390 1.00 65.06 315 ASN A O 1
ATOM 2584 N N . TYR A 1 316 ? 0.550 6.681 20.285 1.00 77.44 316 TYR A N 1
ATOM 2585 C CA . TYR A 1 316 ? 0.000 6.992 21.607 1.00 77.44 316 TYR A CA 1
ATOM 2586 C C . TYR A 1 316 ? -1.491 6.647 21.719 1.00 77.44 316 TYR A C 1
ATOM 2588 O O . TYR A 1 316 ? -2.035 6.601 22.820 1.00 77.44 316 TYR A O 1
ATOM 2596 N N . GLN A 1 317 ? -2.136 6.363 20.588 1.00 84.88 317 GLN A N 1
ATOM 2597 C CA . GLN A 1 317 ? -3.514 5.915 20.496 1.00 84.88 317 GLN A CA 1
ATOM 2598 C C . GLN A 1 317 ? -3.649 4.714 19.558 1.00 84.88 317 GLN A C 1
ATOM 2600 O O . GLN A 1 317 ? -2.894 4.552 18.595 1.00 84.88 317 GLN A O 1
ATOM 2605 N N . VAL A 1 318 ? -4.648 3.885 19.839 1.00 88.69 318 VAL A N 1
ATOM 2606 C CA . VAL A 1 318 ? -5.108 2.799 18.976 1.00 88.69 318 VAL A CA 1
ATOM 2607 C C . VAL A 1 318 ? -6.350 3.276 18.244 1.00 88.69 318 VAL A C 1
ATOM 2609 O O . VAL A 1 318 ? -7.315 3.690 18.881 1.00 88.69 318 VAL A O 1
ATOM 2612 N N . THR A 1 319 ? -6.347 3.195 16.918 1.00 88.38 319 THR A N 1
ATOM 2613 C CA . THR A 1 319 ? -7.477 3.642 16.094 1.00 88.38 319 THR A CA 1
ATOM 2614 C C . THR A 1 319 ? -8.281 2.440 15.620 1.00 88.38 319 THR A C 1
ATOM 2616 O O . THR A 1 319 ? -7.740 1.564 14.944 1.00 88.38 319 THR A O 1
ATOM 2619 N N . TYR A 1 320 ? -9.568 2.410 15.954 1.00 89.50 320 TYR A N 1
ATOM 2620 C CA . TYR A 1 320 ? -10.542 1.430 15.487 1.00 89.50 320 TYR A CA 1
ATOM 2621 C C . TYR A 1 320 ? -11.499 2.091 14.495 1.00 89.50 320 TYR A C 1
ATOM 2623 O O . TYR A 1 320 ? -12.100 3.115 14.806 1.00 89.50 320 TYR A O 1
ATOM 2631 N N . GLU A 1 321 ? -11.665 1.494 13.317 1.00 85.44 321 GLU A N 1
ATOM 2632 C CA . GLU A 1 321 ? -12.462 2.063 12.225 1.00 85.44 321 GLU A CA 1
ATOM 2633 C C . GLU A 1 321 ? -13.559 1.107 11.755 1.00 85.44 321 GLU A C 1
ATOM 2635 O O . GLU A 1 321 ? -13.346 -0.104 11.594 1.00 85.44 321 GLU A O 1
ATOM 2640 N N . SER A 1 322 ? -14.718 1.681 11.442 1.00 78.62 322 SER A N 1
ATOM 2641 C CA . SER A 1 322 ? -15.828 0.984 10.782 1.00 78.62 322 SER A CA 1
ATOM 2642 C C . SER A 1 322 ? -15.408 0.346 9.446 1.00 78.62 322 SER A C 1
ATOM 2644 O O . SER A 1 322 ? -14.474 0.788 8.766 1.00 78.62 322 SER A O 1
ATOM 2646 N N . VAL A 1 323 ? -16.047 -0.777 9.096 1.00 67.69 323 VAL A N 1
ATOM 2647 C CA . VAL A 1 323 ? -15.733 -1.589 7.896 1.00 67.69 323 VAL A CA 1
ATOM 2648 C C . VAL A 1 323 ? -16.690 -1.331 6.737 1.00 67.69 323 VAL A C 1
ATOM 2650 O O . VAL A 1 323 ? -16.401 -1.735 5.620 1.00 67.69 323 VAL A O 1
ATOM 2653 N N . GLU A 1 324 ? -17.793 -0.629 6.981 1.00 61.59 324 GLU A N 1
ATOM 2654 C CA . GLU A 1 324 ? -18.844 -0.403 5.990 1.00 61.59 324 GLU A CA 1
ATOM 2655 C C . GLU A 1 324 ? -18.303 0.341 4.757 1.00 61.59 324 GLU A C 1
ATOM 2657 O O . GLU A 1 324 ? -17.881 1.498 4.825 1.00 61.59 324 GLU A O 1
ATOM 2662 N N . THR A 1 325 ? -18.300 -0.359 3.623 1.00 49.12 325 THR A N 1
ATOM 2663 C CA . THR A 1 325 ? -17.692 0.060 2.354 1.00 49.12 325 THR A CA 1
ATOM 2664 C C . THR A 1 325 ? -18.521 1.109 1.611 1.00 49.12 325 THR A C 1
ATOM 2666 O O . THR A 1 325 ? -17.956 1.973 0.942 1.00 49.12 325 THR A O 1
ATOM 2669 N N . GLU A 1 326 ? -19.845 1.103 1.767 1.00 44.91 326 GLU A N 1
ATOM 2670 C CA . GLU A 1 326 ? -20.769 1.863 0.907 1.00 44.91 326 GLU A CA 1
ATOM 2671 C C . GLU A 1 326 ? -21.012 3.321 1.329 1.00 44.91 326 GLU A C 1
ATOM 2673 O O . GLU A 1 326 ? -21.857 4.000 0.755 1.00 44.91 326 GLU A O 1
ATOM 2678 N N . SER A 1 327 ? -20.343 3.826 2.371 1.00 43.22 327 SER A N 1
ATOM 2679 C CA . SER A 1 327 ? -20.849 5.041 3.032 1.00 43.22 327 SER A CA 1
ATOM 2680 C C . SER A 1 327 ? -19.826 5.795 3.880 1.00 43.22 327 SER A C 1
ATOM 2682 O O . SER A 1 327 ? -20.155 6.299 4.950 1.00 43.22 327 SER A O 1
ATOM 2684 N N . ARG A 1 328 ? -18.581 5.910 3.404 1.00 48.59 328 ARG A N 1
ATOM 2685 C CA . ARG A 1 328 ? -17.637 6.896 3.959 1.00 48.59 328 ARG A CA 1
ATOM 2686 C C . ARG A 1 328 ? -18.058 8.317 3.581 1.00 48.59 328 ARG A C 1
ATOM 2688 O O . ARG A 1 328 ? -18.463 8.558 2.447 1.00 48.59 328 ARG A O 1
ATOM 2695 N N . VAL A 1 329 ? -17.919 9.248 4.521 1.00 48.06 329 VAL A N 1
ATOM 2696 C CA . VAL A 1 329 ? -18.137 10.686 4.316 1.00 48.06 329 VAL A CA 1
ATOM 2697 C C . VAL A 1 329 ? -16.756 11.320 4.125 1.00 48.06 329 VAL A C 1
ATOM 2699 O O . VAL A 1 329 ? -15.932 11.261 5.032 1.00 48.06 329 VAL A O 1
ATOM 2702 N N . TYR A 1 330 ? -16.467 11.855 2.933 1.00 51.25 330 TYR A N 1
ATOM 2703 C CA . TYR A 1 330 ? -15.188 12.516 2.604 1.00 51.25 330 TYR A CA 1
ATOM 2704 C C . TYR A 1 330 ? -13.921 11.706 2.967 1.00 51.25 330 TYR A C 1
ATOM 2706 O O . TYR A 1 330 ? -13.020 12.225 3.610 1.00 51.25 330 TYR A O 1
ATOM 2714 N N . ASP A 1 331 ? -13.855 10.428 2.577 1.00 52.06 331 ASP A N 1
ATOM 2715 C CA . ASP A 1 331 ? -12.725 9.501 2.821 1.00 52.06 331 ASP A CA 1
ATOM 2716 C C . ASP A 1 331 ? -12.519 9.002 4.263 1.00 52.06 331 ASP A C 1
ATOM 2718 O O . ASP A 1 331 ? -11.743 8.059 4.482 1.00 52.06 331 ASP A O 1
ATOM 2722 N N . TYR A 1 332 ? -13.284 9.506 5.231 1.00 57.69 332 TYR A N 1
ATOM 2723 C CA . TYR A 1 332 ? -13.216 9.068 6.623 1.00 57.69 332 TYR A CA 1
ATOM 2724 C C . TYR A 1 332 ? -14.143 7.890 6.930 1.00 57.69 332 TYR A C 1
ATOM 2726 O O . TYR A 1 332 ? -15.200 7.713 6.318 1.00 57.69 332 TYR A O 1
ATOM 2734 N N . SER A 1 333 ? -13.727 7.042 7.877 1.00 68.38 333 SER A N 1
ATOM 2735 C CA . SER A 1 333 ? -14.589 5.977 8.402 1.00 68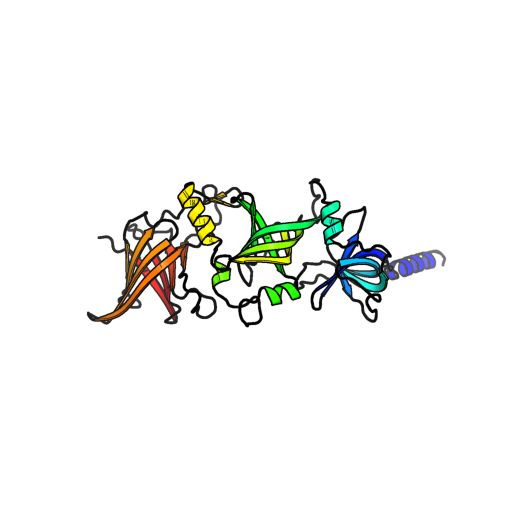.38 333 SER A CA 1
ATOM 2736 C C . SER A 1 333 ? -15.848 6.610 9.011 1.00 68.38 333 SER A C 1
ATOM 2738 O O . SER A 1 333 ? -15.751 7.670 9.605 1.00 68.38 333 SER A O 1
ATOM 2740 N N . LYS A 1 334 ? -17.033 6.002 8.873 1.00 75.25 334 LYS A N 1
ATOM 2741 C CA . LYS A 1 334 ? -18.288 6.578 9.411 1.00 75.25 334 LYS A CA 1
ATOM 2742 C C . LYS A 1 334 ? -18.221 6.853 10.906 1.00 75.25 334 LYS A C 1
ATOM 2744 O O . LYS A 1 334 ? -18.815 7.803 11.406 1.00 75.25 334 LYS A O 1
ATOM 2749 N N . PHE A 1 335 ? -17.540 5.951 11.593 1.00 83.12 335 PHE A N 1
ATOM 2750 C CA . PHE A 1 335 ? -17.404 5.937 13.027 1.00 83.12 335 PHE A CA 1
ATOM 2751 C C . PHE A 1 335 ? -16.016 5.410 13.367 1.00 83.12 335 PHE A C 1
ATOM 2753 O O . PHE A 1 335 ? -15.688 4.253 13.062 1.00 83.12 335 PHE A O 1
ATOM 2760 N N . THR A 1 336 ? -15.210 6.277 13.967 1.00 87.38 336 THR A N 1
ATOM 2761 C CA . THR A 1 336 ? -13.858 5.972 14.428 1.00 87.38 336 THR A CA 1
ATOM 2762 C C . THR A 1 336 ? -13.828 6.068 15.947 1.00 87.38 336 THR A C 1
ATOM 2764 O O . THR A 1 336 ? -14.364 7.010 16.526 1.00 87.38 336 THR A O 1
ATOM 2767 N N . VAL A 1 337 ? -13.165 5.111 16.595 1.00 90.94 337 VAL A N 1
ATOM 2768 C CA . VAL A 1 337 ? -12.859 5.166 18.028 1.00 90.94 337 VAL A CA 1
ATOM 2769 C C . VAL A 1 337 ? -11.348 5.177 18.200 1.00 90.94 337 VAL A C 1
ATOM 2771 O O . VAL A 1 337 ? -10.654 4.258 17.763 1.00 90.94 337 VAL A O 1
ATOM 2774 N N . GLN A 1 338 ? -10.836 6.211 18.853 1.00 91.56 338 GLN A N 1
ATOM 2775 C CA . GLN A 1 338 ? -9.430 6.351 19.206 1.00 91.56 338 GLN A CA 1
ATOM 2776 C C . GLN A 1 338 ? -9.282 6.068 20.699 1.00 91.56 338 GLN A C 1
ATOM 2778 O O . GLN A 1 338 ? -9.884 6.749 21.522 1.00 91.56 338 GLN A O 1
ATOM 2783 N N . VAL A 1 339 ? -8.512 5.043 21.055 1.00 92.50 339 VAL A N 1
ATOM 2784 C CA . VAL A 1 339 ? -8.265 4.651 22.447 1.00 92.50 339 VAL A CA 1
ATOM 2785 C C . VAL A 1 339 ? -6.863 5.084 22.838 1.00 92.50 339 VAL A C 1
ATOM 2787 O O . VAL A 1 339 ? -5.889 4.581 22.274 1.00 92.50 339 VAL A O 1
ATOM 2790 N N . TYR A 1 340 ? -6.750 5.997 23.797 1.00 90.06 340 TYR A N 1
ATOM 2791 C CA . TYR A 1 340 ? -5.462 6.528 24.230 1.00 90.06 340 TYR A CA 1
ATOM 2792 C C . TYR A 1 340 ? -4.746 5.529 25.143 1.00 90.06 340 TYR A C 1
ATOM 2794 O O . TYR A 1 340 ? -5.357 4.866 25.983 1.00 90.06 340 TYR A O 1
ATOM 2802 N N . ARG A 1 341 ? -3.428 5.395 24.956 1.00 87.06 341 ARG A N 1
ATOM 2803 C CA . ARG A 1 341 ? -2.558 4.584 25.825 1.00 87.06 341 ARG A CA 1
ATOM 2804 C C . ARG A 1 341 ? -2.356 5.237 27.180 1.00 87.06 341 ARG A C 1
ATOM 2806 O O . ARG A 1 341 ? -2.224 4.533 28.180 1.00 87.06 341 ARG A O 1
ATOM 2813 N N . GLU A 1 342 ? -2.301 6.563 27.190 1.00 86.81 342 GLU A N 1
ATOM 2814 C CA . GLU A 1 342 ? -2.295 7.343 28.416 1.00 86.81 342 GLU A CA 1
ATOM 2815 C C . GLU A 1 342 ? -3.658 7.228 29.102 1.00 86.81 342 GLU A C 1
ATOM 2817 O O . GLU A 1 342 ? -4.710 7.259 28.461 1.00 86.81 342 GLU A O 1
ATOM 2822 N N . LYS A 1 343 ? -3.616 7.048 30.418 1.00 89.00 343 LYS A N 1
ATOM 2823 C CA . LYS A 1 343 ? -4.794 6.977 31.278 1.00 89.00 343 LYS A CA 1
ATOM 2824 C C . LYS A 1 343 ? -4.850 8.244 32.114 1.00 89.00 343 LYS A C 1
ATOM 2826 O O . LYS A 1 343 ? -3.812 8.845 32.382 1.00 89.00 343 LYS A O 1
ATOM 2831 N N . TYR A 1 344 ? -6.040 8.607 32.572 1.00 87.25 344 TYR A N 1
ATOM 2832 C CA . TYR A 1 344 ? -6.175 9.649 33.586 1.00 87.25 344 TYR A CA 1
ATOM 2833 C C . TYR A 1 344 ? -5.452 9.255 34.884 1.00 87.25 344 TYR A C 1
ATOM 2835 O O . TYR A 1 344 ? -5.126 8.084 35.100 1.00 87.25 344 TYR A O 1
ATOM 2843 N N . GLU A 1 345 ? -5.228 10.226 35.775 1.00 88.81 345 GLU A N 1
ATOM 2844 C CA . GLU A 1 345 ? -4.561 10.009 37.070 1.00 88.81 345 GLU A CA 1
ATOM 2845 C C . GLU A 1 345 ? -5.252 8.938 37.926 1.00 88.81 345 GLU A C 1
ATOM 2847 O O . GLU A 1 345 ? -4.598 8.168 38.627 1.00 88.81 345 GLU A O 1
ATOM 2852 N N . ASP A 1 346 ? -6.579 8.839 37.827 1.00 89.19 346 ASP A N 1
ATOM 2853 C CA . ASP A 1 346 ? -7.380 7.817 38.504 1.00 89.19 346 ASP A CA 1
ATOM 2854 C C . ASP A 1 346 ? -7.302 6.433 37.827 1.00 89.19 346 ASP A C 1
ATOM 2856 O O . ASP A 1 346 ? -7.937 5.471 38.269 1.00 89.19 346 ASP A O 1
ATOM 2860 N N . GLY A 1 347 ? -6.530 6.317 36.745 1.00 89.19 347 GLY A N 1
ATOM 2861 C CA . GLY A 1 347 ? -6.329 5.129 35.930 1.00 89.19 347 GLY A CA 1
ATOM 2862 C C . GLY A 1 347 ? -7.489 4.794 34.994 1.00 89.19 347 GLY A C 1
ATOM 2863 O O . GLY A 1 347 ? -7.542 3.650 34.541 1.00 89.19 347 GLY A O 1
ATOM 2864 N N . SER A 1 348 ? -8.447 5.699 34.773 1.00 91.94 348 SER A N 1
ATOM 2865 C CA . SER A 1 348 ? -9.517 5.519 33.784 1.00 91.94 348 SER A CA 1
ATOM 2866 C C . SER A 1 348 ? -8.992 5.691 32.357 1.00 91.94 348 SER A C 1
ATOM 2868 O O . SER A 1 348 ? -8.095 6.495 32.083 1.00 91.94 348 SER A O 1
ATOM 2870 N N . ILE A 1 349 ? -9.525 4.888 31.438 1.00 93.88 349 ILE A N 1
ATOM 2871 C CA . ILE A 1 349 ? -9.184 4.957 30.016 1.00 93.88 349 ILE A CA 1
ATOM 2872 C C . ILE A 1 349 ? -9.910 6.140 29.368 1.00 93.88 349 ILE A C 1
ATOM 2874 O O . ILE A 1 349 ? -11.104 6.363 29.588 1.00 93.88 349 ILE A O 1
ATOM 2878 N N . TRP A 1 350 ? -9.184 6.867 28.523 1.00 92.50 350 TRP A N 1
ATOM 2879 C CA . TRP A 1 350 ? -9.724 7.926 27.682 1.00 92.50 350 TRP A CA 1
ATOM 2880 C C . TRP A 1 350 ? -9.908 7.432 26.246 1.00 92.50 350 TRP A C 1
ATOM 2882 O O . TRP A 1 350 ? -9.036 6.755 25.690 1.00 92.50 350 TRP A O 1
ATOM 2892 N N . ILE A 1 351 ? -11.039 7.790 25.638 1.00 93.19 351 ILE A N 1
ATOM 2893 C CA . ILE A 1 351 ? -11.277 7.604 24.208 1.00 93.19 351 ILE A CA 1
ATOM 2894 C C . ILE A 1 351 ? -11.745 8.903 23.546 1.00 93.19 351 ILE A C 1
ATOM 2896 O O . ILE A 1 351 ? -12.401 9.733 24.180 1.00 93.19 351 ILE A O 1
ATOM 2900 N N . ALA A 1 352 ? -11.474 9.032 22.252 1.00 91.00 352 ALA A N 1
ATOM 2901 C CA . ALA A 1 352 ? -12.123 9.992 21.367 1.00 91.00 352 ALA A CA 1
ATOM 2902 C C . ALA A 1 352 ? -12.968 9.254 20.324 1.00 91.00 352 ALA A C 1
ATOM 2904 O O . ALA A 1 352 ? -12.630 8.147 19.893 1.00 91.00 352 ALA A O 1
ATOM 2905 N N . ILE A 1 353 ? -14.086 9.865 19.948 1.00 89.31 353 ILE A N 1
ATOM 2906 C CA . ILE A 1 353 ? -14.988 9.387 18.907 1.00 89.31 353 ILE A CA 1
ATOM 2907 C C . ILE A 1 353 ? -15.048 10.440 17.813 1.00 89.31 353 ILE A C 1
ATOM 2909 O O . ILE A 1 353 ? -15.327 11.604 18.097 1.00 89.31 353 ILE A O 1
ATOM 2913 N N . GLU A 1 354 ? -14.859 10.000 16.574 1.00 86.44 354 GLU A N 1
ATOM 2914 C CA . GLU A 1 354 ? -15.187 10.774 15.379 1.00 86.44 354 GLU A CA 1
ATOM 2915 C C . GLU A 1 354 ? -16.438 10.144 14.748 1.00 86.44 354 GLU A C 1
ATOM 2917 O O . GLU A 1 354 ? -16.416 9.005 14.266 1.00 86.44 354 GLU A O 1
ATOM 2922 N N . ASP A 1 355 ? -17.548 10.875 14.804 1.00 79.19 355 ASP A N 1
ATOM 2923 C CA . ASP A 1 355 ? -18.857 10.506 14.269 1.00 79.19 355 ASP A CA 1
ATOM 2924 C C . ASP A 1 355 ? -19.122 11.333 13.008 1.00 79.19 355 ASP A C 1
ATOM 2926 O O . ASP A 1 355 ? -19.778 12.378 13.032 1.00 79.19 355 ASP A O 1
ATOM 2930 N N . TYR A 1 356 ? -18.586 10.854 11.888 1.00 73.88 356 TYR A N 1
ATOM 2931 C CA . TYR A 1 356 ? -18.693 11.528 10.595 1.00 73.88 356 TYR A CA 1
ATOM 2932 C C . TYR A 1 356 ? -20.111 11.502 10.022 1.00 73.88 356 TYR A C 1
ATOM 2934 O O . TYR A 1 356 ? -20.431 12.305 9.150 1.00 73.88 356 TYR A O 1
ATOM 2942 N N . ILE A 1 357 ? -20.982 10.614 10.515 1.00 69.75 357 ILE A N 1
ATOM 2943 C CA . ILE A 1 357 ? -22.404 10.609 10.141 1.00 69.75 357 ILE A CA 1
ATOM 2944 C C . ILE A 1 357 ? -23.070 11.913 10.590 1.00 69.75 357 ILE A C 1
ATOM 2946 O O . ILE A 1 357 ? -23.936 12.435 9.892 1.00 69.75 357 ILE A O 1
ATOM 2950 N N . ASN A 1 358 ? -22.664 12.437 11.748 1.00 73.38 358 ASN A N 1
ATOM 2951 C CA . ASN A 1 358 ? -23.271 13.619 12.350 1.00 73.38 358 ASN A CA 1
ATOM 2952 C C . ASN A 1 358 ? -22.340 14.840 12.382 1.00 73.38 358 ASN A C 1
ATOM 2954 O O . ASN A 1 358 ? -22.731 15.845 12.971 1.00 73.38 358 ASN A O 1
ATOM 2958 N N . ASP A 1 359 ? -21.153 14.755 11.770 1.00 77.12 359 ASP A N 1
ATOM 2959 C CA . ASP A 1 359 ? -20.124 15.807 11.744 1.00 77.12 359 ASP A CA 1
ATOM 2960 C C . ASP A 1 359 ? -19.710 16.270 13.156 1.00 77.12 359 ASP A C 1
ATOM 2962 O O . ASP A 1 359 ? -19.800 17.445 13.519 1.00 77.12 359 ASP A O 1
ATOM 2966 N N . ARG A 1 360 ? -19.341 15.307 14.017 1.00 80.06 360 ARG A N 1
ATOM 2967 C CA . ARG A 1 360 ? -18.968 15.562 15.420 1.00 80.06 360 ARG A CA 1
ATOM 2968 C C . ARG A 1 360 ? -17.716 14.797 15.833 1.00 80.06 360 ARG A C 1
ATOM 2970 O O . ARG A 1 360 ? -17.554 13.629 15.493 1.00 80.06 360 ARG A O 1
ATOM 2977 N N . GLU A 1 361 ? -16.917 15.425 16.688 1.00 84.81 361 GLU A N 1
ATOM 2978 C CA . GLU A 1 361 ? -15.792 14.809 17.394 1.00 84.81 361 GLU A CA 1
ATOM 2979 C C . GLU A 1 361 ? -15.887 15.133 18.889 1.00 84.81 361 GLU A C 1
ATOM 2981 O O . GLU A 1 361 ? -16.171 16.274 19.265 1.00 84.81 361 GLU A O 1
ATOM 2986 N N . PHE A 1 362 ? -15.714 14.132 19.755 1.00 87.50 362 PHE A N 1
ATOM 2987 C CA . PHE A 1 362 ? -15.773 14.331 21.205 1.00 87.50 362 PHE A CA 1
ATOM 2988 C C . 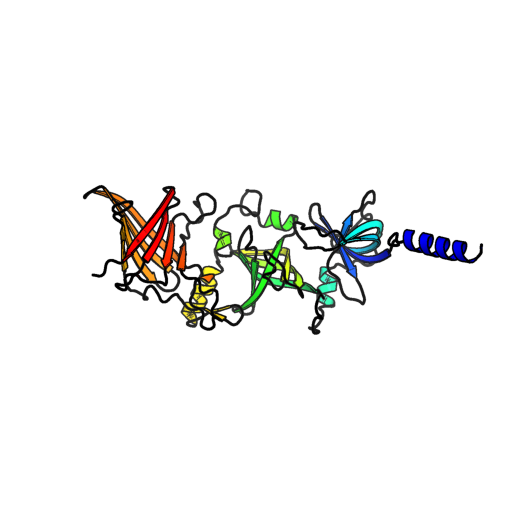PHE A 1 362 ? -15.103 13.201 21.997 1.00 87.50 362 PHE A C 1
ATOM 2990 O O . PHE A 1 362 ? -14.962 12.072 21.529 1.00 87.50 362 PHE A O 1
ATOM 2997 N N . GLY A 1 363 ? -14.710 13.511 23.236 1.00 89.50 363 GLY A N 1
ATOM 2998 C CA . GLY A 1 363 ? -14.097 12.566 24.171 1.00 89.50 363 GLY A CA 1
ATOM 2999 C C . GLY A 1 363 ? -15.098 11.898 25.117 1.00 89.50 363 GLY A C 1
ATOM 3000 O O . GLY A 1 363 ? -16.098 12.509 25.517 1.00 89.50 363 GLY A O 1
ATOM 3001 N N . LEU A 1 364 ? -14.815 10.647 25.490 1.00 92.31 364 LEU A N 1
ATOM 3002 C CA . LEU A 1 364 ? -15.511 9.908 26.546 1.00 92.31 364 LEU A CA 1
ATOM 3003 C C . LEU A 1 364 ? -14.487 9.317 27.524 1.00 92.31 364 LEU A C 1
ATOM 3005 O O . LEU A 1 364 ? -13.381 8.937 27.134 1.00 92.31 364 LEU A O 1
ATOM 3009 N N . THR A 1 365 ? -14.896 9.170 28.780 1.00 92.94 365 THR A N 1
ATOM 3010 C CA . THR A 1 365 ? -14.071 8.579 29.844 1.00 92.94 365 THR A CA 1
ATOM 3011 C C . THR A 1 365 ? -14.685 7.270 30.322 1.00 92.94 365 THR A C 1
ATOM 3013 O O . THR A 1 365 ? -15.912 7.141 30.387 1.00 92.94 365 THR A O 1
ATOM 3016 N N . GLU A 1 366 ? -13.837 6.291 30.635 1.00 94.88 366 GLU A N 1
ATOM 3017 C CA . GLU A 1 366 ? -14.244 5.011 31.213 1.00 94.88 366 GLU A CA 1
ATOM 3018 C C . GLU A 1 366 ? -14.991 5.212 32.538 1.00 94.88 366 GLU A C 1
ATOM 3020 O O . GLU A 1 366 ? -14.549 5.934 33.431 1.00 94.88 366 GLU A O 1
ATOM 3025 N N . VAL A 1 367 ? -16.108 4.510 32.685 1.00 92.44 367 VAL A N 1
ATOM 3026 C CA . VAL A 1 367 ? -16.845 4.383 33.937 1.00 92.44 367 VAL A CA 1
ATOM 3027 C C . VAL A 1 367 ? -16.394 3.099 34.617 1.00 92.44 367 VAL A C 1
ATOM 3029 O O . VAL A 1 367 ? -16.660 2.002 34.126 1.00 92.44 367 VAL A O 1
ATOM 3032 N N . LYS A 1 368 ? -15.718 3.237 35.758 1.00 83.88 368 LYS A N 1
ATOM 3033 C CA . LYS A 1 368 ? -15.353 2.099 36.604 1.00 83.88 368 LYS A CA 1
ATOM 3034 C C . LYS A 1 368 ? -16.591 1.651 37.378 1.00 83.88 368 LYS A C 1
ATOM 3036 O O . LYS A 1 368 ? -17.139 2.438 38.148 1.00 83.88 368 LYS A O 1
ATOM 3041 N N . ASN A 1 369 ? -17.038 0.424 37.119 1.00 59.59 369 ASN A N 1
ATOM 3042 C CA . ASN A 1 369 ? -18.132 -0.215 37.854 1.00 59.59 369 ASN A CA 1
ATOM 3043 C C . ASN A 1 369 ? -17.636 -0.876 39.136 1.00 59.59 369 ASN A C 1
ATOM 3045 O O . ASN A 1 369 ? -16.515 -1.438 39.106 1.00 59.59 369 ASN A O 1
#

Foldseek 3Di:
DVVVVVVVVVVVVVVPPPQDKDKFKFWWADFPPWTWTFTQDPLFTAFTATEDAPPHDEDPPDDGQAIKIFIFGKDQDFDDDLFDGDRIHTHTPDIGGDPDRDGPLNSQVVCVPDDDPFDQPGKGKHKDWFKFWFAALPQPTKTQGDDPLATDFMAREGEGNVQQVVPPPDDDDDSDDFLLRNQTWIWGFTFMKMANFFDTDVSPGRIYTYTHDTPDTDSVDGPLVSQQVVCVVPVFGQDPNWTFHAAPLAPAQDWWKWADDPPFRKIKIWHDHGQKIWIKIFTDDVPHTPDIDTDMWGWDSVQTDIPDDDDDDRNQWIKTADPDRPDDDPSGGQKIKIWGPDAPPVRWTKIWIDHNVVRDIDIIITDDD

Secondary structure (DSSP, 8-state):
-HHHHHHHHHHHHHHT---PPEEEEEEEEEETTEEEEEEEETTEEPPPEEEE-TT--PPTTPPTTBEEEEEEEEEEEEEE-SS-EEEEEEEEEEEEE-SS--BHHHHHHHT----PPPPTT--EEEEEEEEEEEE-SSS--EEEEEETTEEEEEEEEEE-HHHHHHT--SS--SS---GGGGG-EEEEEEEEEEEEEEESGGG-EEEEEEEEEEEEEEEEEEHHHHHHHHHHHHS-EEETTEEEE--SSSPBT-EEEEEE-SSSEEEEEEEEETTEEEEEEEEEETTEEEEEEEEEEEE-GGGSEES---SS---SEEEEEE--TT--BTTB-SEEEEEEEEE-TT-PEEEEEEETTTTEEEEEEE---

Sequence (369 aa):
MKKHLTLLLLLVSVCFYGQESVELEGFYKVNGRENLFFPLQNNLVQVPLIANLKNNKLPDGFVNTSLVKLKGKIIEQRSFFESYFTKYTIEVDEIVSVKNNQLLEDYLKKHQVYITELKEGEERLEYFEEEGYYTGPFEGHTFVWIKHGEYKGEGWAFFDEDVKQSVIVEGIMGLGIKSSFNKGIYLKVKGIRTYGKRYGHYGGRESQVNISSVTEIDADKSLWEFIERKIKEKGFYIYKKQKLTFPNILQEGQTYTFKSLAVCDCMLEAKRTGGYIDYTFTEKKGTAIKSQFSGRLIAKPWTYDMEQYDALGANYQVTYESVETESRVYDYSKFTVQVYREKYEDGSIWIAIEDYINDREFGLTEVKN

Radius of gyration: 27.28 Å; Cα contacts (8 Å, |Δi|>4): 791; chains: 1; bounding box: 85×58×76 Å

Organism: NCBI:txid2602769

pLDDT: mean 79.81, std 16.39, range [30.31, 96.62]

Mean predicted aligned error: 10.67 Å